Protein AF-0000000079727874 (afdb_homodimer)

Foldseek 3Di:
DPPPPPPPPPPPPPPPPPPPCPPDPDPLLVVLQVVLVVCVVVVVLVSSLVSLVVNCVVPVPPDCSLQSNLVSCVVVVVLVSSLVSLVVSCVVPVVPLVSQLSNLVSCVVVPHDLVVSLVSLVVSCVVPVPPLSSLQSNLVSCVVVVNNVSSVVSVVSSCVCLLVLLVVLQVVLVVCVVVPNNVSSVVSPVSSVVSPNDDD/DPPPPPPPPPPPPPPPPPPPCPPDPDPLLVVLQVVLVVCVVVVVLVSSLVSLVVNCVVPVPPDCSLQSNLVSCVVVVVLVSSLVSLVVSCVVPVVPLVSQLSNLVSCVVVPHDLVVSLVSLVVSCVVPVPPLSSLQSNLVSCVVVVNNVSSVVSVVSSCVCLLVLLVVLQVVLVVCVVVPNNVSSVVSPVSSVVSPNDDD

Radius of gyration: 28.24 Å; Cα contacts (8 Å, |Δi|>4): 483; chains: 2; bounding box: 49×103×119 Å

Sequence (400 aa):
MQILKQSRFASFLLFVLVAWGCGGVSKDTKDRYAAGVAFYDAKNLKEAIVQFQNVYSEDPNYLSTRFMLGKCYFYSKNFQKAKEFFGEDYDSNRNRLHSGIWWYRTRFLLGEDPKEILSGVVSLLEVDPELSEGWILRGMIEEKLGKPSEALQSYLKAAEESDRIALVNFRLSKVFRKIGLSERADAYEVKARALGYKEKMQILKQSRFASFLLFVLVAWGCGGVSKDTKDRYAAGVAFYDAKNLKEAIVQFQNVYSEDPNYLSTRFMLGKCYFYSKNFQKAKEFFGEDYDSNRNRLHSGIWWYRTRFLLGEDPKEILSGVVSLLEVDPELSEGWILRGMIEEKLGKPSEALQSYLKAAEESDRIALVNFRLSKVFRKIGLSERADAYEVKARALGYKEK

pLDDT: mean 90.65, std 17.52, range [28.86, 98.94]

Solvent-accessible surface area (backbone atoms only — not comparable to full-atom values): 21041 Å² total; per-residue (Å²): 137,85,80,78,79,80,79,79,78,77,77,78,75,74,76,74,76,72,74,72,64,81,69,64,82,49,69,65,45,54,51,31,42,52,49,15,51,53,27,46,75,71,65,37,42,70,61,14,45,54,26,29,49,54,29,36,73,74,39,56,75,51,63,40,35,35,42,51,44,12,49,40,28,42,77,70,67,37,47,69,62,12,31,52,27,13,43,50,41,18,69,76,37,78,61,41,52,69,33,43,46,52,21,44,52,39,40,52,75,70,64,47,63,55,67,62,44,47,55,54,48,52,54,50,39,53,57,40,77,78,46,47,70,44,27,43,51,48,14,53,46,27,47,75,69,72,33,58,72,61,14,49,54,25,32,52,59,34,50,64,51,42,58,57,52,10,50,43,26,38,51,48,14,53,52,29,42,73,73,68,39,52,68,62,11,49,54,27,36,51,33,6,45,52,50,63,49,70,87,126,137,81,77,76,79,78,76,78,77,78,77,78,77,78,76,75,76,72,74,73,64,82,68,64,84,50,70,65,45,53,51,30,42,52,48,14,53,53,26,45,76,70,66,36,41,70,61,12,44,54,26,30,49,54,30,37,73,76,40,53,74,52,63,41,35,35,45,50,44,11,50,40,28,42,77,70,67,37,48,70,62,12,31,51,27,13,43,51,41,17,69,76,36,76,62,41,52,67,33,42,44,52,23,44,51,37,39,50,75,71,65,48,64,56,68,63,43,46,54,54,48,53,55,50,39,53,56,40,78,78,45,46,69,43,27,44,52,47,15,52,46,27,46,76,70,72,32,58,71,61,14,48,54,25,33,54,60,32,50,64,52,41,57,57,51,10,50,41,24,38,51,47,14,52,54,28,42,73,72,69,39,52,68,61,11,49,55,26,38,49,32,6,45,53,50,62,48,70,88,127

InterPro domains:
  IPR011990 Tetratricopeptide-like helical domain superfamily [G3DSA:1.25.40.10] (24-105)
  IPR011990 Tetratricopeptide-like helical domain superfamily [G3DSA:1.25.40.10] (118-200)
  IPR011990 Tetratricopeptide-like helical domain superfamily [SSF48452] (31-196)
  IPR019734 Tetratricopeptide repeat [PF13181] (133-160)
  IPR019734 Tetratricopeptide repeat [SM00028] (29-62)
  IPR019734 Tetratricopeptide repeat [SM00028] (63-96)
  IPR019734 Tetratricopeptide repeat [SM00028] (132-165)

Structure (mmCIF, N/CA/C/O backbone):
data_AF-0000000079727874-model_v1
#
loop_
_entity.id
_entity.type
_entity.pdbx_description
1 polymer 'Uncharacterized protein'
#
loop_
_atom_site.group_PDB
_atom_site.id
_atom_site.type_symbol
_atom_site.label_atom_id
_atom_site.label_alt_id
_atom_site.label_comp_id
_atom_site.label_asym_id
_atom_site.label_entity_id
_atom_site.label_seq_id
_atom_site.pdbx_PDB_ins_code
_atom_site.Cartn_x
_atom_site.Cartn_y
_atom_site.Cartn_z
_atom_site.occupancy
_atom_site.B_iso_or_equiv
_atom_site.auth_seq_id
_atom_site.auth_comp_id
_atom_site.auth_asym_id
_atom_site.auth_atom_id
_atom_site.pdbx_PDB_model_num
ATOM 1 N N . MET A 1 1 ? -26.016 73.375 -49.875 1 29.36 1 MET A N 1
ATOM 2 C CA . MET A 1 1 ? -24.969 73 -48.938 1 29.36 1 MET A CA 1
ATOM 3 C C . MET A 1 1 ? -25.469 71.938 -47.969 1 29.36 1 MET A C 1
ATOM 5 O O . MET A 1 1 ? -26.297 72.188 -47.094 1 29.36 1 MET A O 1
ATOM 9 N N . GLN A 1 2 ? -25.688 70.625 -48.469 1 40.72 2 GLN A N 1
ATOM 10 C CA . GLN A 1 2 ? -26.125 69.375 -47.938 1 40.72 2 GLN A CA 1
ATOM 11 C C . GLN A 1 2 ? -25.172 68.812 -46.875 1 40.72 2 GLN A C 1
ATOM 13 O O . GLN A 1 2 ? -23.984 68.625 -47.125 1 40.72 2 GLN A O 1
ATOM 18 N N . ILE A 1 3 ? -25.312 69.25 -45.625 1 39.97 3 ILE A N 1
ATOM 19 C CA . ILE A 1 3 ? -24.578 68.875 -44.438 1 39.97 3 ILE A CA 1
ATOM 20 C C . ILE A 1 3 ? -24.703 67.375 -44.188 1 39.97 3 ILE A C 1
ATOM 22 O O . ILE A 1 3 ? -25.797 66.812 -44 1 39.97 3 ILE A O 1
ATOM 26 N N . LEU A 1 4 ? -23.844 66.5 -44.812 1 36.81 4 LEU A N 1
ATOM 27 C CA . LEU A 1 4 ? -23.703 65.062 -44.594 1 36.81 4 LEU A CA 1
ATOM 28 C C . LEU A 1 4 ? -23.328 64.75 -43.125 1 36.81 4 LEU A C 1
ATOM 30 O O . LEU A 1 4 ? -22.328 65.312 -42.625 1 36.81 4 LEU A O 1
ATOM 34 N N . LYS A 1 5 ? -24.281 64.5 -42.25 1 41.44 5 LYS A N 1
ATOM 35 C CA . LYS 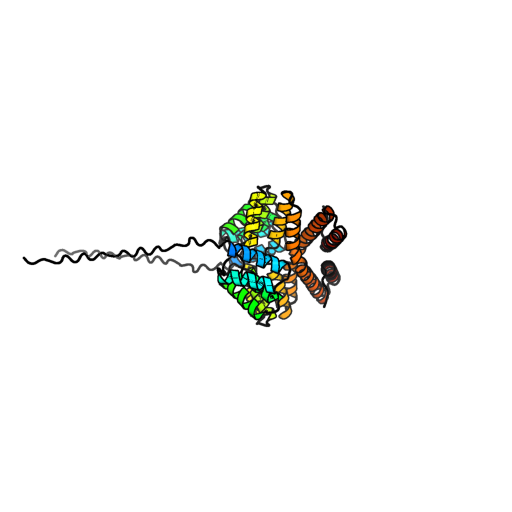A 1 5 ? -24.109 64.062 -40.875 1 41.44 5 LYS A CA 1
ATOM 36 C C . LYS A 1 5 ? -23.266 62.812 -40.812 1 41.44 5 LYS A C 1
ATOM 38 O O . LYS A 1 5 ? -23.609 61.781 -41.438 1 41.44 5 LYS A O 1
ATOM 43 N N . GLN A 1 6 ? -21.922 62.844 -40.781 1 40.88 6 GLN A N 1
ATOM 44 C CA . GLN A 1 6 ? -21.047 61.688 -40.562 1 40.88 6 GLN A CA 1
ATOM 45 C C . GLN A 1 6 ? -21.375 60.969 -39.25 1 40.88 6 GLN A C 1
ATOM 47 O O . GLN A 1 6 ? -21.375 61.594 -38.188 1 40.88 6 GLN A O 1
ATOM 52 N N . SER A 1 7 ? -22.297 60 -39.188 1 43.88 7 SER A N 1
ATOM 53 C CA . SER A 1 7 ? -22.562 59.156 -38.062 1 43.88 7 SER A CA 1
ATOM 54 C C . SER A 1 7 ? -21.312 58.375 -37.656 1 43.88 7 SER A C 1
ATOM 56 O O . SER A 1 7 ? -20.734 57.625 -38.469 1 43.88 7 SER A O 1
ATOM 58 N N . ARG A 1 8 ? -20.422 58.875 -36.781 1 43.62 8 ARG A N 1
ATOM 59 C CA . ARG A 1 8 ? -19.328 58.156 -36.188 1 43.62 8 ARG A CA 1
ATOM 60 C C . ARG A 1 8 ? -19.844 56.938 -35.406 1 43.62 8 ARG A C 1
ATOM 62 O O . ARG A 1 8 ? -20.672 57.062 -34.5 1 43.62 8 ARG A O 1
ATOM 69 N N . PHE A 1 9 ? -19.906 55.75 -36.031 1 42.66 9 PHE A N 1
ATOM 70 C CA . PHE A 1 9 ? -20.125 54.469 -35.344 1 42.66 9 PHE A CA 1
ATOM 71 C C . PHE A 1 9 ? -18.984 54.188 -34.375 1 42.66 9 PHE A C 1
ATOM 73 O O . PHE A 1 9 ? -17.828 54.062 -34.781 1 42.66 9 PHE A O 1
ATOM 80 N N . ALA A 1 10 ? -19.016 54.625 -33.125 1 42.5 10 ALA A N 1
ATOM 81 C CA . ALA A 1 10 ? -18.109 54.156 -32.062 1 42.5 10 ALA A CA 1
ATOM 82 C C . ALA A 1 10 ? -18.203 52.656 -31.875 1 42.5 10 ALA A C 1
ATOM 84 O O . ALA A 1 10 ? -19.281 52.125 -31.547 1 42.5 10 ALA A O 1
ATOM 85 N N . SER A 1 11 ? -17.375 51.844 -32.531 1 46.16 11 SER A N 1
ATOM 86 C CA . SER A 1 11 ? -17.188 50.438 -32.25 1 46.16 11 SER A CA 1
ATOM 87 C C . SER A 1 11 ? -16.797 50.219 -30.797 1 46.16 11 SER A C 1
ATOM 89 O O . SER A 1 11 ? -15.75 50.688 -30.344 1 46.16 11 SER A O 1
ATOM 91 N N . PHE A 1 12 ? -17.766 50.094 -29.906 1 47.44 12 PHE A N 1
ATOM 92 C CA . PHE A 1 12 ? -17.484 49.625 -28.562 1 47.44 12 PHE A CA 1
ATOM 93 C C . PHE A 1 12 ? -16.781 48.281 -28.625 1 47.44 12 PHE A C 1
ATOM 95 O O . PHE A 1 12 ? -17.375 47.281 -29.031 1 47.44 12 PHE A O 1
ATOM 102 N N . LEU A 1 13 ? -15.445 48.25 -28.781 1 45.56 13 LEU A N 1
ATOM 103 C CA . LEU A 1 13 ? -14.664 47.031 -28.516 1 45.56 13 LEU A CA 1
ATOM 104 C C . LEU A 1 13 ? -14.922 46.531 -27.109 1 45.56 13 LEU A C 1
ATOM 106 O O . LEU A 1 13 ? -14.508 47.125 -26.125 1 45.56 13 LEU A O 1
ATOM 110 N N . LEU A 1 14 ? -15.93 45.688 -26.922 1 48.72 14 LEU A N 1
ATOM 111 C CA . LEU A 1 14 ? -16.094 44.906 -25.703 1 48.72 14 LEU A CA 1
ATOM 112 C C . LEU A 1 14 ? -14.844 44.062 -25.438 1 48.72 14 LEU A C 1
ATOM 114 O O . LEU A 1 14 ? -14.57 43.094 -26.156 1 48.72 14 LEU A O 1
ATOM 118 N N . PHE A 1 15 ? -13.836 44.656 -24.828 1 49.34 15 PHE A N 1
ATOM 119 C CA . PHE A 1 15 ? -12.758 43.844 -24.266 1 49.34 15 PHE A CA 1
ATOM 120 C C . PHE A 1 15 ? -13.312 42.844 -23.281 1 49.34 15 PHE A C 1
ATOM 122 O O . PHE A 1 15 ? -13.727 43.188 -22.172 1 49.34 15 PHE A O 1
ATOM 129 N N . VAL A 1 16 ? -13.711 41.688 -23.797 1 49.56 16 VAL A N 1
ATOM 130 C CA . VAL A 1 16 ? -13.93 40.531 -22.938 1 49.56 16 VAL A CA 1
ATOM 131 C C . VAL A 1 16 ? -12.648 40.219 -22.156 1 49.56 16 VAL A C 1
ATOM 133 O O . VAL A 1 16 ? -11.695 39.688 -22.719 1 49.56 16 VAL A O 1
ATOM 136 N N . LEU A 1 17 ? -12.305 40.875 -21.109 1 44.53 17 LEU A N 1
ATOM 137 C CA . LEU A 1 17 ? -11.336 40.375 -20.156 1 44.53 17 LEU A CA 1
ATOM 138 C C . LEU A 1 17 ? -11.664 38.938 -19.75 1 44.53 17 LEU A C 1
ATOM 140 O O . LEU A 1 17 ? -12.609 38.688 -18.984 1 44.53 17 LEU A O 1
ATOM 144 N N . VAL A 1 18 ? -11.352 38 -20.594 1 45.19 18 VAL A N 1
ATOM 145 C CA . VAL A 1 18 ? -11.297 36.625 -20.078 1 45.19 18 VAL A CA 1
ATOM 146 C C . VAL A 1 18 ? -10.32 36.562 -18.906 1 45.19 18 VAL A C 1
ATOM 148 O O . VAL A 1 18 ? -9.102 36.688 -19.094 1 45.19 18 VAL A O 1
ATOM 151 N N . ALA A 1 19 ? -10.719 36.938 -17.703 1 43.16 19 ALA A N 1
ATOM 152 C CA . ALA A 1 19 ? -9.961 36.5 -16.516 1 43.16 19 ALA A CA 1
ATOM 153 C C . ALA A 1 19 ? -9.547 35.031 -16.641 1 43.16 19 ALA A C 1
ATOM 155 O O . ALA A 1 19 ? -10.383 34.156 -16.516 1 43.16 19 ALA A O 1
ATOM 156 N N . TRP A 1 20 ? -8.656 34.75 -17.516 1 45.66 20 TRP A N 1
ATOM 157 C CA . TRP A 1 20 ? -8.008 33.469 -17.234 1 45.66 20 TRP A CA 1
ATOM 158 C C . TRP A 1 20 ? -7.66 33.344 -15.75 1 45.66 20 TRP A C 1
ATOM 160 O O . TRP A 1 20 ? -6.762 34.031 -15.258 1 45.66 20 TRP A O 1
ATOM 170 N N . GLY A 1 21 ? -8.594 33.25 -14.898 1 41.75 21 GLY A N 1
ATOM 171 C CA . GLY A 1 21 ? -8.289 32.844 -13.531 1 41.75 21 GLY A CA 1
ATOM 172 C C . GLY A 1 21 ? -7.18 31.828 -13.445 1 41.75 21 GLY A C 1
ATOM 173 O O . GLY A 1 21 ? -7.336 30.703 -13.898 1 41.75 21 GLY A O 1
ATOM 174 N N . CYS A 1 22 ? -6.055 32.094 -13.734 1 49.94 22 CYS A N 1
ATOM 175 C CA . CYS A 1 22 ? -4.945 31.266 -13.297 1 49.94 22 CYS A CA 1
ATOM 176 C C . CYS A 1 22 ? -5.281 30.547 -11.992 1 49.94 22 CYS A C 1
ATOM 178 O O . CYS A 1 22 ? -5.125 31.125 -10.914 1 49.94 22 CYS A O 1
ATOM 180 N N . GLY A 1 23 ? -6.441 29.828 -11.758 1 51.81 23 GLY A N 1
ATOM 181 C CA . GLY A 1 23 ? -7.25 29.469 -10.609 1 51.81 23 GLY A CA 1
ATOM 182 C C . GLY A 1 23 ? -6.562 28.469 -9.688 1 51.81 23 GLY A C 1
ATOM 183 O O . GLY A 1 23 ? -6.66 27.266 -9.891 1 51.81 23 GLY A O 1
ATOM 184 N N . GLY A 1 24 ? -5.309 28.766 -9.398 1 66.44 24 GLY A N 1
ATOM 185 C CA . GLY A 1 24 ? -4.812 27.953 -8.289 1 66.44 24 GLY A CA 1
ATOM 186 C C . GLY A 1 24 ? -5.84 27.75 -7.188 1 66.44 24 GLY A C 1
ATOM 187 O O . GLY A 1 24 ? -6.879 28.422 -7.176 1 66.44 24 GLY A O 1
ATOM 188 N N . VAL A 1 25 ? -5.754 26.531 -6.559 1 76.25 25 VAL A N 1
ATOM 189 C CA . VAL A 1 25 ? -6.688 26.234 -5.477 1 76.25 25 VAL A CA 1
ATOM 190 C C . VAL A 1 25 ? -6.613 27.328 -4.418 1 76.25 25 VAL A C 1
ATOM 192 O O . VAL A 1 25 ? -5.531 27.844 -4.113 1 76.25 25 VAL A O 1
ATOM 195 N N . SER A 1 26 ? -7.773 27.922 -4.051 1 90.69 26 SER A N 1
ATOM 196 C CA . SER A 1 26 ? -7.852 28.984 -3.055 1 90.69 26 SER A CA 1
ATOM 197 C C . SER A 1 26 ? -7.242 28.547 -1.729 1 90.69 26 SER A C 1
ATOM 199 O O . SER A 1 26 ? -7.156 27.359 -1.446 1 90.69 26 SER A O 1
ATOM 201 N N . LYS A 1 27 ? -6.711 29.422 -1.019 1 93.19 27 LYS A N 1
ATOM 202 C CA . LYS A 1 27 ? -6.238 29.156 0.337 1 93.19 27 LYS A CA 1
ATOM 203 C C . LYS A 1 27 ? -7.332 28.5 1.177 1 93.19 27 LYS A C 1
ATOM 205 O O . LYS A 1 27 ? -7.047 27.609 1.984 1 93.19 27 LYS A O 1
ATOM 210 N N . ASP A 1 28 ? -8.539 28.969 0.93 1 94.06 28 ASP A N 1
ATOM 211 C CA . ASP A 1 28 ? -9.664 28.406 1.66 1 94.06 28 ASP A CA 1
ATOM 212 C C . ASP A 1 28 ? -9.82 26.922 1.364 1 94.06 28 ASP A C 1
ATOM 214 O O . ASP A 1 28 ? -10.039 26.125 2.275 1 94.06 28 ASP A O 1
ATOM 218 N N . THR A 1 29 ? -9.695 26.562 0.156 1 96.25 29 THR A N 1
ATOM 219 C CA . THR A 1 29 ? -9.797 25.156 -0.241 1 96.25 29 THR A CA 1
ATOM 220 C C . THR A 1 29 ? -8.703 24.328 0.421 1 96.25 29 THR A C 1
ATOM 222 O O . THR A 1 29 ? -8.961 23.234 0.926 1 96.25 29 THR A O 1
ATOM 225 N N . LYS A 1 30 ? -7.562 24.859 0.441 1 96.25 30 LYS A N 1
ATOM 226 C CA . LYS A 1 30 ? -6.434 24.188 1.075 1 96.25 30 LYS A CA 1
ATOM 227 C C . LYS A 1 30 ? -6.684 23.984 2.566 1 96.25 30 LYS A C 1
ATOM 229 O O . LYS A 1 30 ? -6.438 22.906 3.102 1 96.25 30 LYS A O 1
ATOM 234 N N . ASP A 1 31 ? -7.164 25.016 3.217 1 97.62 31 ASP A N 1
ATOM 235 C CA . ASP A 1 31 ? -7.434 24.969 4.648 1 97.62 31 ASP A CA 1
ATOM 236 C C . ASP A 1 31 ? -8.547 23.984 4.965 1 97.62 31 ASP A C 1
ATOM 238 O O . ASP A 1 31 ? -8.477 23.25 5.953 1 97.62 31 ASP A O 1
ATOM 242 N N . ARG A 1 32 ? -9.523 23.953 4.121 1 98.25 32 ARG A N 1
ATOM 243 C CA . ARG A 1 32 ? -10.641 23.031 4.34 1 98.25 32 ARG A CA 1
ATOM 244 C C . ARG A 1 32 ? -10.211 21.594 4.152 1 98.25 32 ARG A C 1
ATOM 246 O O . ARG A 1 32 ? -10.648 20.703 4.891 1 98.25 32 ARG A O 1
ATOM 253 N N . TYR A 1 33 ? -9.383 21.375 3.184 1 98.12 33 TYR A N 1
ATOM 254 C CA . TYR A 1 33 ? -8.867 20.016 3.002 1 98.12 33 TYR A CA 1
ATOM 255 C C . TYR A 1 33 ? -8.07 19.578 4.223 1 98.12 33 TYR A C 1
ATOM 257 O O . TYR A 1 33 ? -8.266 18.453 4.719 1 98.12 33 TYR A O 1
ATOM 265 N N . ALA A 1 34 ? -7.227 20.453 4.648 1 97.38 34 ALA A N 1
ATOM 266 C CA . ALA A 1 34 ? -6.422 20.125 5.824 1 97.38 34 ALA A CA 1
ATOM 267 C C . ALA A 1 34 ? -7.309 19.875 7.039 1 97.38 34 ALA A C 1
ATOM 269 O O . ALA A 1 34 ? -7.039 18.953 7.824 1 97.38 34 ALA A O 1
ATOM 270 N N . ALA A 1 35 ? -8.328 20.656 7.188 1 98.44 35 ALA A N 1
ATOM 271 C CA . ALA A 1 35 ? -9.273 20.453 8.281 1 98.44 35 ALA A CA 1
ATOM 272 C C . ALA A 1 35 ? -9.969 19.109 8.148 1 98.44 35 ALA A C 1
ATOM 274 O O . ALA A 1 35 ? -10.164 18.391 9.141 1 98.44 35 ALA A O 1
ATOM 275 N N . GLY A 1 36 ? -10.367 18.766 6.902 1 98.56 36 GLY A N 1
ATOM 276 C CA . GLY A 1 36 ? -10.977 17.469 6.664 1 98.56 36 GLY A CA 1
ATOM 277 C C . GLY A 1 36 ? -10.094 16.297 7.078 1 98.56 36 GLY A C 1
ATOM 278 O O . GLY A 1 36 ? -10.547 15.375 7.754 1 98.56 36 GLY A O 1
ATOM 279 N N . VAL A 1 37 ? -8.852 16.375 6.75 1 97.56 37 VAL A N 1
A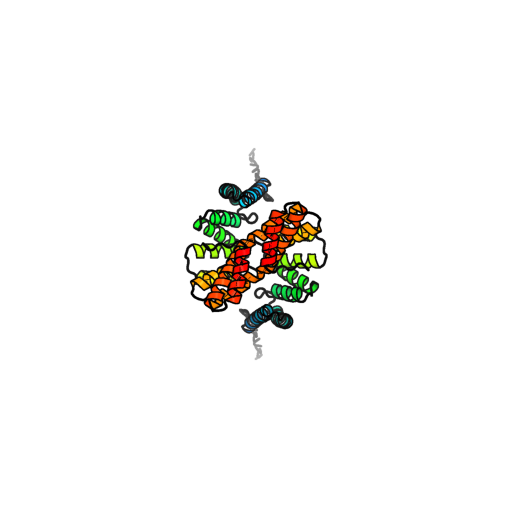TOM 280 C CA . VAL A 1 37 ? -7.883 15.344 7.105 1 97.56 37 VAL A CA 1
ATOM 281 C C . VAL A 1 37 ? -7.75 15.258 8.625 1 97.56 37 VAL A C 1
ATOM 283 O O . VAL A 1 37 ? -7.73 14.172 9.195 1 97.56 37 VAL A O 1
ATOM 286 N N . ALA A 1 38 ? -7.664 16.438 9.266 1 97.31 38 ALA A N 1
ATOM 287 C CA . ALA A 1 38 ? -7.527 16.484 10.719 1 97.31 38 ALA A CA 1
ATOM 288 C C . ALA A 1 38 ? -8.742 15.844 11.398 1 97.31 38 ALA A C 1
ATOM 290 O O . ALA A 1 38 ? -8.594 15.062 12.344 1 97.31 38 ALA A O 1
ATOM 291 N N . PHE A 1 39 ? -9.93 16.156 10.938 1 98.69 39 PHE A N 1
ATOM 292 C CA . PHE A 1 39 ? -11.141 15.586 11.516 1 98.69 39 PHE A CA 1
ATOM 293 C C . PHE A 1 39 ? -11.203 14.078 11.273 1 98.69 39 PHE A C 1
ATOM 295 O O . PHE A 1 39 ? -11.609 13.32 12.156 1 98.69 39 PHE A O 1
ATOM 302 N N . TYR A 1 40 ? -10.789 13.633 10.07 1 98 40 TYR A N 1
ATOM 303 C CA . TYR A 1 40 ? -10.758 12.211 9.758 1 98 40 TYR A CA 1
ATOM 304 C C . TYR A 1 40 ? -9.82 11.469 10.703 1 98 40 TYR A C 1
ATOM 306 O O . TYR A 1 40 ? -10.188 10.422 11.25 1 98 40 TYR A O 1
ATOM 314 N N . ASP A 1 41 ? -8.656 12.023 10.914 1 95.12 41 ASP A N 1
ATOM 315 C CA . ASP A 1 41 ? -7.664 11.406 11.789 1 95.12 41 ASP A CA 1
ATOM 316 C C . ASP A 1 41 ? -8.164 11.344 13.227 1 95.12 41 ASP A C 1
ATOM 318 O O . ASP A 1 41 ? -7.84 10.414 13.969 1 95.12 41 ASP A O 1
ATOM 322 N N . ALA A 1 42 ? -8.992 12.281 13.594 1 96.44 42 ALA A N 1
ATOM 323 C CA . ALA A 1 42 ? -9.578 12.336 14.93 1 96.44 42 ALA A CA 1
ATOM 324 C C . ALA A 1 42 ? -10.836 11.484 15.016 1 96.44 42 ALA A C 1
ATOM 326 O O . ALA A 1 42 ? -11.523 11.477 16.047 1 96.44 42 ALA A O 1
ATOM 327 N N . LYS A 1 43 ? -11.25 10.883 13.891 1 96.94 43 LYS A N 1
ATOM 328 C CA . LYS A 1 43 ? -12.398 9.992 13.789 1 96.94 43 LYS A CA 1
ATOM 329 C C . LYS A 1 43 ? -13.711 10.766 13.906 1 96.94 43 LYS A C 1
ATOM 331 O O . LYS A 1 43 ? -14.75 10.188 14.227 1 96.94 43 LYS A O 1
ATOM 336 N N . ASN A 1 44 ? -13.609 11.984 13.789 1 98.38 44 ASN A N 1
ATOM 337 C CA . ASN A 1 44 ? -14.812 12.797 13.641 1 98.38 44 ASN A CA 1
ATOM 338 C C . ASN A 1 44 ? -15.289 12.828 12.195 1 98.38 44 ASN A C 1
ATOM 340 O O . ASN A 1 44 ? -15.094 13.82 11.492 1 98.38 44 ASN A O 1
ATOM 344 N N . LEU A 1 45 ? -15.969 11.852 11.75 1 98.69 45 LEU A N 1
ATOM 345 C CA . LEU A 1 45 ? -16.312 11.625 10.352 1 98.69 45 LEU A CA 1
ATOM 346 C C . LEU A 1 45 ? -17.344 12.648 9.867 1 98.69 45 LEU A C 1
ATOM 348 O O . LEU A 1 45 ? -17.297 13.078 8.719 1 98.69 45 LEU A O 1
ATOM 352 N N . LYS A 1 46 ? -18.25 12.992 10.758 1 98.62 46 LYS A N 1
ATOM 353 C CA . LYS A 1 46 ? -19.281 13.961 10.383 1 98.62 46 LYS A CA 1
ATOM 354 C C . LYS A 1 46 ? -18.641 15.281 9.938 1 98.62 46 LYS A C 1
ATOM 356 O O . LYS A 1 46 ? -18.938 15.781 8.852 1 98.62 46 LYS A O 1
ATOM 361 N N . GLU A 1 47 ? -17.781 15.789 10.742 1 98.81 47 GLU A N 1
ATOM 362 C CA . GLU A 1 47 ? -17.141 17.047 10.414 1 98.81 47 GLU A CA 1
ATOM 363 C C . GLU A 1 47 ? -16.172 16.891 9.234 1 98.81 47 GLU A C 1
ATOM 365 O O . GLU A 1 47 ? -16.031 17.812 8.414 1 98.81 47 GLU A O 1
ATOM 370 N N . ALA A 1 48 ? -15.469 15.727 9.172 1 98.88 48 ALA A N 1
ATOM 371 C CA . ALA A 1 48 ? -14.602 15.461 8.023 1 98.88 48 ALA A CA 1
ATOM 372 C C . ALA A 1 48 ? -15.391 15.539 6.715 1 98.88 48 ALA A C 1
ATOM 374 O O . ALA A 1 48 ? -14.938 16.172 5.754 1 98.88 48 ALA A O 1
ATOM 375 N N . ILE A 1 49 ? -16.578 14.961 6.68 1 98.88 49 ILE A N 1
ATOM 376 C CA . ILE A 1 49 ? -17.422 14.945 5.488 1 98.88 49 ILE A CA 1
ATOM 377 C C . ILE A 1 49 ? -17.797 16.375 5.105 1 98.88 49 ILE A C 1
ATOM 379 O O . ILE A 1 49 ? -17.75 16.75 3.932 1 98.88 49 ILE A O 1
ATOM 383 N N . VAL A 1 50 ? -18.125 17.172 6.117 1 98.81 50 VAL A N 1
ATOM 384 C CA . VAL A 1 50 ? -18.484 18.562 5.855 1 98.81 50 VAL A CA 1
ATOM 385 C C . VAL A 1 50 ? -17.328 19.281 5.168 1 98.81 50 VAL A C 1
ATOM 387 O O . VAL A 1 50 ? -17.531 19.953 4.148 1 98.81 50 VAL A O 1
ATOM 390 N N . GLN A 1 51 ? -16.141 19.125 5.691 1 98.88 51 GLN A N 1
ATOM 391 C CA . GLN A 1 51 ? -14.977 19.812 5.129 1 98.88 51 GLN A CA 1
ATOM 392 C C . GLN A 1 51 ? -14.664 19.297 3.729 1 98.88 51 GLN A C 1
ATOM 394 O O . GLN A 1 51 ? -14.461 20.078 2.801 1 98.88 51 GLN A O 1
ATOM 399 N N . PHE A 1 52 ? -14.672 18 3.521 1 98.75 52 PHE A N 1
ATOM 400 C CA . PHE A 1 52 ? -14.344 17.422 2.223 1 98.75 52 PHE A CA 1
ATOM 401 C C . PHE A 1 52 ? -15.422 17.75 1.196 1 98.75 52 PHE A C 1
ATOM 403 O O . PHE A 1 52 ? -15.125 17.938 0.014 1 98.75 52 PHE A O 1
ATOM 410 N N . GLN A 1 53 ? -16.672 17.812 1.639 1 98.81 53 GLN A N 1
ATOM 411 C CA . GLN A 1 53 ? -17.75 18.188 0.724 1 98.81 53 GLN A CA 1
ATOM 412 C C . GLN A 1 53 ? -17.562 19.609 0.208 1 98.81 53 GLN A C 1
ATOM 414 O O . GLN A 1 53 ? -17.859 19.891 -0.955 1 98.81 53 GLN A O 1
ATOM 419 N N . ASN A 1 54 ? -17.172 20.469 1.076 1 98.38 54 ASN A N 1
ATOM 420 C CA . ASN A 1 54 ? -16.891 21.828 0.642 1 98.38 54 ASN A CA 1
ATOM 421 C C . ASN A 1 54 ? -15.773 21.859 -0.4 1 98.38 54 ASN A C 1
ATOM 423 O O . ASN A 1 54 ? -15.891 22.531 -1.429 1 98.38 54 ASN A O 1
ATOM 427 N N . VAL A 1 55 ? -14.695 21.141 -0.139 1 98.56 55 VAL A N 1
ATOM 428 C CA . VAL A 1 55 ? -13.594 21.062 -1.094 1 98.56 55 VAL A CA 1
ATOM 429 C C . VAL A 1 55 ? -14.094 20.469 -2.408 1 98.56 55 VAL A C 1
ATOM 431 O O . VAL A 1 55 ? -13.789 20.984 -3.486 1 98.56 55 VAL A O 1
ATOM 434 N N . TYR A 1 56 ? -14.891 19.422 -2.301 1 98.25 56 TYR A N 1
ATOM 435 C CA . TYR A 1 56 ? -15.43 18.719 -3.455 1 98.25 56 TYR A CA 1
ATOM 436 C C . TYR A 1 56 ? -16.266 19.656 -4.328 1 98.25 56 TYR A C 1
ATOM 438 O O . TYR A 1 56 ? -16.188 19.594 -5.559 1 98.25 56 TYR A O 1
ATOM 446 N N . SER A 1 57 ? -17.016 20.484 -3.721 1 97.56 57 SER A N 1
ATOM 447 C CA . SER A 1 57 ? -17.859 21.406 -4.449 1 97.56 57 SER A CA 1
ATOM 448 C C . SER A 1 57 ? -17.031 22.438 -5.219 1 97.56 57 SER A C 1
ATOM 450 O O . SER A 1 57 ? -17.422 22.875 -6.301 1 97.56 57 SER A O 1
ATOM 452 N N . GLU A 1 58 ? -15.938 22.75 -4.691 1 96.88 58 GLU A N 1
ATOM 453 C CA . GLU A 1 58 ? -15.07 23.734 -5.312 1 96.88 58 GLU A CA 1
ATOM 454 C C . GLU A 1 58 ? -14.156 23.094 -6.359 1 96.88 58 GLU A C 1
ATOM 456 O O . GLU A 1 58 ? -14.008 23.625 -7.465 1 96.88 58 GLU A O 1
ATOM 461 N N . ASP A 1 59 ? -13.578 22 -5.977 1 96.69 59 ASP A N 1
ATOM 462 C CA . ASP A 1 59 ? -12.656 21.281 -6.855 1 96.69 59 ASP A CA 1
ATOM 463 C C . ASP A 1 59 ? -12.641 19.797 -6.523 1 96.69 59 ASP A C 1
ATOM 465 O O . ASP A 1 59 ? -11.812 19.344 -5.73 1 96.69 59 ASP A O 1
ATOM 469 N N . PRO A 1 60 ? -13.445 19 -7.219 1 96.5 60 PRO A N 1
ATOM 470 C CA . PRO A 1 60 ? -13.523 17.578 -6.898 1 96.5 60 PRO A CA 1
ATOM 471 C C . PRO A 1 60 ? -12.203 16.844 -7.137 1 96.5 60 PRO A C 1
ATOM 473 O O . PRO A 1 60 ? -12.023 15.719 -6.664 1 96.5 60 PRO A O 1
ATOM 476 N N . ASN A 1 61 ? -11.273 17.5 -7.836 1 94.81 61 ASN A N 1
ATOM 477 C CA . ASN A 1 61 ? -10.023 16.828 -8.195 1 94.81 61 ASN A CA 1
ATOM 478 C C . ASN A 1 61 ? -8.875 17.266 -7.293 1 94.81 61 ASN A C 1
ATOM 480 O O . ASN A 1 61 ? -7.734 16.828 -7.48 1 94.81 61 ASN A O 1
ATOM 484 N N . TYR A 1 62 ? -9.211 18.141 -6.324 1 95.62 62 TYR A N 1
ATOM 485 C CA . TYR A 1 62 ? -8.164 18.594 -5.422 1 95.62 62 TYR A CA 1
ATOM 486 C C . TYR A 1 62 ? -7.684 17.453 -4.523 1 95.62 62 TYR A C 1
ATOM 488 O O . TYR A 1 62 ? -8.438 16.953 -3.686 1 95.62 62 TYR A O 1
ATOM 496 N N . LEU A 1 63 ? -6.418 17.094 -4.66 1 95.31 63 LEU A N 1
ATOM 497 C CA . LEU A 1 63 ? -5.766 16.031 -3.896 1 95.31 63 LEU A CA 1
ATOM 498 C C . LEU A 1 63 ? -6.645 14.789 -3.828 1 95.31 63 LEU A C 1
ATOM 500 O O . LEU A 1 63 ? -7.039 14.242 -4.863 1 95.31 63 LEU A O 1
ATOM 504 N N . SER A 1 64 ? -6.824 14.195 -2.746 1 97.19 64 SER A N 1
ATOM 505 C CA . SER A 1 64 ? -7.547 12.93 -2.596 1 97.19 64 SER A CA 1
ATOM 506 C C . SER A 1 64 ? -8.969 13.164 -2.102 1 97.19 64 SER A C 1
ATOM 508 O O . SER A 1 64 ? -9.531 12.328 -1.397 1 97.19 64 SER A O 1
ATOM 510 N N . THR A 1 65 ? -9.562 14.211 -2.486 1 98.25 65 THR A N 1
ATOM 511 C CA . THR A 1 65 ? -10.836 14.656 -1.926 1 98.25 65 THR A CA 1
ATOM 512 C C . THR A 1 65 ? -11.914 13.594 -2.123 1 98.25 65 THR A C 1
ATOM 514 O O . THR A 1 65 ? -12.562 13.18 -1.164 1 98.25 65 THR A O 1
ATOM 517 N N . ARG A 1 66 ? -12.109 13.086 -3.332 1 98.44 66 ARG A N 1
ATOM 518 C CA . ARG A 1 66 ? -13.133 12.07 -3.586 1 98.44 66 ARG A CA 1
ATOM 519 C C . ARG A 1 66 ? -12.859 10.805 -2.775 1 98.44 66 ARG A C 1
ATOM 521 O O . ARG A 1 66 ? -13.773 10.258 -2.156 1 98.44 66 ARG A O 1
ATOM 528 N N . PHE A 1 67 ? -11.695 10.445 -2.717 1 98.56 67 PHE A N 1
ATOM 529 C CA . PHE A 1 67 ? -11.281 9.234 -2.018 1 98.56 67 PHE A CA 1
ATOM 530 C C . PHE A 1 67 ? -11.562 9.359 -0.522 1 98.56 67 PHE A C 1
ATOM 532 O O . PHE A 1 67 ? -12.094 8.43 0.091 1 98.56 67 PHE A O 1
ATOM 539 N N . MET A 1 68 ? -11.148 10.516 -0.03 1 98.56 68 MET A N 1
ATOM 540 C CA . MET A 1 68 ? -11.328 10.719 1.404 1 98.56 68 MET A CA 1
ATOM 541 C C . MET A 1 68 ? -12.812 10.781 1.766 1 98.56 68 MET A C 1
ATOM 543 O O . MET A 1 68 ? -13.211 10.305 2.828 1 98.56 68 MET A O 1
ATOM 547 N N . LEU A 1 69 ? -13.625 11.352 0.861 1 98.88 69 LEU A N 1
ATOM 548 C CA . LEU A 1 69 ? -15.062 11.281 1.073 1 98.88 69 LEU A CA 1
ATOM 549 C C . LEU A 1 69 ? -15.539 9.828 1.081 1 98.88 69 LEU A C 1
ATOM 551 O O . LEU A 1 69 ? -16.328 9.43 1.944 1 98.88 69 LEU A O 1
ATOM 555 N N . GLY A 1 70 ? -15.039 9.055 0.124 1 98.88 70 GLY A N 1
ATOM 556 C CA . GLY A 1 70 ? -15.352 7.633 0.111 1 98.88 70 GLY A CA 1
ATOM 557 C C . GLY A 1 70 ? -15.008 6.934 1.413 1 98.88 70 GLY A C 1
ATOM 558 O O . GLY A 1 70 ? -15.82 6.184 1.956 1 98.88 70 GLY A O 1
ATOM 559 N N . LYS A 1 71 ? -13.844 7.215 1.938 1 98.5 71 LYS A N 1
ATOM 560 C CA . LYS A 1 71 ? -13.406 6.598 3.188 1 98.5 71 LYS A CA 1
ATOM 561 C C . LYS A 1 71 ? -14.297 7.027 4.352 1 98.5 71 LYS A C 1
ATOM 563 O O . LYS A 1 71 ? -14.656 6.211 5.203 1 98.5 71 LYS A O 1
ATOM 568 N N . CYS A 1 72 ? -14.617 8.312 4.422 1 98.88 72 CYS A N 1
ATOM 569 C CA . CYS A 1 72 ? -15.5 8.797 5.48 1 98.88 72 CYS A CA 1
ATOM 570 C C . CYS A 1 72 ? -16.844 8.07 5.441 1 98.88 72 CYS A C 1
ATOM 572 O O . CYS A 1 72 ? -17.312 7.59 6.473 1 98.88 72 CYS A O 1
ATOM 574 N N . TYR A 1 73 ? -17.391 7.949 4.281 1 98.88 73 TYR A N 1
ATOM 575 C CA . TYR A 1 73 ? -18.672 7.273 4.156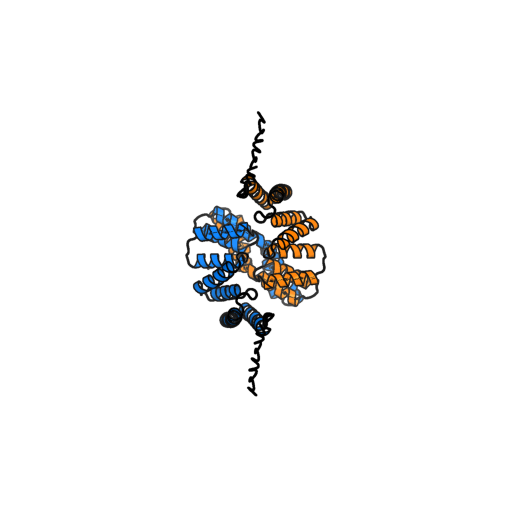 1 98.88 73 TYR A CA 1
ATOM 576 C C . TYR A 1 73 ? -18.547 5.781 4.453 1 98.88 73 TYR A C 1
ATOM 578 O O . TYR A 1 73 ? -19.438 5.18 5.055 1 98.88 73 TYR A O 1
ATOM 586 N N . PHE A 1 74 ? -17.484 5.168 4.051 1 98.75 74 PHE A N 1
ATOM 587 C CA . PHE A 1 74 ? -17.234 3.758 4.332 1 98.75 74 PHE A CA 1
ATOM 588 C C . PHE A 1 74 ? -17.219 3.502 5.836 1 98.75 74 PHE A C 1
ATOM 590 O O . PHE A 1 74 ? -17.922 2.619 6.328 1 98.75 74 PHE A O 1
ATOM 597 N N . TYR A 1 75 ? -16.531 4.348 6.555 1 98.06 75 TYR A N 1
ATOM 598 C CA . TYR A 1 75 ? -16.359 4.133 7.988 1 98.06 75 TYR A CA 1
ATOM 599 C C . TYR A 1 75 ? -17.594 4.598 8.758 1 98.06 75 TYR A C 1
ATOM 601 O O . TYR A 1 75 ? -17.781 4.234 9.922 1 98.06 75 TYR A O 1
ATOM 609 N N . SER A 1 76 ? -18.422 5.355 8.133 1 98.12 76 SER A N 1
ATOM 610 C CA . SER A 1 76 ? -19.719 5.684 8.711 1 98.12 76 SER A CA 1
ATOM 611 C C . SER A 1 76 ? -20.781 4.648 8.32 1 98.12 76 SER A C 1
ATOM 613 O O . SER A 1 76 ? -21.969 4.871 8.523 1 98.12 76 SER A O 1
ATOM 615 N N . LYS A 1 77 ? -20.359 3.602 7.57 1 97.88 77 LYS A N 1
ATOM 616 C CA . LYS A 1 77 ? -21.172 2.443 7.203 1 97.88 77 LYS A CA 1
ATOM 617 C C . LYS A 1 77 ? -22.203 2.807 6.129 1 97.88 77 LYS A C 1
ATOM 619 O O . LYS A 1 77 ? -23.188 2.1 5.941 1 97.88 77 LYS A O 1
ATOM 624 N N . ASN A 1 78 ? -22.031 3.902 5.578 1 98.5 78 ASN A N 1
ATOM 625 C CA . ASN A 1 78 ? -22.781 4.207 4.363 1 98.5 78 ASN A CA 1
ATOM 626 C C . ASN A 1 78 ? -22.078 3.678 3.119 1 98.5 78 ASN A C 1
ATOM 628 O O . ASN A 1 78 ? -21.484 4.449 2.359 1 98.5 78 ASN A O 1
ATOM 632 N N . PHE A 1 79 ? -22.172 2.422 2.826 1 98.75 79 PHE A N 1
ATOM 633 C CA . PHE A 1 79 ? -21.391 1.719 1.818 1 98.75 79 PHE A CA 1
ATOM 634 C C . PHE A 1 79 ? -21.812 2.127 0.414 1 98.75 79 PHE A C 1
ATOM 636 O O . PHE A 1 79 ? -21 2.168 -0.504 1 98.75 79 PHE A O 1
ATOM 643 N N . GLN A 1 80 ? -23.109 2.467 0.267 1 98.81 80 GLN A N 1
ATOM 644 C CA . GLN A 1 80 ? -23.578 2.881 -1.054 1 98.81 80 GLN A CA 1
ATOM 645 C C . GLN A 1 80 ? -22.922 4.184 -1.486 1 98.81 80 GLN A C 1
ATOM 647 O O . GLN A 1 80 ? -22.391 4.285 -2.6 1 98.81 80 GLN A O 1
ATOM 652 N N . LYS A 1 81 ? -22.922 5.109 -0.588 1 98.81 81 LYS A N 1
ATOM 653 C CA . LYS A 1 81 ? -22.281 6.383 -0.91 1 98.81 81 LYS A CA 1
ATOM 654 C C . LYS A 1 81 ? -20.781 6.219 -1.056 1 98.81 81 LYS A C 1
ATOM 656 O O . LYS A 1 81 ? -20.156 6.855 -1.911 1 98.81 81 LYS A O 1
ATOM 661 N N . ALA A 1 82 ? -20.172 5.395 -0.204 1 98.94 82 ALA A N 1
ATOM 662 C CA . ALA A 1 82 ? -18.75 5.102 -0.324 1 98.94 82 ALA A CA 1
ATOM 663 C C . ALA A 1 82 ? -18.406 4.547 -1.707 1 98.94 82 ALA A C 1
ATOM 665 O O . ALA A 1 82 ? -17.469 5.012 -2.359 1 98.94 82 ALA A O 1
ATOM 666 N N . LYS A 1 83 ? -19.234 3.604 -2.154 1 98.88 83 LYS A N 1
ATOM 667 C CA . LYS A 1 83 ? -19.031 3.002 -3.471 1 98.88 83 LYS A CA 1
ATOM 668 C C . LYS A 1 83 ? -19.078 4.059 -4.57 1 98.88 83 LYS A C 1
ATOM 670 O O . LYS A 1 83 ? -18.281 4.023 -5.504 1 98.88 83 LYS A O 1
ATOM 675 N N . GLU A 1 84 ? -20.016 4.961 -4.441 1 98.88 84 GLU A N 1
ATOM 676 C CA . GLU A 1 84 ? -20.156 6.016 -5.438 1 98.88 84 GLU A CA 1
ATOM 677 C C . GLU A 1 84 ? -18.906 6.883 -5.512 1 98.88 84 GLU A C 1
ATOM 679 O O . GLU A 1 84 ? -18.391 7.148 -6.598 1 98.88 84 GLU A O 1
ATOM 684 N N . PHE A 1 85 ? -18.391 7.254 -4.359 1 98.88 85 PHE A N 1
ATOM 685 C CA . PHE A 1 85 ? -17.234 8.156 -4.34 1 98.88 85 PHE A CA 1
ATOM 686 C C . PHE A 1 85 ? -15.969 7.422 -4.77 1 98.88 85 PHE A C 1
ATOM 688 O O . PHE A 1 85 ? -15.164 7.961 -5.531 1 98.88 85 PHE A O 1
ATOM 695 N N . PHE A 1 86 ? -15.75 6.199 -4.297 1 98.81 86 PHE A N 1
ATOM 696 C CA . PHE A 1 86 ? -14.594 5.438 -4.754 1 98.81 86 PHE A CA 1
ATOM 697 C C . PHE A 1 86 ? -14.664 5.207 -6.262 1 98.81 86 PHE A C 1
ATOM 699 O O . PHE A 1 86 ? -13.656 5.352 -6.961 1 98.81 86 PHE A O 1
ATOM 706 N N . GLY A 1 87 ? -15.844 4.812 -6.711 1 98.81 87 GLY A N 1
ATOM 707 C CA . GLY A 1 87 ? -16.031 4.605 -8.133 1 98.81 87 GLY A CA 1
ATOM 708 C C . GLY A 1 87 ? -15.758 5.852 -8.961 1 98.81 87 GLY A C 1
ATOM 709 O O . GLY A 1 87 ? -15.086 5.781 -9.992 1 98.81 87 GLY A O 1
ATOM 710 N N . GLU A 1 88 ? -16.312 6.992 -8.516 1 98.75 88 GLU A N 1
ATOM 711 C CA . GLU A 1 88 ? -16.078 8.258 -9.203 1 98.75 88 GLU A CA 1
ATOM 712 C C . GLU A 1 88 ? -14.586 8.594 -9.227 1 98.75 88 GLU A C 1
ATOM 714 O O . GLU A 1 88 ? -14.062 9.047 -10.25 1 98.75 88 GLU A O 1
ATOM 719 N N . ASP A 1 89 ? -13.922 8.438 -8.109 1 98.44 89 ASP A N 1
ATOM 720 C CA . ASP A 1 89 ? -12.492 8.719 -8.016 1 98.44 89 ASP A CA 1
ATOM 721 C C . ASP A 1 89 ? -11.695 7.852 -8.984 1 98.44 89 ASP A C 1
ATOM 723 O O . ASP A 1 89 ? -10.836 8.352 -9.711 1 98.44 89 ASP A O 1
ATOM 727 N N . TYR A 1 90 ? -12.023 6.586 -9.039 1 98.25 90 TYR A N 1
ATOM 728 C CA . TYR A 1 90 ? -11.336 5.637 -9.906 1 98.25 90 TYR A CA 1
ATOM 729 C C . TYR A 1 90 ? -11.656 5.906 -11.367 1 98.25 90 TYR A C 1
ATOM 731 O O . TYR A 1 90 ? -10.781 5.809 -12.234 1 98.25 90 TYR A O 1
ATOM 739 N N . ASP A 1 91 ? -12.812 6.309 -11.688 1 97.94 91 ASP A N 1
ATOM 740 C CA . ASP A 1 91 ? -13.227 6.605 -13.055 1 97.94 91 ASP A CA 1
ATOM 741 C C . ASP A 1 91 ? -12.562 7.883 -13.562 1 97.94 91 ASP A C 1
ATOM 743 O O . ASP A 1 91 ? -12.258 7.996 -14.75 1 97.94 91 ASP A O 1
ATOM 747 N N . SER A 1 92 ? -12.359 8.82 -12.648 1 96.81 92 SER A N 1
ATOM 748 C CA . SER A 1 92 ? -11.75 10.086 -13.039 1 96.81 92 SER A CA 1
ATOM 749 C C . SER A 1 92 ? -10.297 9.891 -13.453 1 96.81 92 SER A C 1
ATOM 751 O O . SER A 1 92 ? -9.766 10.656 -14.266 1 96.81 92 SER A O 1
ATOM 753 N N . ASN A 1 93 ? -9.641 8.961 -12.875 1 95.69 93 ASN A N 1
ATOM 754 C CA . ASN A 1 93 ? -8.266 8.578 -13.172 1 95.69 93 ASN A CA 1
ATOM 755 C C . ASN A 1 93 ? -8.008 7.109 -12.836 1 95.69 93 ASN A C 1
ATOM 757 O O . ASN A 1 93 ? -7.805 6.758 -11.672 1 95.69 93 ASN A O 1
ATOM 761 N N . ARG A 1 94 ? -7.871 6.297 -13.852 1 96.25 94 ARG A N 1
ATOM 762 C CA . ARG A 1 94 ? -7.797 4.848 -13.695 1 96.25 94 ARG A CA 1
ATOM 763 C C . ARG A 1 94 ? -6.457 4.43 -13.094 1 96.25 94 ARG A C 1
ATOM 765 O O . ARG A 1 94 ? -6.277 3.271 -12.711 1 96.25 94 ARG A O 1
ATOM 772 N N . ASN A 1 95 ? -5.578 5.383 -12.875 1 94.69 95 ASN A N 1
ATOM 773 C CA . ASN A 1 95 ? -4.297 5.074 -12.242 1 94.69 95 ASN A CA 1
ATOM 774 C C . ASN A 1 95 ? -4.367 5.238 -10.727 1 94.69 95 ASN A C 1
ATOM 776 O O . ASN A 1 95 ? -3.402 4.945 -10.023 1 94.69 95 ASN A O 1
ATOM 780 N N . ARG A 1 96 ? -5.5 5.703 -10.273 1 96.31 96 ARG A N 1
ATOM 781 C CA . ARG A 1 96 ? -5.707 5.758 -8.836 1 96.31 96 ARG A CA 1
ATOM 782 C C . ARG A 1 96 ? -6.109 4.391 -8.289 1 96.31 96 ARG A C 1
ATOM 784 O O . ARG A 1 96 ? -7.27 4.176 -7.93 1 96.31 96 ARG A O 1
ATOM 791 N N . LEU A 1 97 ? -5.16 3.506 -8.148 1 97.75 97 LEU A N 1
ATOM 792 C CA . LEU A 1 97 ? -5.387 2.078 -7.953 1 97.75 97 LEU A CA 1
ATOM 793 C C . LEU A 1 97 ? -5.957 1.802 -6.562 1 97.75 97 LEU A C 1
ATOM 795 O O . LEU A 1 97 ? -6.773 0.895 -6.391 1 97.75 97 LEU A O 1
ATOM 799 N N . HIS A 1 98 ? -5.555 2.576 -5.543 1 98.12 98 HIS A N 1
ATOM 800 C CA . HIS A 1 98 ? -6.148 2.383 -4.227 1 98.12 98 HIS A CA 1
ATOM 801 C C . HIS A 1 98 ? -7.641 2.693 -4.246 1 98.12 98 HIS A C 1
ATOM 803 O O . HIS A 1 98 ? -8.43 2.006 -3.596 1 98.12 98 HIS A O 1
ATOM 809 N N . SER A 1 99 ? -8.016 3.727 -4.996 1 98.31 99 SER A N 1
ATOM 810 C CA . SER A 1 99 ? -9.438 3.982 -5.148 1 98.31 99 SER A CA 1
ATOM 811 C C . SER A 1 99 ? -10.148 2.787 -5.773 1 98.31 99 SER A C 1
ATOM 813 O O . SER A 1 99 ? -11.258 2.434 -5.363 1 98.31 99 SER A O 1
ATOM 815 N N . GLY A 1 100 ? -9.508 2.184 -6.77 1 98.75 100 GLY A N 1
ATOM 816 C CA . GLY A 1 100 ? -10.062 0.979 -7.371 1 98.75 100 GLY A CA 1
ATOM 817 C C . GLY A 1 100 ? -10.234 -0.156 -6.379 1 98.75 100 GLY A C 1
ATOM 818 O O . GLY A 1 100 ? -11.289 -0.792 -6.328 1 98.75 100 GLY A O 1
ATOM 819 N N . ILE A 1 101 ? -9.227 -0.382 -5.562 1 98.81 101 ILE A N 1
ATOM 820 C CA . ILE A 1 101 ? -9.281 -1.456 -4.574 1 98.81 101 ILE A CA 1
ATOM 821 C C . ILE A 1 101 ? -10.414 -1.189 -3.584 1 98.81 101 ILE A C 1
ATOM 823 O O . ILE A 1 101 ? -11.18 -2.094 -3.254 1 98.81 101 ILE A O 1
ATOM 827 N N . TRP A 1 102 ? -10.547 0.049 -3.127 1 98.81 102 TRP A N 1
ATOM 828 C CA . TRP A 1 102 ? -11.602 0.382 -2.176 1 98.81 102 TRP A CA 1
ATO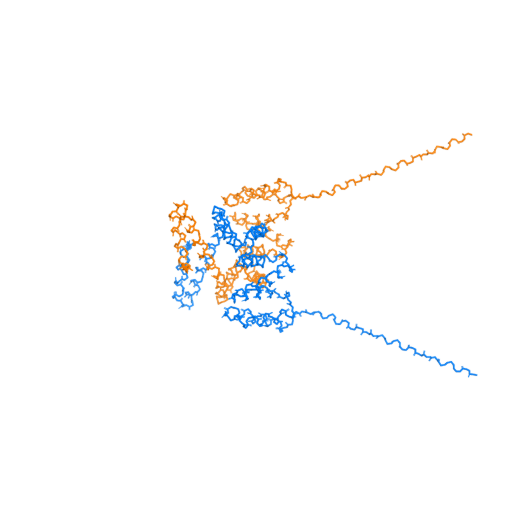M 829 C C . TRP A 1 102 ? -12.977 0.28 -2.83 1 98.81 102 TRP A C 1
ATOM 831 O O . TRP A 1 102 ? -13.953 -0.091 -2.178 1 98.81 102 TRP A O 1
ATOM 841 N N . TRP A 1 103 ? -13.016 0.602 -4.113 1 98.94 103 TRP A N 1
ATOM 842 C CA . TRP A 1 103 ? -14.258 0.44 -4.852 1 98.94 103 TRP A CA 1
ATOM 843 C C . TRP A 1 103 ? -14.672 -1.026 -4.91 1 98.94 103 TRP A C 1
ATOM 845 O O . TRP A 1 103 ? -15.812 -1.37 -4.602 1 98.94 103 TRP A O 1
ATOM 855 N N . TYR A 1 104 ? -13.75 -1.92 -5.195 1 98.94 104 TYR A N 1
ATOM 856 C CA . TYR A 1 104 ? -14.047 -3.346 -5.273 1 98.94 104 TYR A CA 1
ATOM 857 C C . TYR A 1 104 ? -14.352 -3.916 -3.895 1 98.94 104 TYR A C 1
ATOM 859 O O . TYR A 1 104 ? -15.219 -4.789 -3.754 1 98.94 104 TYR A O 1
ATOM 867 N N . ARG A 1 105 ? -13.633 -3.436 -2.904 1 98.69 105 ARG A N 1
ATOM 868 C CA . ARG A 1 105 ? -13.906 -3.869 -1.538 1 98.69 105 ARG A CA 1
ATOM 869 C C . ARG A 1 105 ? -15.336 -3.535 -1.132 1 98.69 105 ARG A C 1
ATOM 871 O O . ARG A 1 105 ? -16.031 -4.371 -0.559 1 98.69 105 ARG A O 1
ATOM 878 N N . THR A 1 106 ? -15.742 -2.334 -1.451 1 98.88 106 THR A N 1
ATOM 879 C CA . THR A 1 106 ? -17.078 -1.892 -1.089 1 98.88 106 THR A CA 1
ATOM 880 C C . THR A 1 106 ? -18.141 -2.68 -1.86 1 98.88 106 THR A C 1
ATOM 882 O O . THR A 1 106 ? -19.172 -3.064 -1.299 1 98.88 106 THR A O 1
ATOM 885 N N . ARG A 1 107 ? -17.859 -2.965 -3.127 1 98.88 107 ARG A N 1
ATOM 886 C CA . ARG A 1 107 ? -18.75 -3.791 -3.936 1 98.88 107 ARG A CA 1
ATOM 887 C C . ARG A 1 107 ? -18.891 -5.191 -3.344 1 98.88 107 ARG A C 1
ATOM 889 O O . ARG A 1 107 ? -19.984 -5.742 -3.291 1 98.88 107 ARG A O 1
ATOM 896 N N . PHE A 1 108 ? -17.844 -5.715 -2.889 1 98.81 108 PHE A N 1
ATOM 897 C CA . PHE A 1 108 ? -17.844 -7.027 -2.26 1 98.81 108 PHE A CA 1
ATOM 898 C C . PHE A 1 108 ? -18.703 -7.02 -0.994 1 98.81 108 PHE A C 1
ATOM 900 O O . PHE A 1 108 ? -19.5 -7.926 -0.776 1 98.81 108 PHE A O 1
ATOM 907 N N . LEU A 1 109 ? -18.562 -5.984 -0.175 1 98.19 109 LEU A N 1
ATOM 908 C CA . LEU A 1 109 ? -19.312 -5.852 1.064 1 98.19 109 LEU A CA 1
ATOM 909 C C . LEU A 1 109 ? -20.812 -5.707 0.776 1 98.19 109 LEU A C 1
ATOM 911 O O . LEU A 1 109 ? -21.641 -6.148 1.568 1 98.19 109 LEU A O 1
ATOM 915 N N . LEU A 1 110 ? -21.062 -5.145 -0.374 1 98.62 110 LEU A N 1
ATOM 916 C CA . LEU A 1 110 ? -22.453 -4.914 -0.754 1 98.62 110 LEU A CA 1
ATOM 917 C C . LEU A 1 110 ? -23.062 -6.16 -1.389 1 98.62 110 LEU A C 1
ATOM 919 O O . LEU A 1 110 ? -24.234 -6.164 -1.76 1 98.62 110 LEU A O 1
ATOM 923 N N . GLY A 1 111 ? -22.25 -7.18 -1.555 1 98.19 111 GLY A N 1
ATOM 924 C CA . GLY A 1 111 ? -22.781 -8.469 -1.989 1 98.19 111 GLY A CA 1
ATOM 925 C C . GLY A 1 111 ? -22.812 -8.617 -3.498 1 98.19 111 GLY A C 1
ATOM 926 O O . GLY A 1 111 ? -23.547 -9.461 -4.023 1 98.19 111 GLY A O 1
ATOM 927 N N . GLU A 1 112 ? -22.016 -7.82 -4.168 1 98.62 112 GLU A N 1
ATOM 928 C CA . GLU A 1 112 ? -21.969 -7.938 -5.621 1 98.62 112 GLU A CA 1
ATOM 929 C C . GLU A 1 112 ? -21.203 -9.188 -6.051 1 98.62 112 GLU A C 1
ATOM 931 O O . GLU A 1 112 ? -20.656 -9.898 -5.215 1 98.62 112 GLU A O 1
ATOM 936 N N . ASP A 1 113 ? -21.219 -9.508 -7.34 1 98.62 113 ASP A N 1
ATOM 937 C CA . ASP A 1 113 ? -20.719 -10.766 -7.879 1 98.62 113 ASP A CA 1
ATOM 938 C C . ASP A 1 113 ? -19.219 -10.922 -7.605 1 98.62 113 ASP A C 1
ATOM 940 O O . ASP A 1 113 ? -18.406 -10.195 -8.18 1 98.62 113 ASP A O 1
ATOM 944 N N . PRO A 1 114 ? -18.875 -11.875 -6.812 1 98.69 114 PRO A N 1
ATOM 945 C CA . PRO A 1 114 ? -17.469 -12.023 -6.438 1 98.69 114 PRO A CA 1
ATOM 946 C C . PRO A 1 114 ? -16.578 -12.336 -7.633 1 98.69 114 PRO A C 1
ATOM 948 O O . PRO A 1 114 ? -15.406 -11.938 -7.652 1 98.69 114 PRO A O 1
ATOM 951 N N . LYS A 1 115 ? -17.062 -12.992 -8.609 1 98.69 115 LYS A N 1
ATOM 952 C CA . LYS A 1 115 ? -16.25 -13.344 -9.766 1 98.69 115 LYS A CA 1
ATOM 953 C C . LYS A 1 115 ? -15.844 -12.094 -10.547 1 98.69 115 LYS A C 1
ATOM 955 O O . LYS A 1 115 ? -14.688 -11.961 -10.961 1 98.69 115 LYS A O 1
ATOM 960 N N . GLU A 1 116 ? -16.859 -11.273 -10.695 1 98.62 116 GLU A N 1
ATOM 961 C CA . GLU A 1 116 ? -16.578 -10.016 -11.383 1 98.62 116 GLU A CA 1
ATOM 962 C C . GLU A 1 116 ? -15.578 -9.172 -10.594 1 98.62 116 GLU A C 1
ATOM 964 O O . GLU A 1 116 ? -14.641 -8.609 -11.164 1 98.62 116 GLU A O 1
ATOM 969 N N . ILE A 1 117 ? -15.812 -9.109 -9.305 1 98.88 117 ILE A N 1
ATOM 970 C CA . ILE A 1 117 ? -14.945 -8.312 -8.445 1 98.88 117 ILE A CA 1
ATOM 971 C C . ILE A 1 117 ? -13.523 -8.883 -8.469 1 98.88 117 ILE A C 1
ATOM 973 O O . ILE A 1 117 ? -12.555 -8.133 -8.602 1 98.88 117 ILE A O 1
ATOM 977 N N . LEU A 1 118 ? -13.383 -10.203 -8.414 1 98.88 118 LEU A N 1
ATOM 978 C CA . LEU A 1 118 ? -12.078 -10.859 -8.43 1 98.88 118 LEU A CA 1
ATOM 979 C C . LEU A 1 118 ? -11.32 -10.516 -9.711 1 98.88 118 LEU A C 1
ATOM 981 O O . LEU A 1 118 ? -10.125 -10.211 -9.664 1 98.88 118 LEU A O 1
ATOM 985 N N . SER A 1 119 ? -12.031 -10.547 -10.82 1 98.69 119 SER A N 1
ATOM 986 C CA . SER A 1 119 ? -11.391 -10.234 -12.094 1 98.69 119 SER A CA 1
ATOM 987 C C . SER A 1 119 ? -10.82 -8.82 -12.094 1 98.69 119 SER A C 1
ATOM 989 O O . SER A 1 119 ? -9.719 -8.586 -12.594 1 98.69 119 SER A O 1
ATOM 991 N N . GLY A 1 120 ? -11.641 -7.879 -11.531 1 98.62 120 GLY A N 1
ATOM 992 C CA . GLY A 1 120 ? -11.172 -6.504 -11.422 1 98.62 120 GLY A CA 1
ATOM 993 C C . GLY A 1 120 ? -9.977 -6.355 -10.5 1 98.62 120 GLY A C 1
ATOM 994 O O . GLY A 1 120 ? -9.008 -5.676 -10.844 1 98.62 120 GLY A O 1
ATOM 995 N N . VAL A 1 121 ? -9.961 -7.008 -9.359 1 98.88 121 VAL A N 1
ATOM 996 C CA . VAL A 1 121 ? -8.875 -6.938 -8.383 1 98.88 121 VAL A CA 1
ATOM 997 C C . VAL A 1 121 ? -7.605 -7.527 -8.984 1 98.88 121 VAL A C 1
ATOM 999 O O . VAL A 1 121 ? -6.52 -6.957 -8.836 1 98.88 121 VAL A O 1
ATOM 1002 N N . VAL A 1 122 ? -7.723 -8.664 -9.656 1 98.31 122 VAL A N 1
ATOM 1003 C CA . VAL A 1 122 ? -6.582 -9.32 -10.289 1 98.31 122 VAL A CA 1
ATOM 1004 C C . VAL A 1 122 ? -5.949 -8.391 -11.312 1 98.31 122 VAL A C 1
ATOM 1006 O O . VAL A 1 122 ? -4.723 -8.266 -11.383 1 98.31 122 VAL A O 1
ATOM 1009 N N . SER A 1 123 ? -6.781 -7.711 -12.055 1 97 123 SER A N 1
ATOM 1010 C CA . SER A 1 123 ? -6.277 -6.785 -13.062 1 97 123 SER A CA 1
ATOM 1011 C C . SER A 1 123 ? -5.477 -5.656 -12.422 1 97 123 SER A C 1
ATOM 1013 O O . SER A 1 123 ? -4.441 -5.242 -12.953 1 97 123 SER A O 1
ATOM 1015 N N . LEU A 1 124 ? -5.953 -5.125 -11.297 1 98.06 124 LEU A N 1
ATOM 1016 C CA . LEU A 1 124 ? -5.238 -4.059 -10.602 1 98.06 124 LEU A CA 1
ATOM 1017 C C . LEU A 1 124 ? -3.895 -4.559 -10.078 1 98.06 124 LEU A C 1
ATOM 1019 O O . LEU A 1 124 ? -2.889 -3.852 -10.164 1 98.06 124 LEU A O 1
ATOM 1023 N N . LEU A 1 125 ? -3.863 -5.812 -9.602 1 97.62 125 LEU A N 1
ATOM 1024 C CA . LEU A 1 125 ? -2.654 -6.383 -9.016 1 97.62 125 LEU A CA 1
ATOM 1025 C C . LEU A 1 125 ? -1.614 -6.676 -10.094 1 97.62 125 LEU A C 1
ATOM 1027 O O . LEU A 1 125 ? -0.415 -6.719 -9.805 1 97.62 125 LEU A O 1
ATOM 1031 N N . GLU A 1 126 ? -2.045 -6.883 -11.312 1 93.5 126 GLU A N 1
ATOM 1032 C CA . GLU A 1 126 ? -1.124 -7.039 -12.438 1 93.5 126 GLU A CA 1
ATOM 1033 C C . GLU A 1 126 ? -0.402 -5.734 -12.742 1 93.5 126 GLU A C 1
ATOM 1035 O O . GLU A 1 126 ? 0.764 -5.742 -13.148 1 93.5 126 GLU A O 1
ATOM 1040 N N . VAL A 1 127 ? -1.144 -4.645 -12.508 1 93.44 127 VAL A N 1
ATOM 1041 C CA . VAL A 1 127 ? -0.577 -3.322 -12.766 1 93.44 127 VAL A CA 1
ATOM 1042 C C . VAL A 1 127 ? 0.371 -2.938 -11.633 1 93.44 127 VAL A C 1
ATOM 1044 O O . VAL A 1 127 ? 1.447 -2.387 -11.875 1 93.44 127 VAL A O 1
ATOM 1047 N N . ASP A 1 128 ? -0.002 -3.189 -10.43 1 96.75 128 ASP A N 1
ATOM 1048 C CA . ASP A 1 128 ? 0.807 -2.865 -9.258 1 96.75 128 ASP A CA 1
ATOM 1049 C C . ASP A 1 128 ? 0.75 -3.988 -8.219 1 96.75 128 ASP A C 1
ATOM 1051 O O . ASP A 1 128 ? -0.15 -4.016 -7.379 1 96.75 128 ASP A O 1
ATOM 1055 N N . PRO A 1 129 ? 1.746 -4.836 -8.234 1 96 129 PRO A N 1
ATOM 1056 C CA . PRO A 1 129 ? 1.75 -5.961 -7.301 1 96 129 PRO A CA 1
ATOM 1057 C C . PRO A 1 129 ? 2.035 -5.531 -5.863 1 96 129 PRO A C 1
ATOM 1059 O O . PRO A 1 129 ? 1.997 -6.355 -4.945 1 96 129 PRO A O 1
ATOM 1062 N N . GLU A 1 130 ? 2.238 -4.203 -5.602 1 96.38 130 GLU A N 1
ATOM 1063 C CA . GLU A 1 130 ? 2.568 -3.707 -4.27 1 96.38 130 GLU A CA 1
ATOM 1064 C C . GLU A 1 130 ? 1.312 -3.295 -3.506 1 96.38 130 GLU A C 1
ATOM 1066 O O . GLU A 1 130 ? 1.394 -2.859 -2.355 1 96.38 130 GLU A O 1
ATOM 1071 N N . LEU A 1 131 ? 0.13 -3.465 -4.121 1 97.19 131 LEU A N 1
ATOM 1072 C CA . LEU A 1 131 ? -1.134 -3.113 -3.479 1 97.19 131 LEU A CA 1
ATOM 1073 C C . LEU A 1 131 ? -1.516 -4.152 -2.428 1 97.19 131 LEU A C 1
ATOM 1075 O O . LEU A 1 131 ? -2.34 -5.031 -2.688 1 97.19 131 LEU A O 1
ATOM 1079 N N . SER A 1 132 ? -1.005 -4.023 -1.245 1 96.56 132 SER A N 1
ATOM 1080 C CA . SER A 1 132 ? -1.207 -5.016 -0.195 1 96.56 132 SER A CA 1
ATOM 1081 C C . SER A 1 132 ? -2.691 -5.234 0.081 1 96.56 132 SER A C 1
ATOM 1083 O O . SER A 1 132 ? -3.133 -6.371 0.267 1 96.56 132 SER A O 1
ATOM 1085 N N . GLU A 1 133 ? -3.473 -4.16 0.096 1 97.25 133 GLU A N 1
ATOM 1086 C CA . GLU A 1 133 ? -4.91 -4.27 0.328 1 97.25 133 GLU A CA 1
ATOM 1087 C C . GLU A 1 133 ? -5.586 -5.078 -0.774 1 97.25 133 GLU A C 1
ATOM 1089 O O . GLU A 1 133 ? -6.582 -5.766 -0.526 1 97.25 133 GLU A O 1
ATOM 1094 N N . GLY A 1 134 ? -5 -4.992 -1.971 1 98.56 134 GLY A N 1
ATOM 1095 C CA . GLY A 1 134 ? -5.52 -5.789 -3.068 1 98.56 134 GLY A CA 1
ATOM 1096 C C . GLY A 1 134 ? -5.363 -7.281 -2.848 1 98.56 134 GLY A C 1
ATOM 1097 O O . GLY A 1 134 ? -6.281 -8.055 -3.115 1 98.56 134 GLY A O 1
ATOM 1098 N N . TRP A 1 135 ? -4.262 -7.672 -2.342 1 98.62 135 TRP A N 1
ATOM 1099 C CA . TRP A 1 135 ? -4.008 -9.086 -2.061 1 98.62 135 TRP A CA 1
ATOM 1100 C C . TRP A 1 135 ? -4.922 -9.594 -0.952 1 98.62 135 TRP A C 1
ATOM 1102 O O . TRP A 1 135 ? -5.406 -10.727 -1.01 1 98.62 135 TRP A O 1
ATOM 1112 N N . ILE A 1 136 ? -5.113 -8.758 0.039 1 98.44 136 ILE A N 1
ATOM 1113 C CA . ILE A 1 136 ? -6.023 -9.133 1.117 1 98.44 136 ILE A CA 1
ATOM 1114 C C . ILE A 1 136 ? -7.426 -9.352 0.554 1 98.44 136 ILE A C 1
ATOM 1116 O O . ILE A 1 136 ? -8.055 -10.383 0.822 1 98.44 136 ILE A O 1
ATOM 1120 N N . LEU A 1 137 ? -7.887 -8.383 -0.236 1 98.75 137 LEU A N 1
ATOM 1121 C CA . LEU A 1 137 ? -9.219 -8.484 -0.829 1 98.75 137 LEU A CA 1
ATOM 1122 C C . LEU A 1 137 ? -9.32 -9.711 -1.725 1 98.75 137 LEU A C 1
ATOM 1124 O O . LEU A 1 137 ? -10.32 -10.43 -1.69 1 98.75 137 LEU A O 1
ATOM 1128 N N . ARG A 1 138 ? -8.273 -9.984 -2.531 1 98.88 138 ARG A N 1
ATOM 1129 C CA . ARG A 1 138 ? -8.25 -11.172 -3.387 1 98.88 138 ARG A CA 1
ATOM 1130 C C . ARG A 1 138 ? -8.406 -12.445 -2.564 1 98.88 138 ARG A C 1
ATOM 1132 O O . ARG A 1 138 ? -9.203 -13.32 -2.914 1 98.88 138 ARG A O 1
ATOM 1139 N N . GLY A 1 139 ? -7.668 -12.5 -1.463 1 98.56 139 GLY A N 1
ATOM 1140 C CA . GLY A 1 139 ? -7.789 -13.656 -0.591 1 98.56 139 GLY A CA 1
ATOM 1141 C C . GLY A 1 139 ? -9.195 -13.859 -0.055 1 98.56 139 GLY A C 1
ATOM 1142 O O . GLY A 1 139 ? -9.719 -14.977 -0.073 1 98.56 139 GLY A O 1
ATOM 1143 N N . MET A 1 140 ? -9.805 -12.805 0.351 1 98.06 140 MET A N 1
ATOM 1144 C CA . MET A 1 140 ? -11.156 -12.875 0.911 1 98.06 140 MET A CA 1
ATOM 1145 C C . MET A 1 140 ? -12.156 -13.336 -0.143 1 98.06 140 MET A C 1
ATOM 1147 O O . MET A 1 140 ? -13.039 -14.148 0.143 1 98.06 140 MET A O 1
ATOM 1151 N N . ILE A 1 141 ? -12.039 -12.82 -1.304 1 98.75 141 ILE A N 1
ATOM 1152 C CA . ILE A 1 141 ? -12.953 -13.195 -2.377 1 98.75 141 ILE A CA 1
ATOM 1153 C C . ILE A 1 141 ? -12.734 -14.656 -2.758 1 98.75 141 ILE A C 1
ATOM 1155 O O . ILE A 1 141 ? -13.695 -15.398 -2.979 1 98.75 141 ILE A O 1
ATOM 1159 N N . GLU A 1 142 ? -11.445 -15.062 -2.826 1 98.44 142 GLU A N 1
ATOM 1160 C CA . GLU A 1 142 ? -11.125 -16.453 -3.143 1 98.44 142 GLU A CA 1
ATOM 1161 C C . GLU A 1 142 ? -11.695 -17.406 -2.094 1 98.44 142 GLU A C 1
ATOM 1163 O O . GLU A 1 142 ? -12.188 -18.484 -2.426 1 98.44 142 GLU A O 1
ATOM 1168 N N . GLU A 1 143 ? -11.68 -17 -0.831 1 96.56 143 GLU A N 1
ATOM 1169 C CA . GLU A 1 143 ? -12.336 -17.781 0.211 1 96.56 143 GLU A CA 1
ATOM 1170 C C . GLU A 1 143 ? -13.836 -17.906 -0.045 1 96.56 143 GLU A C 1
ATOM 1172 O O . GLU A 1 143 ? -14.398 -19 0.043 1 96.56 143 GLU A O 1
ATOM 1177 N N . LYS A 1 144 ? -14.438 -16.781 -0.386 1 97.06 144 LYS A N 1
ATOM 1178 C CA . LYS A 1 144 ? -15.875 -16.75 -0.647 1 97.06 144 LYS A CA 1
ATOM 1179 C C . LYS A 1 144 ? -16.234 -17.672 -1.812 1 97.06 144 LYS A C 1
ATOM 1181 O O . LYS A 1 144 ? -17.297 -18.297 -1.804 1 97.06 144 LYS A O 1
ATOM 1186 N N . LEU A 1 145 ? -15.336 -17.781 -2.711 1 97.88 145 LEU A N 1
ATOM 1187 C CA . LEU A 1 145 ? -15.586 -18.562 -3.92 1 97.88 145 LEU A CA 1
ATOM 1188 C C . LEU A 1 145 ? -15.18 -20.016 -3.719 1 97.88 145 LEU A C 1
ATOM 1190 O O . LEU A 1 145 ? -15.25 -20.812 -4.652 1 97.88 145 LEU A O 1
ATOM 1194 N N . GLY A 1 146 ? -14.68 -20.375 -2.539 1 95.62 146 GLY A N 1
ATOM 1195 C CA . GLY A 1 146 ? -14.344 -21.766 -2.234 1 95.62 146 GLY A CA 1
ATOM 1196 C C . GLY A 1 146 ? -13.031 -22.203 -2.844 1 95.62 146 GLY A C 1
ATOM 1197 O O . GLY A 1 146 ? -12.898 -23.344 -3.283 1 95.62 146 GLY A O 1
ATOM 1198 N N . LYS A 1 147 ? -12.109 -21.266 -2.908 1 96 147 LYS A N 1
ATOM 1199 C CA . LYS A 1 147 ? -10.773 -21.531 -3.438 1 96 147 LYS A CA 1
ATOM 1200 C C . LYS A 1 147 ? -9.703 -21.328 -2.369 1 96 147 LYS A C 1
ATOM 1202 O O . LYS A 1 147 ? -8.898 -20.391 -2.469 1 96 147 LYS A O 1
ATOM 1207 N N . PRO A 1 148 ? -9.602 -22.219 -1.407 1 94 148 PRO A N 1
ATOM 1208 C CA . PRO A 1 148 ? -8.727 -21.984 -0.255 1 94 148 PRO A CA 1
ATOM 1209 C C . PRO A 1 148 ? -7.246 -21.969 -0.633 1 94 148 PRO A C 1
ATOM 1211 O O . PRO A 1 148 ? -6.453 -21.25 -0.021 1 94 148 PRO A O 1
ATOM 1214 N N . SER A 1 149 ? -6.793 -22.766 -1.581 1 95.62 149 SER A N 1
ATOM 1215 C CA . SER A 1 149 ? -5.391 -22.781 -1.981 1 95.62 149 SER A CA 1
ATOM 1216 C C . SER A 1 149 ? -4.977 -21.438 -2.594 1 95.62 149 SER A C 1
ATOM 1218 O O . SER A 1 149 ? -3.898 -20.922 -2.299 1 95.62 149 SER A O 1
ATOM 1220 N N . GLU A 1 150 ? -5.887 -20.922 -3.455 1 97.19 150 GLU A N 1
ATOM 1221 C CA . GLU A 1 150 ? -5.621 -19.609 -4.031 1 97.19 150 GLU A CA 1
ATOM 1222 C C . GLU A 1 150 ? -5.641 -18.531 -2.961 1 97.19 150 GLU A C 1
ATOM 1224 O O . GLU A 1 150 ? -4.793 -17.625 -2.965 1 97.19 150 GLU A O 1
ATOM 1229 N N . ALA A 1 151 ? -6.586 -18.625 -2.059 1 97.62 151 ALA A N 1
ATOM 1230 C CA . ALA A 1 151 ? -6.68 -17.672 -0.96 1 97.62 151 ALA A CA 1
ATOM 1231 C C . ALA A 1 151 ? -5.406 -17.672 -0.12 1 97.62 151 ALA A C 1
ATOM 1233 O O . ALA A 1 151 ? -4.906 -16.609 0.259 1 97.62 151 ALA A O 1
ATOM 1234 N N . LEU A 1 152 ? -4.91 -18.844 0.119 1 97.5 152 LEU A N 1
ATOM 1235 C CA . LEU A 1 152 ? -3.672 -18.984 0.878 1 97.5 152 LEU A CA 1
ATOM 1236 C C . LEU A 1 152 ? -2.535 -18.219 0.209 1 97.5 152 LEU A C 1
ATOM 1238 O O . LEU A 1 152 ? -1.801 -17.484 0.873 1 97.5 152 LEU A O 1
ATOM 1242 N N . GLN A 1 153 ? -2.387 -18.391 -1.06 1 96.88 153 GLN A N 1
ATOM 1243 C CA . GLN A 1 153 ? -1.327 -17.703 -1.794 1 96.88 153 GLN A CA 1
ATOM 1244 C C . GLN A 1 153 ? -1.502 -16.188 -1.731 1 96.88 153 GLN A C 1
ATOM 1246 O O . GLN A 1 153 ? -0.527 -15.453 -1.569 1 96.88 153 GLN A O 1
ATOM 1251 N N . SER A 1 154 ? -2.764 -15.719 -1.848 1 98.44 154 SER A N 1
ATOM 1252 C CA . SER A 1 154 ? -3.045 -14.289 -1.772 1 98.44 154 SER A CA 1
ATOM 1253 C C . SER A 1 154 ? -2.701 -13.734 -0.396 1 98.44 154 SER A C 1
ATOM 1255 O O . SER A 1 154 ? -2.068 -12.68 -0.287 1 98.44 154 SER A O 1
ATOM 1257 N N . TYR A 1 155 ? -3.072 -14.461 0.643 1 98.31 155 TYR A N 1
ATOM 1258 C CA . TYR A 1 155 ? -2.773 -14.008 1.997 1 98.31 155 TYR A CA 1
ATOM 1259 C C . TYR A 1 155 ? -1.272 -14.031 2.262 1 98.31 155 TYR A C 1
ATOM 1261 O O . TYR A 1 155 ? -0.749 -13.172 2.977 1 98.31 155 TYR A O 1
ATOM 1269 N N . LEU A 1 156 ? -0.638 -15.023 1.736 1 97.56 156 LEU A N 1
ATOM 1270 C CA . LEU A 1 156 ? 0.81 -15.078 1.904 1 97.56 156 LEU A CA 1
ATOM 1271 C C . LEU A 1 156 ? 1.479 -13.875 1.254 1 97.56 156 LEU A C 1
ATOM 1273 O O . LEU A 1 156 ? 2.424 -13.312 1.81 1 97.56 156 LEU A O 1
ATOM 1277 N N . LYS A 1 157 ? 0.99 -13.492 0.101 1 97.31 157 LYS A N 1
ATOM 1278 C CA . LYS A 1 157 ? 1.507 -12.289 -0.537 1 97.31 157 LYS A CA 1
ATOM 1279 C C . LYS A 1 157 ? 1.265 -11.062 0.334 1 97.31 157 LYS A C 1
ATOM 1281 O O . LYS A 1 157 ? 2.152 -10.219 0.491 1 97.31 157 LYS A O 1
ATOM 1286 N N . ALA A 1 158 ? 0.085 -10.914 0.909 1 97.81 158 ALA A N 1
ATOM 1287 C CA . ALA A 1 158 ? -0.24 -9.789 1.782 1 97.81 158 ALA A CA 1
ATOM 1288 C C . ALA A 1 158 ? 0.637 -9.797 3.031 1 97.81 158 ALA A C 1
ATOM 1290 O O . ALA A 1 158 ? 1.024 -8.734 3.529 1 97.81 158 ALA A O 1
ATOM 1291 N N . ALA A 1 159 ? 1 -10.969 3.51 1 97 159 ALA A N 1
ATOM 1292 C CA . ALA A 1 159 ? 1.746 -11.125 4.754 1 97 159 ALA A CA 1
ATOM 1293 C C . ALA A 1 159 ? 3.195 -10.68 4.586 1 97 159 ALA A C 1
ATOM 1295 O O . ALA A 1 159 ? 3.916 -10.5 5.566 1 97 159 ALA A O 1
ATOM 1296 N N . GLU A 1 160 ? 3.637 -10.508 3.367 1 94.31 160 GLU A N 1
ATOM 1297 C CA . GLU A 1 160 ? 4.988 -10.016 3.123 1 94.31 160 GLU A CA 1
ATOM 1298 C C . GLU A 1 160 ? 5.195 -8.633 3.74 1 94.31 160 GLU A C 1
ATOM 1300 O O . GLU A 1 160 ? 6.328 -8.227 4.008 1 94.31 160 GLU A O 1
ATOM 1305 N N . GLU A 1 161 ? 4.078 -7.898 3.986 1 94.94 161 GLU A N 1
ATOM 1306 C CA . GLU A 1 161 ? 4.137 -6.578 4.605 1 94.94 161 GLU A CA 1
ATOM 1307 C C . GLU A 1 161 ? 4.449 -6.676 6.094 1 94.94 161 GLU A C 1
ATOM 1309 O O . GLU A 1 161 ? 4.773 -5.676 6.734 1 94.94 161 GLU A O 1
ATOM 1314 N N . SER A 1 162 ? 4.441 -7.859 6.695 1 95.06 162 SER A N 1
ATOM 1315 C CA . SER A 1 162 ? 4.617 -8.055 8.133 1 95.06 162 SER A CA 1
ATOM 1316 C C . SER A 1 162 ? 5.973 -7.531 8.602 1 95.06 162 SER A C 1
ATOM 1318 O O . SER A 1 162 ? 6.086 -6.969 9.688 1 95.06 162 SER A O 1
ATOM 1320 N N . ASP A 1 163 ? 6.984 -7.688 7.785 1 94.56 163 ASP A N 1
ATOM 1321 C CA . ASP A 1 163 ? 8.312 -7.219 8.164 1 94.56 163 ASP A CA 1
ATOM 1322 C C . ASP A 1 163 ? 8.336 -5.695 8.289 1 94.56 163 ASP A C 1
ATOM 1324 O O . ASP A 1 163 ? 9 -5.152 9.172 1 94.56 163 ASP A O 1
ATOM 1328 N N . ARG A 1 164 ? 7.648 -5.07 7.391 1 95.56 164 ARG A N 1
ATOM 1329 C CA . ARG A 1 164 ? 7.59 -3.615 7.438 1 95.56 164 ARG A CA 1
ATOM 1330 C C . ARG A 1 164 ? 6.84 -3.139 8.68 1 95.56 164 ARG A C 1
ATOM 1332 O O . ARG A 1 164 ? 7.246 -2.17 9.32 1 95.56 164 ARG A O 1
ATOM 1339 N N . ILE A 1 165 ? 5.805 -3.834 8.984 1 97.31 165 ILE A N 1
ATOM 1340 C CA . ILE A 1 165 ? 5.02 -3.467 10.164 1 97.31 165 ILE A CA 1
ATOM 1341 C C . ILE A 1 165 ? 5.82 -3.756 11.43 1 97.31 165 ILE A C 1
ATOM 1343 O O . ILE A 1 165 ? 5.734 -3.012 12.406 1 97.31 165 ILE A O 1
ATOM 1347 N N . ALA A 1 166 ? 6.605 -4.809 11.406 1 97.56 166 ALA A N 1
ATOM 1348 C CA . ALA A 1 166 ? 7.508 -5.086 12.516 1 97.56 166 ALA A CA 1
ATOM 1349 C C . ALA A 1 166 ? 8.492 -3.938 12.727 1 97.56 166 ALA A C 1
ATOM 1351 O O . ALA A 1 166 ? 8.695 -3.486 13.852 1 97.56 166 ALA A O 1
ATOM 1352 N N . LEU A 1 167 ? 9.047 -3.479 11.656 1 97.12 167 LEU A N 1
ATOM 1353 C CA . LEU A 1 167 ? 9.984 -2.357 11.711 1 97.12 167 LEU A CA 1
ATOM 1354 C C . LEU A 1 167 ? 9.305 -1.117 12.281 1 97.12 167 LEU A C 1
ATOM 1356 O O . LEU A 1 167 ? 9.867 -0.432 13.141 1 97.12 167 LEU A O 1
ATOM 1360 N N . VAL A 1 168 ? 8.125 -0.835 11.797 1 98.06 168 VAL A N 1
ATOM 1361 C CA . VAL A 1 168 ? 7.383 0.343 12.234 1 98.06 168 VAL A CA 1
ATOM 1362 C C . VAL A 1 168 ? 7.129 0.263 13.734 1 98.06 168 VAL A C 1
ATOM 1364 O O . VAL A 1 168 ? 7.324 1.243 14.461 1 98.06 168 VAL A O 1
ATOM 1367 N N . ASN A 1 169 ? 6.715 -0.865 14.172 1 97.94 169 ASN A N 1
ATOM 1368 C CA . ASN A 1 169 ? 6.469 -1.041 15.602 1 97.94 169 ASN A CA 1
ATOM 1369 C C . ASN A 1 169 ? 7.746 -0.881 16.422 1 97.94 169 ASN A C 1
ATOM 1371 O O . ASN A 1 169 ? 7.727 -0.3 17.5 1 97.94 169 ASN A O 1
ATOM 1375 N N . PHE A 1 170 ? 8.812 -1.347 15.977 1 98.25 170 PHE A N 1
ATOM 1376 C CA . PHE A 1 170 ? 10.094 -1.169 16.641 1 98.25 170 PHE A CA 1
ATOM 1377 C C . PHE A 1 170 ? 10.469 0.307 16.719 1 98.25 170 PHE A C 1
ATOM 1379 O O . PHE A 1 170 ? 10.867 0.801 17.766 1 98.25 170 PHE A O 1
ATOM 1386 N N . ARG A 1 171 ? 10.32 0.976 15.562 1 97.69 171 ARG A N 1
ATOM 1387 C CA . ARG A 1 171 ? 10.664 2.395 15.531 1 97.69 171 ARG A CA 1
ATOM 1388 C C . ARG A 1 171 ? 9.781 3.195 16.484 1 97.69 171 ARG A C 1
ATOM 1390 O O . ARG A 1 171 ? 10.258 4.098 17.172 1 97.69 171 ARG A O 1
ATOM 1397 N N . LEU A 1 172 ? 8.531 2.82 16.484 1 98.12 172 LEU A N 1
ATOM 1398 C CA . LEU A 1 172 ? 7.617 3.477 17.406 1 98.12 172 LEU A CA 1
ATOM 1399 C C . LEU A 1 172 ? 8.047 3.232 18.859 1 98.12 172 LEU A C 1
ATOM 1401 O O . LEU A 1 172 ? 8.031 4.152 19.672 1 98.12 172 LEU A O 1
ATOM 1405 N N . SER A 1 173 ? 8.43 2.004 19.109 1 97.88 173 SER A N 1
ATOM 1406 C CA . SER A 1 173 ? 8.898 1.691 20.453 1 97.88 173 SER A CA 1
ATOM 1407 C C . SER A 1 173 ? 10.078 2.568 20.844 1 97.88 173 SER A C 1
ATOM 1409 O O . SER A 1 173 ? 10.125 3.1 21.969 1 97.88 173 SER A O 1
ATOM 1411 N N . LYS A 1 174 ? 10.977 2.754 19.938 1 96.69 174 LYS A N 1
ATOM 1412 C CA . LYS A 1 174 ? 12.164 3.559 20.203 1 96.69 174 LYS A CA 1
ATOM 1413 C C . LYS A 1 174 ? 11.797 5.023 20.438 1 96.69 174 LYS A C 1
ATOM 1415 O O . LYS A 1 174 ? 12.305 5.66 21.359 1 96.69 174 LYS A O 1
ATOM 1420 N N . VAL A 1 175 ? 10.93 5.52 19.594 1 95.31 175 VAL A N 1
ATOM 1421 C CA . VAL A 1 175 ? 10.539 6.922 19.703 1 95.31 175 VAL A CA 1
ATOM 1422 C C . VAL A 1 175 ? 9.789 7.145 21.016 1 95.31 175 VAL A C 1
ATOM 1424 O O . VAL A 1 175 ? 10.062 8.109 21.75 1 95.31 175 VAL A O 1
ATOM 1427 N N . PHE A 1 176 ? 8.906 6.25 21.375 1 96.38 176 PHE A N 1
ATOM 1428 C CA . PHE A 1 176 ? 8.133 6.387 22.609 1 96.38 176 PHE A CA 1
ATOM 1429 C C . PHE A 1 176 ? 9.039 6.273 23.828 1 96.38 176 PHE A C 1
ATOM 1431 O O . PHE A 1 176 ? 8.836 6.973 24.828 1 96.38 176 PHE A O 1
ATOM 1438 N N . ARG A 1 177 ? 9.953 5.418 23.719 1 95.81 177 ARG A N 1
ATOM 1439 C CA . ARG A 1 177 ? 10.898 5.301 24.828 1 95.81 177 ARG A CA 1
ATOM 1440 C C . ARG A 1 177 ? 11.688 6.594 25 1 95.81 177 ARG A C 1
ATOM 1442 O O . ARG A 1 177 ? 11.883 7.055 26.141 1 95.81 177 ARG A O 1
ATOM 1449 N N . LYS A 1 178 ? 12.078 7.199 23.938 1 94 178 LYS A N 1
ATOM 1450 C CA . LYS A 1 178 ? 12.859 8.43 23.969 1 94 178 LYS A CA 1
ATOM 1451 C C . LYS A 1 178 ? 12.07 9.57 24.594 1 94 178 LYS A C 1
ATOM 1453 O O . LYS A 1 178 ? 12.633 10.43 25.281 1 94 178 LYS A O 1
ATOM 1458 N N . ILE A 1 179 ? 10.859 9.539 24.438 1 92.88 179 ILE A N 1
ATOM 1459 C CA . ILE A 1 179 ? 10.07 10.656 24.938 1 92.88 179 ILE A CA 1
ATOM 1460 C C . ILE A 1 179 ? 9.453 10.297 26.281 1 92.88 179 ILE A C 1
ATOM 1462 O O . ILE A 1 179 ? 8.555 10.984 26.766 1 92.88 179 ILE A O 1
ATOM 1466 N N . GLY A 1 180 ? 9.742 9.148 26.906 1 94.75 180 GLY A N 1
ATOM 1467 C CA . GLY A 1 180 ? 9.43 8.812 28.297 1 94.75 180 GLY A CA 1
ATOM 1468 C C . GLY A 1 180 ? 8.102 8.086 28.438 1 94.75 180 GLY A C 1
ATOM 1469 O O . GLY A 1 180 ? 7.57 7.98 29.547 1 94.75 180 GLY A O 1
ATOM 1470 N N . LEU A 1 181 ? 7.539 7.668 27.312 1 96 181 LEU A N 1
ATOM 1471 C CA . LEU A 1 181 ? 6.309 6.887 27.375 1 96 181 LEU A CA 1
ATOM 1472 C C . LEU A 1 181 ? 6.609 5.395 27.312 1 96 181 LEU A C 1
ATOM 1474 O O . LEU A 1 181 ? 6.297 4.734 26.312 1 96 181 LEU A O 1
ATOM 1478 N N . SER A 1 182 ? 7.02 4.836 28.391 1 97.12 182 SER A N 1
ATOM 1479 C CA . SER A 1 182 ? 7.609 3.504 28.453 1 97.12 182 SER A CA 1
ATOM 1480 C C . SER A 1 182 ? 6.559 2.422 28.25 1 97.12 182 SER A C 1
ATOM 1482 O O . SER A 1 182 ? 6.82 1.407 27.594 1 97.12 182 SER A O 1
ATOM 1484 N N . GLU A 1 183 ? 5.434 2.656 28.781 1 97.75 183 GLU A N 1
ATOM 1485 C CA . GLU A 1 183 ? 4.387 1.653 28.625 1 97.75 183 GLU A CA 1
ATOM 1486 C C . GLU A 1 183 ? 3.996 1.492 27.156 1 97.75 183 GLU A C 1
ATOM 1488 O O . GLU A 1 183 ? 3.863 0.369 26.656 1 97.75 183 GLU A O 1
ATOM 1493 N N . ARG A 1 184 ? 3.818 2.604 26.547 1 96.56 184 ARG A N 1
ATOM 1494 C CA . ARG A 1 184 ? 3.52 2.551 25.109 1 96.56 184 ARG A CA 1
ATOM 1495 C C . ARG A 1 184 ? 4.676 1.936 24.328 1 96.56 184 ARG A C 1
ATOM 1497 O O . ARG A 1 184 ? 4.461 1.136 23.422 1 96.56 184 ARG A O 1
ATOM 1504 N N . ALA A 1 185 ? 5.895 2.324 24.703 1 97.62 185 ALA A N 1
ATOM 1505 C CA . ALA A 1 185 ? 7.082 1.778 24.047 1 97.62 185 ALA A CA 1
ATOM 1506 C C . ALA A 1 185 ? 7.109 0.256 24.156 1 97.62 185 ALA A C 1
ATOM 1508 O O . ALA A 1 185 ? 7.383 -0.433 23.156 1 97.62 185 ALA A O 1
ATOM 1509 N N . ASP A 1 186 ? 6.766 -0.226 25.328 1 97.75 186 ASP A N 1
ATOM 1510 C CA . ASP A 1 186 ? 6.785 -1.666 25.562 1 97.75 186 ASP A CA 1
ATOM 1511 C C . ASP A 1 186 ? 5.73 -2.377 24.703 1 97.75 186 ASP A C 1
ATOM 1513 O O . ASP A 1 186 ? 5.98 -3.461 24.172 1 97.75 186 ASP A O 1
ATOM 1517 N N . ALA A 1 187 ? 4.594 -1.76 24.625 1 97 187 ALA A N 1
ATOM 1518 C CA . ALA A 1 187 ? 3.52 -2.355 23.828 1 97 187 ALA A CA 1
ATOM 1519 C C . ALA A 1 187 ? 3.934 -2.502 22.375 1 97 187 ALA A C 1
ATOM 1521 O O . ALA A 1 187 ? 3.693 -3.541 21.75 1 97 187 ALA A O 1
ATOM 1522 N N . TYR A 1 188 ? 4.547 -1.458 21.844 1 97.75 188 TYR A N 1
ATOM 1523 C CA . TYR A 1 188 ? 4.992 -1.516 20.469 1 97.75 188 TYR A CA 1
ATOM 1524 C C . TYR A 1 188 ? 6.148 -2.492 20.297 1 97.75 188 TYR A C 1
ATOM 1526 O O . TYR A 1 188 ? 6.277 -3.148 19.266 1 97.75 188 TYR A O 1
ATOM 1534 N N . GLU A 1 189 ? 6.98 -2.607 21.266 1 97.56 189 GLU A N 1
ATOM 1535 C CA . GLU A 1 189 ? 8.078 -3.562 21.219 1 97.56 189 GLU A CA 1
ATOM 1536 C C . GLU A 1 189 ? 7.562 -5 21.188 1 97.56 189 GLU A C 1
ATOM 1538 O O . GLU A 1 189 ? 8.117 -5.844 20.469 1 97.56 189 GLU A O 1
ATOM 1543 N N . VAL A 1 190 ? 6.57 -5.258 21.938 1 96.25 190 VAL A N 1
ATOM 1544 C CA . VAL A 1 190 ? 5.961 -6.586 21.953 1 96.25 190 VAL A CA 1
ATOM 1545 C C . VAL A 1 190 ? 5.441 -6.938 20.562 1 96.25 190 VAL A C 1
ATOM 1547 O O . VAL A 1 190 ? 5.664 -8.047 20.062 1 96.25 190 VAL A O 1
ATOM 1550 N N . LYS A 1 191 ? 4.773 -5.98 19.922 1 96.94 191 LYS A N 1
ATOM 1551 C CA . LYS A 1 191 ? 4.273 -6.195 18.578 1 96.94 191 LYS A CA 1
ATOM 1552 C C . LYS A 1 191 ? 5.418 -6.48 17.594 1 96.94 191 LYS A C 1
ATOM 1554 O O . LYS A 1 191 ? 5.332 -7.398 16.781 1 96.94 191 LYS A O 1
ATOM 1559 N N . ALA A 1 192 ? 6.453 -5.668 17.703 1 98 192 ALA A N 1
ATOM 1560 C CA . ALA A 1 192 ? 7.609 -5.836 16.828 1 98 192 ALA A CA 1
ATOM 1561 C C . ALA A 1 192 ? 8.219 -7.223 16.969 1 98 192 ALA A C 1
ATOM 1563 O O . ALA A 1 192 ? 8.492 -7.902 15.984 1 98 192 ALA A O 1
ATOM 1564 N N . ARG A 1 193 ? 8.344 -7.688 18.172 1 96.69 193 ARG A N 1
ATOM 1565 C CA . ARG A 1 193 ? 8.945 -8.984 18.453 1 96.69 193 ARG A CA 1
ATOM 1566 C C . ARG A 1 193 ? 8.07 -10.125 17.938 1 96.69 193 ARG A C 1
ATOM 1568 O O . ARG A 1 193 ? 8.562 -11.094 17.375 1 96.69 193 ARG A O 1
ATOM 1575 N N . ALA A 1 194 ? 6.828 -9.945 18.172 1 95.31 194 ALA A N 1
ATOM 1576 C CA . ALA A 1 194 ? 5.895 -10.984 17.734 1 95.31 194 ALA A CA 1
ATOM 1577 C C . ALA A 1 194 ? 5.926 -11.156 16.219 1 95.31 194 ALA A C 1
ATOM 1579 O O . ALA A 1 194 ? 5.742 -12.266 15.711 1 95.31 194 ALA A O 1
ATOM 1580 N N . LEU A 1 195 ? 6.203 -10.062 15.562 1 96.94 195 LEU A N 1
ATOM 1581 C CA . LEU A 1 195 ? 6.25 -10.102 14.102 1 96.94 195 LEU A CA 1
ATOM 1582 C C . LEU A 1 195 ? 7.641 -10.492 13.617 1 96.94 195 LEU A C 1
ATOM 1584 O O . LEU A 1 195 ? 7.895 -10.516 12.414 1 96.94 195 LEU A O 1
ATOM 1588 N N . GLY A 1 196 ? 8.508 -10.711 14.516 1 94.69 196 GLY A N 1
ATOM 1589 C CA . GLY A 1 196 ? 9.797 -11.297 14.164 1 94.69 196 GLY A CA 1
ATOM 1590 C C . GLY A 1 196 ? 10.906 -10.273 14.055 1 94.69 196 GLY A C 1
ATOM 1591 O O . GLY A 1 196 ? 11.969 -10.555 13.508 1 94.69 196 GLY A O 1
ATOM 1592 N N . TYR A 1 197 ? 10.594 -9.047 14.539 1 94.75 197 TYR A N 1
ATOM 1593 C CA . TYR A 1 197 ? 11.656 -8.047 14.453 1 94.75 197 TYR A CA 1
ATOM 1594 C C . TYR A 1 197 ? 12.812 -8.398 15.375 1 94.75 197 TYR A C 1
ATOM 1596 O O . TYR A 1 197 ? 12.602 -8.688 16.562 1 94.75 197 TYR A O 1
ATOM 1604 N N . LYS A 1 198 ? 14.086 -8.453 14.773 1 86.69 198 LYS A N 1
ATOM 1605 C CA . LYS A 1 198 ? 15.32 -8.68 15.523 1 86.69 198 LYS A CA 1
ATOM 1606 C C . LYS A 1 198 ? 16.234 -7.465 15.438 1 86.69 198 LYS A C 1
ATOM 1608 O O . LYS A 1 198 ? 16.531 -6.973 14.344 1 86.69 198 LYS A O 1
ATOM 1613 N N . GLU A 1 199 ? 16.359 -6.918 16.641 1 75.5 199 GLU A N 1
ATOM 1614 C CA . GLU A 1 199 ? 17.266 -5.781 16.609 1 75.5 199 GLU A CA 1
ATOM 1615 C C . GLU A 1 199 ? 18.672 -6.215 16.203 1 75.5 199 GLU A C 1
ATOM 1617 O O . GLU A 1 199 ? 19.172 -7.242 16.672 1 75.5 199 GLU A O 1
ATOM 1622 N N . LYS A 1 200 ? 19.141 -5.75 15.07 1 57.88 200 LYS A N 1
ATOM 1623 C CA . LYS A 1 200 ? 20.547 -6.047 14.758 1 57.88 200 LYS A CA 1
ATOM 1624 C C . LYS A 1 200 ? 21.484 -5.285 15.688 1 57.88 200 LYS A C 1
ATOM 1626 O O . LYS A 1 200 ? 21.156 -4.188 16.141 1 57.88 200 LYS A O 1
ATOM 1631 N N . MET B 1 1 ? 5.172 6.75 -91.312 1 28.86 1 MET B N 1
ATOM 1632 C CA . MET B 1 1 ? 4.914 5.586 -90.438 1 28.86 1 MET B CA 1
ATOM 1633 C C . MET B 1 1 ? 5.562 5.762 -89.062 1 28.86 1 MET B C 1
ATOM 1635 O O . MET B 1 1 ? 6.711 5.363 -88.875 1 28.86 1 MET B O 1
ATOM 1639 N N . GLN B 1 2 ? 5.457 6.934 -88.5 1 37.97 2 GLN B N 1
ATOM 1640 C CA . GLN B 1 2 ? 5.988 7.418 -87.25 1 37.97 2 GLN B CA 1
ATOM 1641 C C . GLN B 1 2 ? 5.375 6.668 -86.062 1 37.97 2 GLN B C 1
ATOM 1643 O O . GLN B 1 2 ? 4.164 6.742 -85.812 1 37.97 2 GLN B O 1
ATOM 1648 N N . ILE B 1 3 ? 5.867 5.527 -85.75 1 40.09 3 ILE B N 1
ATOM 1649 C CA . ILE B 1 3 ? 5.508 4.613 -84.688 1 40.09 3 ILE B CA 1
ATOM 1650 C C . ILE B 1 3 ? 5.758 5.285 -83.312 1 40.09 3 ILE B C 1
ATOM 1652 O O . ILE B 1 3 ? 6.891 5.641 -83 1 40.09 3 ILE B O 1
ATOM 1656 N N . LEU B 1 4 ? 4.84 6.074 -82.875 1 35.09 4 LEU B N 1
ATOM 1657 C CA . LEU B 1 4 ? 4.809 6.672 -81.5 1 35.09 4 LEU B CA 1
ATOM 1658 C C . LEU B 1 4 ? 4.867 5.598 -80.438 1 35.09 4 LEU B C 1
ATOM 1660 O O . LEU B 1 4 ? 4.031 4.691 -80.438 1 35.09 4 LEU B O 1
ATOM 1664 N N . LYS B 1 5 ? 6.094 5.27 -80 1 40.38 5 LYS B N 1
ATOM 1665 C CA . LYS B 1 5 ? 6.336 4.371 -78.875 1 40.38 5 LYS B CA 1
ATOM 1666 C C . LYS B 1 5 ? 5.582 4.832 -77.625 1 40.38 5 LYS B C 1
ATOM 1668 O O . LYS B 1 5 ? 5.785 5.953 -77.125 1 40.38 5 LYS B O 1
ATOM 1673 N N . GLN B 1 6 ? 4.23 4.516 -77.438 1 41.34 6 GLN B N 1
ATOM 1674 C CA . GLN B 1 6 ? 3.49 4.727 -76.188 1 41.34 6 GLN B CA 1
ATOM 1675 C C . GLN B 1 6 ? 4.176 4.035 -75 1 41.34 6 GLN B C 1
ATOM 1677 O O . GLN B 1 6 ? 4.363 2.818 -75 1 41.34 6 GLN B O 1
ATOM 1682 N N . SER B 1 7 ? 5.207 4.633 -74.438 1 43.88 7 SER B N 1
ATOM 1683 C CA . SER B 1 7 ? 5.816 4.102 -73.25 1 43.88 7 SER B CA 1
ATOM 1684 C C . SER B 1 7 ? 4.793 3.99 -72.125 1 43.88 7 SER B C 1
ATOM 1686 O O . SER B 1 7 ? 4.133 4.973 -71.75 1 43.88 7 SER B O 1
ATOM 1688 N N . ARG B 1 8 ? 4.121 2.869 -71.938 1 43.22 8 ARG B N 1
ATOM 1689 C CA . ARG B 1 8 ? 3.293 2.514 -70.75 1 43.22 8 ARG B CA 1
ATOM 1690 C C . ARG B 1 8 ? 4.09 2.607 -69.438 1 43.22 8 ARG B C 1
ATOM 1692 O O . ARG B 1 8 ? 5.105 1.93 -69.312 1 43.22 8 ARG B O 1
ATOM 1699 N N . PHE B 1 9 ? 4.16 3.777 -68.812 1 43.19 9 PHE B N 1
ATOM 1700 C CA . PHE B 1 9 ? 4.656 3.883 -67.5 1 43.19 9 PHE B CA 1
ATOM 1701 C C . PHE B 1 9 ? 3.781 3.084 -66.5 1 43.19 9 PHE B C 1
ATOM 1703 O O . PHE B 1 9 ? 2.602 3.395 -66.312 1 43.19 9 PHE B O 1
ATOM 1710 N N . ALA B 1 10 ? 3.953 1.769 -66.312 1 42.03 10 ALA B N 1
ATOM 1711 C CA . ALA B 1 10 ? 3.34 1.012 -65.25 1 42.03 10 ALA B CA 1
ATOM 1712 C C . ALA B 1 10 ? 3.719 1.596 -63.906 1 42.03 10 ALA B C 1
ATOM 1714 O O . ALA B 1 10 ? 4.902 1.67 -63.562 1 42.03 10 ALA B O 1
ATOM 1715 N N . SER B 1 11 ? 2.9 2.482 -63.344 1 46.41 11 SER B N 1
ATOM 1716 C CA . SER B 1 11 ? 2.986 2.924 -61.938 1 46.41 11 SER B CA 1
ATOM 1717 C C . SER B 1 11 ? 2.939 1.738 -60.969 1 46.41 11 SER B C 1
ATOM 1719 O O . SER B 1 11 ? 1.941 1.017 -60.938 1 46.41 11 SER B O 1
ATOM 1721 N N . PHE B 1 12 ? 4.059 1.126 -60.719 1 47.75 12 PHE B N 1
ATOM 1722 C CA . PHE B 1 12 ? 4.121 0.178 -59.625 1 47.75 12 PHE B CA 1
ATOM 1723 C C . PHE B 1 12 ? 3.648 0.827 -58.312 1 47.75 12 PHE B C 1
ATOM 1725 O O . PHE B 1 12 ? 4.301 1.735 -57.812 1 47.75 12 PHE B O 1
ATOM 1732 N N . LEU B 1 13 ? 2.32 0.817 -58.062 1 45.72 13 LEU B N 1
ATOM 1733 C CA . LEU B 1 13 ? 1.808 1.108 -56.719 1 45.72 13 LEU B CA 1
ATOM 1734 C C . LEU B 1 13 ? 2.426 0.174 -55.688 1 45.72 13 LEU B C 1
ATOM 1736 O O . LEU B 1 13 ? 2.131 -1.022 -55.688 1 45.72 13 LEU B O 1
ATOM 1740 N N . LEU B 1 14 ? 3.564 0.517 -55.156 1 48.81 14 LEU B N 1
ATOM 1741 C CA . LEU B 1 14 ? 4.09 -0.126 -53.969 1 48.81 14 LEU B CA 1
ATOM 1742 C C . LEU B 1 14 ? 3.064 -0.087 -52.844 1 48.81 14 LEU B C 1
ATOM 1744 O O . LEU B 1 14 ? 2.789 0.978 -52.281 1 48.81 14 LEU B O 1
ATOM 1748 N N . PHE B 1 15 ? 2.141 -1.033 -52.844 1 49.41 15 PHE B N 1
ATOM 1749 C CA . PHE B 1 15 ? 1.341 -1.234 -51.656 1 49.41 15 PHE B CA 1
ATOM 1750 C C . PHE B 1 15 ? 2.234 -1.485 -50.438 1 49.41 15 PHE B C 1
ATOM 1752 O O . PHE B 1 15 ? 2.83 -2.557 -50.312 1 49.41 15 PHE B O 1
ATOM 1759 N N . VAL B 1 16 ? 2.658 -0.425 -49.781 1 49.62 16 VAL B N 1
ATOM 1760 C CA . VAL B 1 16 ? 3.213 -0.562 -48.438 1 49.62 16 VAL B CA 1
ATOM 1761 C C . VAL B 1 16 ? 2.184 -1.216 -47.531 1 49.62 16 VAL B C 1
ATOM 1763 O O . VAL B 1 16 ? 1.2 -0.584 -47.125 1 49.62 16 VAL B O 1
ATOM 1766 N N . LEU B 1 17 ? 2.004 -2.51 -47.531 1 44.28 17 LEU B N 1
ATOM 1767 C CA . LEU B 1 17 ? 1.334 -3.176 -46.406 1 44.28 17 LEU B CA 1
ATOM 1768 C C . LEU B 1 17 ? 1.919 -2.725 -45.062 1 44.28 17 LEU B C 1
ATOM 1770 O O . LEU B 1 17 ? 3.025 -3.129 -44.719 1 44.28 17 LEU B O 1
ATOM 1774 N N . VAL B 1 18 ? 1.548 -1.574 -44.625 1 45.12 18 VAL B N 1
ATOM 1775 C CA . VAL B 1 18 ? 1.775 -1.308 -43.219 1 45.12 18 VAL B CA 1
ATOM 1776 C C . VAL B 1 18 ? 1.099 -2.385 -42.375 1 45.12 18 VAL B C 1
ATOM 1778 O O . VAL B 1 18 ? -0.131 -2.43 -42.281 1 45.12 18 VAL B O 1
ATOM 1781 N N . ALA B 1 19 ? 1.684 -3.557 -42.188 1 42.69 19 ALA B N 1
ATOM 1782 C CA . ALA B 1 19 ? 1.267 -4.418 -41.094 1 42.69 19 ALA B CA 1
ATOM 1783 C C . ALA B 1 19 ? 1.048 -3.613 -39.812 1 42.69 19 ALA B C 1
ATOM 1785 O O . ALA B 1 19 ? 2.008 -3.164 -39.188 1 42.69 19 ALA B O 1
ATOM 1786 N N . TRP B 1 20 ? 0.052 -2.814 -39.781 1 45.72 20 TRP B N 1
ATOM 1787 C CA . TRP B 1 20 ? -0.341 -2.465 -38.438 1 45.72 20 TRP B CA 1
ATOM 1788 C C . TRP B 1 20 ? -0.339 -3.697 -37.531 1 45.72 20 TRP B C 1
ATOM 1790 O O . TRP B 1 20 ? -1.203 -4.566 -37.656 1 45.72 20 TRP B O 1
ATOM 1800 N N . GLY B 1 21 ? 0.752 -4.289 -37.25 1 41.97 21 GLY B N 1
ATOM 1801 C CA . GLY B 1 21 ? 0.815 -5.273 -36.188 1 41.97 21 GLY B CA 1
ATOM 1802 C C . GLY B 1 21 ? -0.097 -4.945 -35 1 41.97 21 GLY B C 1
ATOM 1803 O O . GLY B 1 21 ? 0.102 -3.943 -34.312 1 41.97 21 GLY B O 1
ATOM 1804 N N . CYS B 1 22 ? -1.29 -4.984 -35.125 1 50.03 22 CYS B N 1
ATOM 1805 C CA . CYS B 1 22 ? -2.146 -5.043 -33.938 1 50.03 22 CYS B CA 1
ATOM 1806 C C . CYS B 1 22 ? -1.431 -5.723 -32.781 1 50.03 22 CYS B C 1
ATOM 1808 O O . CYS B 1 22 ? -1.442 -6.949 -32.656 1 50.03 22 CYS B O 1
ATOM 1810 N N . GLY B 1 23 ? -0.158 -5.449 -32.375 1 51.75 23 GLY B N 1
ATOM 1811 C CA . GLY B 1 23 ? 0.904 -6.172 -31.688 1 51.75 23 GLY B CA 1
ATOM 1812 C C . GLY B 1 23 ? 0.588 -6.461 -30.234 1 51.75 23 GLY B C 1
ATOM 1813 O O . GLY B 1 23 ? 0.828 -5.625 -29.359 1 51.75 23 GLY B O 1
ATOM 1814 N N . GLY B 1 24 ? -0.594 -7.004 -30.031 1 66.38 24 GLY B N 1
ATOM 1815 C CA . GLY B 1 24 ? -0.705 -7.543 -28.688 1 66.38 24 GLY B CA 1
ATOM 1816 C C . GLY B 1 24 ? 0.563 -8.227 -28.203 1 66.38 24 GLY B C 1
ATOM 1817 O O . GLY B 1 24 ? 1.489 -8.445 -28.984 1 66.38 24 GLY B O 1
ATOM 1818 N N . VAL B 1 25 ? 0.778 -8.102 -26.859 1 76.56 25 VAL B N 1
ATOM 1819 C CA . VAL B 1 25 ? 1.97 -8.727 -26.281 1 76.56 25 VAL B CA 1
ATOM 1820 C C . VAL B 1 25 ? 2.002 -10.211 -26.641 1 76.56 25 VAL B C 1
ATOM 1822 O O . VAL B 1 25 ? 0.963 -10.875 -26.672 1 76.56 25 VAL B O 1
ATOM 1825 N N . SER B 1 26 ? 3.15 -10.68 -27.234 1 90.69 26 SER B N 1
ATOM 1826 C CA . SER B 1 26 ? 3.318 -12.07 -27.625 1 90.69 26 SER B CA 1
ATOM 1827 C C . SER B 1 26 ? 3.096 -13.016 -26.453 1 90.69 26 SER B C 1
ATOM 1829 O O . SER B 1 26 ? 3.238 -12.625 -25.297 1 90.69 26 SER B O 1
ATOM 1831 N N . LYS B 1 27 ? 2.623 -14.156 -26.719 1 93.25 27 LYS B N 1
ATOM 1832 C CA . LYS B 1 27 ? 2.521 -15.203 -25.703 1 93.25 27 LYS B CA 1
ATOM 1833 C C . LYS B 1 27 ? 3.855 -15.406 -24.984 1 93.25 27 LYS B C 1
ATOM 1835 O O . LYS B 1 27 ? 3.889 -15.641 -23.781 1 93.25 27 LYS B O 1
ATOM 1840 N N . ASP B 1 28 ? 4.906 -15.312 -25.797 1 94.19 28 ASP B N 1
ATOM 1841 C CA . ASP B 1 28 ? 6.242 -15.469 -25.219 1 94.19 28 ASP B CA 1
ATOM 1842 C C . ASP B 1 28 ? 6.516 -14.406 -24.156 1 94.19 28 ASP B C 1
ATOM 1844 O O . ASP B 1 28 ? 7.043 -14.711 -23.094 1 94.19 28 ASP B O 1
ATOM 1848 N N . THR B 1 29 ? 6.16 -13.219 -24.438 1 96.19 29 THR B N 1
ATOM 1849 C CA . THR B 1 29 ? 6.348 -12.125 -23.5 1 96.19 29 THR B CA 1
ATOM 1850 C C . THR B 1 29 ? 5.551 -12.367 -22.219 1 96.19 29 THR B C 1
ATOM 1852 O O . THR B 1 29 ? 6.062 -12.172 -21.109 1 96.19 29 THR B O 1
ATOM 1855 N N . LYS B 1 30 ? 4.398 -12.82 -22.391 1 96.25 30 LYS B N 1
ATOM 1856 C CA . LYS B 1 30 ? 3.547 -13.125 -21.25 1 96.25 30 LYS B CA 1
ATOM 1857 C C . LYS B 1 30 ? 4.156 -14.234 -20.391 1 96.25 30 LYS B C 1
ATOM 1859 O O . LYS B 1 30 ? 4.188 -14.125 -19.156 1 96.25 30 LYS B O 1
ATOM 1864 N N . ASP B 1 31 ? 4.633 -15.266 -21.047 1 97.62 31 ASP B N 1
ATOM 1865 C CA . ASP B 1 31 ? 5.23 -16.406 -20.344 1 97.62 31 ASP B CA 1
ATOM 1866 C C . ASP B 1 31 ? 6.508 -15.984 -19.625 1 97.62 31 ASP B C 1
ATOM 1868 O O . ASP B 1 31 ? 6.758 -16.422 -18.5 1 97.62 31 ASP B O 1
ATOM 1872 N N . ARG B 1 32 ? 7.266 -15.148 -20.25 1 98.25 32 ARG B N 1
ATOM 1873 C CA . ARG B 1 32 ? 8.516 -14.695 -19.641 1 98.25 32 ARG B CA 1
ATOM 1874 C C . ARG B 1 32 ? 8.242 -13.82 -18.422 1 98.25 32 ARG B C 1
ATOM 1876 O O . ARG B 1 32 ? 8.961 -13.906 -17.422 1 98.25 32 ARG B O 1
ATOM 1883 N N . TYR B 1 33 ? 7.238 -13.008 -18.531 1 98.12 33 TYR B N 1
ATOM 1884 C CA . TYR B 1 33 ? 6.879 -12.195 -17.375 1 98.12 33 TYR B CA 1
ATOM 1885 C C . TYR B 1 33 ? 6.445 -13.078 -16.219 1 98.12 33 TYR B C 1
ATOM 1887 O O . TYR B 1 33 ? 6.891 -12.875 -15.078 1 98.12 33 TYR B O 1
ATOM 1895 N N . ALA B 1 34 ? 5.621 -14.008 -16.531 1 97.38 34 ALA B N 1
ATOM 1896 C CA . ALA B 1 34 ? 5.156 -14.93 -15.492 1 97.38 34 ALA B CA 1
ATOM 1897 C C . ALA B 1 34 ? 6.324 -15.688 -14.867 1 97.38 34 ALA B C 1
ATOM 1899 O O . ALA B 1 34 ? 6.363 -15.891 -13.656 1 97.38 34 ALA B O 1
ATOM 1900 N N . ALA B 1 35 ? 7.234 -16.109 -15.688 1 98.5 35 ALA B N 1
ATOM 1901 C CA . ALA B 1 35 ? 8.43 -16.781 -15.188 1 98.5 35 ALA B CA 1
ATOM 1902 C C . ALA B 1 35 ? 9.25 -15.859 -14.297 1 98.5 35 ALA B C 1
ATOM 1904 O O . ALA B 1 35 ? 9.758 -16.281 -13.25 1 98.5 35 ALA B O 1
ATOM 1905 N N . GLY B 1 36 ? 9.391 -14.578 -14.727 1 98.62 36 GLY B N 1
ATOM 1906 C CA . GLY B 1 36 ? 10.086 -13.609 -13.898 1 98.62 36 GLY B CA 1
ATOM 1907 C C . GLY B 1 36 ? 9.484 -13.453 -12.523 1 98.62 36 GLY B C 1
ATOM 1908 O O . GLY B 1 36 ? 10.195 -13.461 -11.516 1 98.62 36 GLY B O 1
ATOM 1909 N N . VAL B 1 37 ? 8.211 -13.375 -12.453 1 97.62 37 VAL B N 1
ATOM 1910 C CA . VAL B 1 37 ? 7.492 -13.242 -11.188 1 97.62 37 VAL B CA 1
ATOM 1911 C C . VAL B 1 37 ? 7.727 -14.492 -10.336 1 97.62 37 VAL B C 1
ATOM 1913 O O . VAL B 1 37 ? 7.984 -14.383 -9.133 1 97.62 37 VAL B O 1
ATOM 1916 N N . ALA B 1 38 ? 7.625 -15.664 -10.977 1 97.38 38 ALA B N 1
ATOM 1917 C CA . ALA B 1 38 ? 7.828 -16.922 -10.25 1 97.38 38 ALA B CA 1
ATOM 1918 C C . ALA B 1 38 ? 9.234 -17 -9.664 1 97.38 38 ALA B C 1
ATOM 1920 O O . ALA B 1 38 ? 9.414 -17.375 -8.508 1 97.38 38 ALA B O 1
ATOM 1921 N N . PHE B 1 39 ? 10.242 -16.609 -10.422 1 98.69 39 PHE B N 1
ATOM 1922 C CA . PHE B 1 39 ? 11.617 -16.641 -9.938 1 98.69 39 PHE B CA 1
ATOM 1923 C C . PHE B 1 39 ? 11.82 -15.617 -8.82 1 98.69 39 PHE B C 1
ATOM 1925 O O . PHE B 1 39 ? 12.516 -15.898 -7.844 1 98.69 39 PHE B O 1
ATOM 1932 N N . TYR B 1 40 ? 11.195 -14.422 -8.961 1 98.06 40 TYR B N 1
ATOM 1933 C CA . TYR B 1 40 ? 11.273 -13.406 -7.918 1 98.06 40 TYR B CA 1
ATOM 1934 C C . TYR B 1 40 ? 10.688 -13.922 -6.609 1 98.06 40 TYR B C 1
ATOM 1936 O O . TYR B 1 40 ? 11.297 -13.766 -5.547 1 98.06 40 TYR B O 1
ATOM 1944 N N . ASP B 1 41 ? 9.547 -14.555 -6.703 1 95.12 41 ASP B N 1
ATOM 1945 C CA . ASP B 1 41 ? 8.875 -15.086 -5.52 1 95.12 41 ASP B CA 1
ATOM 1946 C C . ASP B 1 41 ? 9.695 -16.188 -4.867 1 95.12 41 ASP B C 1
ATOM 1948 O O . ASP B 1 41 ? 9.672 -16.359 -3.645 1 95.12 41 ASP B O 1
ATOM 1952 N N . ALA B 1 42 ? 10.461 -16.891 -5.656 1 96.5 42 ALA B N 1
ATOM 1953 C CA . ALA B 1 42 ? 11.32 -17.969 -5.172 1 96.5 42 ALA B CA 1
ATOM 1954 C C . ALA B 1 42 ? 12.672 -17.422 -4.711 1 96.5 42 ALA B C 1
ATOM 1956 O O . ALA B 1 42 ? 13.57 -18.188 -4.352 1 96.5 42 ALA B O 1
ATOM 1957 N N . LYS B 1 43 ? 12.875 -16.094 -4.859 1 96.94 43 LYS B N 1
ATOM 1958 C CA . LYS B 1 43 ? 14.078 -15.391 -4.426 1 96.94 43 LYS B CA 1
ATOM 1959 C C . LYS B 1 43 ? 15.273 -15.727 -5.32 1 96.94 43 LYS B C 1
ATOM 1961 O O . LYS B 1 43 ? 16.422 -15.555 -4.918 1 96.94 43 LYS B O 1
ATOM 1966 N N . ASN B 1 44 ? 14.984 -16.297 -6.371 1 98.44 44 ASN B N 1
ATOM 1967 C CA . ASN B 1 44 ? 16 -16.453 -7.402 1 98.44 44 ASN B CA 1
ATOM 1968 C C . ASN B 1 44 ? 16.125 -15.195 -8.258 1 98.44 44 ASN B C 1
ATOM 1970 O O . ASN B 1 44 ? 15.656 -15.172 -9.398 1 98.44 44 ASN B O 1
ATOM 1974 N N . LEU B 1 45 ? 16.797 -14.219 -7.84 1 98.69 45 LEU B N 1
ATOM 1975 C CA . LEU B 1 45 ? 16.844 -12.883 -8.422 1 98.69 45 LEU B CA 1
ATOM 1976 C C . LEU B 1 45 ? 17.594 -12.898 -9.758 1 98.69 45 LEU B C 1
ATOM 1978 O O . LEU B 1 45 ? 17.219 -12.172 -10.68 1 98.69 45 LEU B O 1
ATOM 1982 N N . LYS B 1 46 ? 18.641 -13.703 -9.812 1 98.62 46 LYS B N 1
ATOM 1983 C CA . LYS B 1 46 ? 19.406 -13.773 -11.055 1 98.62 46 LYS B CA 1
ATOM 1984 C C . LYS B 1 46 ? 18.531 -14.188 -12.227 1 98.62 46 LYS B C 1
ATOM 1986 O O . LYS B 1 46 ? 18.5 -13.508 -13.258 1 98.62 46 LYS B O 1
ATOM 1991 N N . GLU B 1 47 ? 17.812 -15.25 -12.031 1 98.81 47 GLU B N 1
ATOM 1992 C CA . GLU B 1 47 ? 16.953 -15.734 -13.109 1 98.81 47 GLU B CA 1
ATOM 1993 C C . GLU B 1 47 ? 15.773 -14.789 -13.344 1 98.81 47 GLU B C 1
ATOM 1995 O O . GLU B 1 47 ? 15.328 -14.617 -14.477 1 98.81 47 GLU B O 1
ATOM 2000 N N . ALA B 1 48 ? 15.227 -14.203 -12.242 1 98.88 48 ALA B N 1
ATOM 2001 C CA . ALA B 1 48 ? 14.164 -13.211 -12.391 1 98.88 48 ALA B CA 1
ATOM 2002 C C . ALA B 1 48 ? 14.602 -12.07 -13.297 1 98.88 48 ALA B C 1
ATOM 2004 O O . ALA B 1 48 ? 13.867 -11.664 -14.203 1 98.88 48 ALA B O 1
ATOM 2005 N N . ILE B 1 49 ? 15.812 -11.57 -13.094 1 98.88 49 ILE B N 1
ATOM 2006 C CA . ILE B 1 49 ? 16.359 -10.461 -13.875 1 98.88 49 ILE B CA 1
ATOM 2007 C C . ILE B 1 49 ? 16.438 -10.859 -15.344 1 98.88 49 ILE B C 1
ATOM 2009 O O . ILE B 1 49 ? 16.078 -10.086 -16.234 1 98.88 49 ILE B O 1
ATOM 2013 N N . VAL B 1 50 ? 16.891 -12.094 -15.594 1 98.81 50 VAL B N 1
ATOM 2014 C CA . VAL B 1 50 ? 17 -12.57 -16.969 1 98.81 50 VAL B CA 1
ATOM 2015 C C . VAL B 1 50 ? 15.641 -12.531 -17.641 1 98.81 50 VAL B C 1
ATOM 2017 O O . VAL B 1 50 ? 15.5 -12.008 -18.75 1 98.81 50 VAL B O 1
ATOM 2020 N N . GLN B 1 51 ? 14.625 -13.039 -16.969 1 98.88 51 GLN B N 1
ATOM 2021 C CA . GLN B 1 51 ? 13.281 -13.078 -17.547 1 98.88 51 GLN B CA 1
ATOM 2022 C C . GLN B 1 51 ? 12.727 -11.672 -17.75 1 98.88 51 GLN B C 1
ATOM 2024 O O . GLN B 1 51 ? 12.219 -11.344 -18.828 1 98.88 51 GLN B O 1
ATOM 2029 N N . PHE B 1 52 ? 12.859 -10.812 -16.781 1 98.75 52 PHE B N 1
ATOM 2030 C CA . PHE B 1 52 ? 12.305 -9.461 -16.875 1 98.75 52 PHE B CA 1
ATOM 2031 C C . PHE B 1 52 ? 13.07 -8.641 -17.906 1 98.75 52 PHE B C 1
ATOM 2033 O O . PHE B 1 52 ? 12.492 -7.789 -18.578 1 98.75 52 PHE B O 1
ATOM 2040 N N . GLN B 1 53 ? 14.375 -8.883 -18.016 1 98.81 53 GLN B N 1
ATOM 2041 C CA . GLN B 1 53 ? 15.148 -8.18 -19.031 1 98.81 53 GLN B CA 1
ATOM 2042 C C . GLN B 1 53 ? 14.672 -8.539 -20.438 1 98.81 53 GLN B C 1
ATOM 2044 O O . GLN B 1 53 ? 14.648 -7.684 -21.328 1 98.81 53 GLN B O 1
ATOM 2049 N N . ASN B 1 54 ? 14.383 -9.766 -20.641 1 98.38 54 ASN B N 1
ATOM 2050 C CA . ASN B 1 54 ? 13.828 -10.172 -21.922 1 98.38 54 ASN B CA 1
ATOM 2051 C C . ASN B 1 54 ? 12.508 -9.461 -22.219 1 98.38 54 ASN B C 1
ATOM 2053 O O . ASN B 1 54 ? 12.305 -8.945 -23.312 1 98.38 54 ASN B O 1
ATOM 2057 N N . VAL B 1 55 ? 11.633 -9.43 -21.219 1 98.56 55 VAL B N 1
ATOM 2058 C CA . VAL B 1 55 ? 10.359 -8.727 -21.375 1 98.56 55 VAL B CA 1
ATOM 2059 C C . VAL B 1 55 ? 10.617 -7.246 -21.656 1 98.56 55 VAL B C 1
ATOM 2061 O O . VAL B 1 55 ? 10.008 -6.664 -22.562 1 98.56 55 VAL B O 1
ATOM 2064 N N . TYR B 1 56 ? 11.531 -6.68 -20.922 1 98.25 56 TYR B N 1
ATOM 2065 C CA . TYR B 1 56 ? 11.883 -5.27 -21.031 1 98.25 56 TYR B CA 1
ATOM 2066 C C . TYR B 1 56 ? 12.359 -4.934 -22.438 1 98.25 56 TYR B C 1
ATOM 2068 O O . TYR B 1 56 ? 12.023 -3.879 -22.984 1 98.25 56 TYR B O 1
ATOM 2076 N N . SER B 1 57 ? 13.125 -5.789 -23 1 97.5 57 SER B N 1
ATOM 2077 C CA . SER B 1 57 ? 13.656 -5.574 -24.328 1 97.5 57 SER B CA 1
ATOM 2078 C C . SER B 1 57 ? 12.547 -5.578 -25.375 1 97.5 57 SER B C 1
ATOM 2080 O O . SER B 1 57 ? 12.625 -4.859 -26.375 1 97.5 57 SER B O 1
ATOM 2082 N N . GLU B 1 58 ? 11.57 -6.316 -25.125 1 96.88 58 GLU B N 1
ATOM 2083 C CA . GLU B 1 58 ? 10.461 -6.438 -26.078 1 96.88 58 GLU B CA 1
ATOM 2084 C C . GLU B 1 58 ? 9.43 -5.34 -25.844 1 96.88 58 GLU B C 1
ATOM 2086 O O . GLU B 1 58 ? 8.961 -4.707 -26.797 1 96.88 58 GLU B O 1
ATOM 2091 N N . ASP B 1 59 ? 9.094 -5.148 -24.609 1 96.62 59 ASP B N 1
ATOM 2092 C CA . ASP B 1 59 ? 8.102 -4.148 -24.234 1 96.62 59 ASP B CA 1
ATOM 2093 C C . ASP B 1 59 ? 8.359 -3.635 -22.828 1 96.62 59 ASP B C 1
ATOM 2095 O O . ASP B 1 59 ? 7.797 -4.156 -21.859 1 96.62 59 ASP B O 1
ATOM 2099 N N . PRO B 1 60 ? 9.07 -2.531 -22.688 1 96.38 60 PRO B N 1
ATOM 2100 C CA . PRO B 1 60 ? 9.406 -2.025 -21.359 1 96.38 60 PRO B CA 1
ATOM 2101 C C . PRO B 1 60 ? 8.172 -1.604 -20.562 1 96.38 60 PRO B C 1
ATOM 2103 O O . PRO B 1 60 ? 8.258 -1.417 -19.344 1 96.38 60 PRO B O 1
ATOM 2106 N N . ASN B 1 61 ? 7.035 -1.497 -21.234 1 94.69 61 ASN B N 1
ATOM 2107 C CA . ASN B 1 61 ? 5.84 -0.996 -20.562 1 94.69 61 ASN B CA 1
ATOM 2108 C C . ASN B 1 61 ? 4.883 -2.129 -20.203 1 94.69 61 ASN B C 1
ATOM 2110 O O . ASN B 1 61 ? 3.799 -1.884 -19.672 1 94.69 61 ASN B O 1
ATOM 2114 N N . TYR B 1 62 ? 5.316 -3.357 -20.531 1 95.69 62 TYR B N 1
ATOM 2115 C CA . TYR B 1 62 ? 4.449 -4.488 -20.219 1 95.69 62 TYR B CA 1
ATOM 2116 C C . TYR B 1 62 ? 4.344 -4.695 -18.719 1 95.69 62 TYR B C 1
ATOM 2118 O O . TYR B 1 62 ? 5.328 -5.035 -18.062 1 95.69 62 TYR B O 1
ATOM 2126 N N . LEU B 1 63 ? 3.141 -4.539 -18.172 1 95.25 63 LEU B N 1
ATOM 2127 C CA . LEU B 1 63 ? 2.822 -4.691 -16.766 1 95.25 63 LEU B CA 1
ATOM 2128 C C . LEU B 1 63 ? 3.846 -3.969 -15.891 1 95.25 63 LEU B C 1
ATOM 2130 O O . LEU B 1 63 ? 4.051 -2.764 -16.047 1 95.25 63 LEU B O 1
ATOM 2134 N N . SER B 1 64 ? 4.34 -4.539 -14.906 1 97.19 64 SER B N 1
ATOM 2135 C CA . SER B 1 64 ? 5.234 -3.895 -13.945 1 97.19 64 SER B CA 1
ATOM 2136 C C . SER B 1 64 ? 6.691 -4.254 -14.219 1 97.19 64 SER B C 1
ATOM 2138 O O . SER B 1 64 ? 7.504 -4.32 -13.289 1 97.19 64 SER B O 1
ATOM 2140 N N . THR B 1 65 ? 7.039 -4.418 -15.414 1 98.25 65 THR B N 1
ATOM 2141 C CA . THR B 1 65 ? 8.336 -4.965 -15.797 1 98.25 65 THR B CA 1
ATOM 2142 C C . THR B 1 65 ? 9.469 -4.094 -15.266 1 98.25 65 THR B C 1
ATOM 2144 O O . THR B 1 65 ? 10.375 -4.59 -14.594 1 98.25 65 THR B O 1
ATOM 2147 N N . ARG B 1 66 ? 9.453 -2.779 -15.484 1 98.44 66 ARG B N 1
ATOM 2148 C CA . ARG B 1 66 ? 10.508 -1.896 -15.008 1 98.44 66 ARG B CA 1
ATOM 2149 C C . ARG B 1 66 ? 10.602 -1.928 -13.484 1 98.44 66 ARG B C 1
ATOM 2151 O O . ARG B 1 66 ? 11.695 -2.031 -12.922 1 98.44 66 ARG B O 1
ATOM 2158 N N . PHE B 1 67 ? 9.523 -1.938 -12.891 1 98.56 67 PHE B N 1
ATOM 2159 C CA . PHE B 1 67 ? 9.445 -1.925 -11.43 1 98.56 67 PHE B CA 1
ATOM 2160 C C . PHE B 1 67 ? 10.039 -3.201 -10.844 1 98.56 67 PHE B C 1
ATOM 2162 O O . PHE B 1 67 ? 10.812 -3.15 -9.891 1 98.56 67 PHE B O 1
ATOM 2169 N N . MET B 1 68 ? 9.617 -4.289 -11.477 1 98.62 68 MET B N 1
ATOM 2170 C CA . MET B 1 68 ? 10.094 -5.578 -10.977 1 98.62 68 MET B CA 1
ATOM 2171 C C . MET B 1 68 ? 11.594 -5.723 -11.188 1 98.62 68 MET B C 1
ATOM 2173 O O . MET B 1 68 ? 12.289 -6.301 -10.352 1 98.62 68 MET B O 1
ATOM 2177 N N . LEU B 1 69 ? 12.102 -5.168 -12.305 1 98.88 69 LEU B N 1
ATOM 2178 C CA . LEU B 1 69 ? 13.547 -5.121 -12.469 1 98.88 69 LEU B CA 1
ATOM 2179 C C . LEU B 1 69 ? 14.195 -4.289 -11.367 1 98.88 69 LEU B C 1
ATOM 2181 O O . LEU B 1 69 ? 15.203 -4.695 -10.789 1 98.88 69 LEU B O 1
ATOM 2185 N N . GLY B 1 70 ? 13.594 -3.131 -11.078 1 98.88 70 GLY B N 1
ATOM 2186 C CA . GLY B 1 70 ? 14.07 -2.32 -9.969 1 98.88 70 GLY B CA 1
ATOM 2187 C C . GLY B 1 70 ? 14.125 -3.078 -8.656 1 98.88 70 GLY B C 1
ATOM 2188 O O . GLY B 1 70 ? 15.133 -3.027 -7.949 1 98.88 70 GLY B O 1
ATOM 2189 N N . LYS B 1 71 ? 13.102 -3.822 -8.359 1 98.5 71 LYS B N 1
ATOM 2190 C CA . LYS B 1 71 ? 13.047 -4.594 -7.121 1 98.5 71 LYS B CA 1
ATOM 2191 C C . LYS B 1 71 ? 14.117 -5.68 -7.105 1 98.5 71 LYS B C 1
ATOM 2193 O O . LYS B 1 71 ? 14.766 -5.906 -6.082 1 98.5 71 LYS B O 1
ATOM 2198 N N . CYS B 1 72 ? 14.273 -6.387 -8.211 1 98.88 72 CYS B N 1
ATOM 2199 C CA . CYS B 1 72 ? 15.312 -7.41 -8.297 1 98.88 72 CYS B CA 1
ATOM 2200 C C . CYS B 1 72 ? 16.688 -6.816 -8.016 1 98.88 72 CYS B C 1
ATOM 2202 O O . CYS B 1 72 ? 17.453 -7.359 -7.211 1 98.88 72 CYS B O 1
ATOM 2204 N N . TYR B 1 73 ? 16.969 -5.703 -8.625 1 98.88 73 TYR B N 1
ATOM 2205 C CA . TYR B 1 73 ? 18.266 -5.074 -8.414 1 98.88 73 TYR B CA 1
ATOM 2206 C C . TYR B 1 73 ? 18.391 -4.543 -6.996 1 98.88 73 TYR B C 1
ATOM 2208 O O . TYR B 1 73 ? 19.469 -4.609 -6.395 1 98.88 73 TYR B O 1
ATOM 2216 N N . PHE B 1 74 ? 17.359 -4.023 -6.434 1 98.75 74 PHE B N 1
ATOM 2217 C CA . PHE B 1 74 ? 17.359 -3.539 -5.059 1 98.75 74 PHE B CA 1
ATOM 2218 C C . PHE B 1 74 ? 17.734 -4.66 -4.09 1 98.75 74 PHE B C 1
ATOM 2220 O O . PHE B 1 74 ? 18.625 -4.508 -3.266 1 98.75 74 PHE B O 1
ATOM 2227 N N . TYR B 1 75 ? 17.109 -5.797 -4.281 1 98.06 75 TYR B N 1
ATOM 2228 C CA . TYR B 1 75 ? 17.312 -6.898 -3.348 1 98.06 75 TYR B CA 1
ATOM 2229 C C . TYR B 1 75 ? 18.625 -7.625 -3.637 1 98.06 75 TYR B C 1
ATOM 2231 O O . TYR B 1 75 ? 19.109 -8.383 -2.797 1 98.06 75 TYR B O 1
ATOM 2239 N N . SER B 1 76 ? 19.188 -7.406 -4.773 1 98.19 76 SER B N 1
ATOM 2240 C CA . SER B 1 76 ? 20.531 -7.898 -5.062 1 98.19 76 SER B CA 1
ATOM 2241 C C . SER B 1 76 ? 21.594 -6.887 -4.637 1 98.19 76 SER B C 1
ATOM 2243 O O . SER B 1 76 ? 22.766 -7.016 -5 1 98.19 76 SER B O 1
ATOM 2245 N N . LYS B 1 77 ? 21.156 -5.754 -4.035 1 97.88 77 LYS B N 1
ATOM 2246 C CA . LYS B 1 77 ? 22 -4.723 -3.445 1 97.88 77 LYS B CA 1
ATOM 2247 C C . LYS B 1 77 ? 22.688 -3.891 -4.523 1 97.88 77 LYS B C 1
ATOM 2249 O O . LYS B 1 77 ? 23.688 -3.227 -4.258 1 97.88 77 LYS B O 1
ATOM 2254 N N . ASN B 1 78 ? 22.266 -4.023 -5.668 1 98.5 78 ASN B N 1
ATOM 2255 C CA . ASN B 1 78 ? 22.672 -3.078 -6.707 1 98.5 78 ASN B CA 1
ATOM 2256 C C . ASN B 1 78 ? 21.766 -1.847 -6.723 1 98.5 78 ASN B C 1
ATOM 2258 O O . ASN B 1 78 ? 20.922 -1.697 -7.609 1 98.5 78 ASN B O 1
ATOM 2262 N N . PHE B 1 79 ? 21.953 -0.918 -5.84 1 98.75 79 PHE B N 1
ATOM 2263 C CA . PHE B 1 79 ? 21.047 0.197 -5.574 1 98.75 79 PHE B CA 1
ATOM 2264 C C . PHE B 1 79 ? 21.094 1.207 -6.715 1 98.75 79 PHE B C 1
ATOM 2266 O O . PHE B 1 79 ? 20.078 1.845 -7.016 1 98.75 79 PHE B O 1
ATOM 2273 N N . GLN B 1 80 ? 22.266 1.315 -7.383 1 98.81 80 GLN B N 1
ATOM 2274 C CA . GLN B 1 80 ? 22.359 2.256 -8.492 1 98.81 80 GLN B CA 1
ATOM 2275 C C . GLN B 1 80 ? 21.453 1.831 -9.648 1 98.81 80 GLN B C 1
ATOM 2277 O O . GLN B 1 80 ? 20.672 2.639 -10.164 1 98.81 80 GLN B O 1
ATOM 2282 N N . LYS B 1 81 ? 21.531 0.592 -9.969 1 98.81 81 LYS B N 1
ATOM 2283 C CA . LYS B 1 81 ? 20.688 0.095 -11.039 1 98.81 81 LYS B CA 1
ATOM 2284 C C . LYS B 1 81 ? 19.219 0.109 -10.625 1 98.81 81 LYS B C 1
ATOM 2286 O O . LYS B 1 81 ? 18.344 0.403 -11.438 1 98.81 81 LYS B O 1
ATOM 2291 N N . ALA B 1 82 ? 18.938 -0.252 -9.383 1 98.94 82 ALA B N 1
ATOM 2292 C CA . ALA B 1 82 ? 17.578 -0.179 -8.867 1 98.94 82 ALA B CA 1
ATOM 2293 C C . ALA B 1 82 ? 17 1.229 -9.016 1 98.94 82 ALA B C 1
ATOM 2295 O O . ALA B 1 82 ? 15.891 1.404 -9.516 1 98.94 82 ALA B O 1
ATOM 2296 N N . LYS B 1 83 ? 17.812 2.225 -8.633 1 98.88 83 LYS B N 1
ATOM 2297 C CA . LYS B 1 83 ? 17.391 3.621 -8.742 1 98.88 83 LYS B CA 1
ATOM 2298 C C . LYS B 1 83 ? 17.047 3.98 -10.18 1 98.88 83 LYS B C 1
ATOM 2300 O O . LYS B 1 83 ? 16.062 4.676 -10.43 1 98.88 83 LYS B O 1
ATOM 2305 N N . GLU B 1 84 ? 17.859 3.504 -11.102 1 98.88 84 GLU B N 1
ATOM 2306 C CA . GLU B 1 84 ? 17.625 3.789 -12.516 1 98.88 84 GLU B CA 1
ATOM 2307 C C . GLU B 1 84 ? 16.297 3.223 -12.984 1 98.88 84 GLU B C 1
ATOM 2309 O O . GLU B 1 84 ? 15.508 3.922 -13.625 1 98.88 84 GLU B O 1
ATOM 2314 N N . PHE B 1 85 ? 16.016 1.995 -12.594 1 98.88 85 PHE B N 1
ATOM 2315 C CA . PHE B 1 85 ? 14.797 1.35 -13.07 1 98.88 85 PHE B CA 1
ATOM 2316 C C . PHE B 1 85 ? 13.57 1.937 -12.383 1 98.88 85 PHE B C 1
ATOM 2318 O O . PHE B 1 85 ? 12.555 2.182 -13.023 1 98.88 85 PHE B O 1
ATOM 2325 N N . PHE B 1 86 ? 13.617 2.168 -11.07 1 98.81 86 PHE B N 1
ATOM 2326 C CA . PHE B 1 86 ? 12.5 2.809 -10.391 1 98.81 86 PHE B CA 1
ATOM 2327 C C . PHE B 1 86 ? 12.242 4.195 -10.969 1 98.81 86 PHE B C 1
ATOM 2329 O O . PHE B 1 86 ? 11.094 4.574 -11.203 1 98.81 86 PHE B O 1
ATOM 2336 N N . GLY B 1 87 ? 13.336 4.941 -11.133 1 98.81 87 GLY B N 1
ATOM 2337 C CA . GLY B 1 87 ? 13.211 6.266 -11.719 1 98.81 87 GLY B CA 1
ATOM 2338 C C . GLY B 1 87 ? 12.594 6.254 -13.102 1 98.81 87 GLY B C 1
ATOM 2339 O O . GLY B 1 87 ? 11.719 7.066 -13.406 1 98.81 87 GLY B O 1
ATOM 2340 N N . GLU B 1 88 ? 13.086 5.336 -13.969 1 98.75 88 GLU B N 1
ATOM 2341 C CA . GLU B 1 88 ? 12.531 5.203 -15.312 1 98.75 88 GLU B CA 1
ATOM 2342 C C . GLU B 1 88 ? 11.047 4.852 -15.266 1 98.75 88 GLU B C 1
ATOM 2344 O O . GLU B 1 88 ? 10.25 5.398 -16.031 1 98.75 88 GLU B O 1
ATOM 2349 N N . ASP B 1 89 ? 10.688 3.932 -14.414 1 98.44 89 ASP B N 1
ATOM 2350 C CA . ASP B 1 89 ? 9.297 3.514 -14.273 1 98.44 89 ASP B CA 1
ATOM 2351 C C . ASP B 1 89 ? 8.414 4.688 -13.852 1 98.44 89 ASP B C 1
ATOM 2353 O O . ASP B 1 89 ? 7.355 4.914 -14.438 1 98.44 89 ASP B O 1
ATOM 2357 N N . TYR B 1 90 ? 8.867 5.441 -12.883 1 98.25 90 TYR B N 1
ATOM 2358 C CA . TYR B 1 90 ? 8.125 6.586 -12.367 1 98.25 90 TYR B CA 1
ATOM 2359 C C . TYR B 1 90 ? 8.062 7.707 -13.398 1 98.25 90 TYR B C 1
ATOM 2361 O O . TYR B 1 90 ? 7.031 8.367 -13.539 1 98.25 90 TYR B O 1
ATOM 2369 N N . ASP B 1 91 ? 9.055 7.906 -14.164 1 97.94 91 ASP B N 1
ATOM 2370 C CA . ASP B 1 91 ? 9.094 8.938 -15.195 1 97.94 91 ASP B CA 1
ATOM 2371 C C . ASP B 1 91 ? 8.164 8.594 -16.359 1 97.94 91 ASP B C 1
ATOM 2373 O O . ASP B 1 91 ? 7.582 9.484 -16.984 1 97.94 91 ASP B O 1
ATOM 2377 N N . SER B 1 92 ? 8.078 7.293 -16.641 1 96.75 92 SER B N 1
ATOM 2378 C CA . SER B 1 92 ? 7.238 6.863 -17.75 1 96.75 92 SER B CA 1
ATOM 2379 C C . SER B 1 92 ? 5.762 7.125 -17.453 1 96.75 92 SER B C 1
ATOM 2381 O O . SER B 1 92 ? 4.969 7.32 -18.375 1 96.75 92 SER B O 1
ATOM 2383 N N . ASN B 1 93 ? 5.391 7.059 -16.234 1 95.69 93 ASN B N 1
ATOM 2384 C CA . ASN B 1 93 ? 4.043 7.332 -15.75 1 95.69 93 ASN B CA 1
ATOM 2385 C C . ASN B 1 93 ? 4.059 7.809 -14.297 1 95.69 93 ASN B C 1
ATOM 2387 O O . ASN B 1 93 ? 4.18 7 -13.375 1 95.69 93 ASN B O 1
ATOM 2391 N N . ARG B 1 94 ? 3.805 9.078 -14.094 1 96.31 94 ARG B N 1
ATOM 2392 C CA . ARG B 1 94 ? 3.953 9.711 -12.789 1 96.31 94 ARG B CA 1
ATOM 2393 C C . ARG B 1 94 ? 2.85 9.266 -11.836 1 96.31 94 ARG 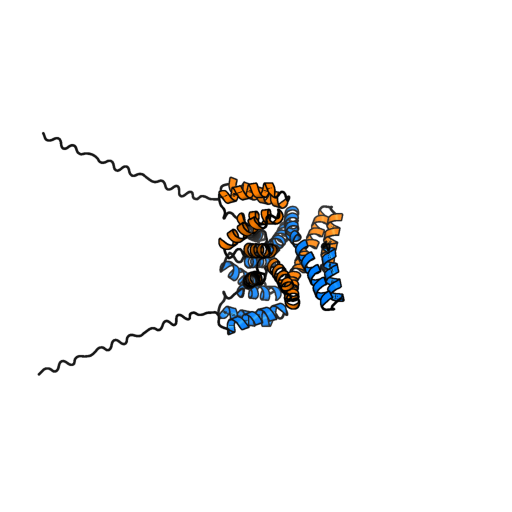B C 1
ATOM 2395 O O . ARG B 1 94 ? 2.908 9.547 -10.633 1 96.31 94 ARG B O 1
ATOM 2402 N N . ASN B 1 95 ? 1.927 8.453 -12.32 1 94.69 95 ASN B N 1
ATOM 2403 C CA . ASN B 1 95 ? 0.876 7.93 -11.453 1 94.69 95 ASN B CA 1
ATOM 2404 C C . ASN B 1 95 ? 1.269 6.59 -10.852 1 94.69 95 ASN B C 1
ATOM 2406 O O . ASN B 1 95 ? 0.537 6.035 -10.023 1 94.69 95 ASN B O 1
ATOM 2410 N N . ARG B 1 96 ? 2.412 6.102 -11.266 1 96.31 96 ARG B N 1
ATOM 2411 C CA . ARG B 1 96 ? 2.934 4.895 -10.633 1 96.31 96 ARG B CA 1
ATOM 2412 C C . ARG B 1 96 ? 3.625 5.23 -9.312 1 96.31 96 ARG B C 1
ATOM 2414 O O . ARG B 1 96 ? 4.855 5.195 -9.227 1 96.31 96 ARG B O 1
ATOM 2421 N N . LEU B 1 97 ? 2.855 5.477 -8.289 1 97.75 97 LEU B N 1
ATOM 2422 C CA . LEU B 1 97 ? 3.305 6.109 -7.059 1 97.75 97 LEU B CA 1
ATOM 2423 C C . LEU B 1 97 ? 4.211 5.172 -6.266 1 97.75 97 LEU B C 1
ATOM 2425 O O . LEU B 1 97 ? 5.156 5.621 -5.609 1 97.75 97 LEU B O 1
ATOM 2429 N N . HIS B 1 98 ? 3.965 3.854 -6.312 1 98.19 98 HIS B N 1
ATOM 2430 C CA . HIS B 1 98 ? 4.867 2.932 -5.633 1 98.19 98 HIS B CA 1
ATOM 2431 C C . HIS B 1 98 ? 6.262 2.973 -6.25 1 98.19 98 HIS B C 1
ATOM 2433 O O . HIS B 1 98 ? 7.266 2.896 -5.535 1 98.19 98 HIS B O 1
ATOM 2439 N N . SER B 1 99 ? 6.316 3.1 -7.566 1 98.31 99 SER B N 1
ATOM 2440 C CA . SER B 1 99 ? 7.621 3.277 -8.188 1 98.31 99 SER B CA 1
ATOM 2441 C C . SER B 1 99 ? 8.32 4.527 -7.668 1 98.31 99 SER B C 1
ATOM 2443 O O . SER B 1 99 ? 9.531 4.52 -7.43 1 98.31 99 SER B O 1
ATOM 2445 N N . GLY B 1 100 ? 7.543 5.602 -7.512 1 98.75 100 GLY B N 1
ATOM 2446 C CA . GLY B 1 100 ? 8.094 6.816 -6.934 1 98.75 100 GLY B CA 1
ATOM 2447 C C . GLY B 1 100 ? 8.633 6.617 -5.527 1 98.75 100 GLY B C 1
ATOM 2448 O O . GLY B 1 100 ? 9.742 7.059 -5.215 1 98.75 100 GLY B O 1
ATOM 2449 N N . ILE B 1 101 ? 7.883 5.922 -4.703 1 98.81 101 ILE B N 1
ATOM 2450 C CA . ILE B 1 101 ? 8.305 5.68 -3.326 1 98.81 101 ILE B CA 1
ATOM 2451 C C . ILE B 1 101 ? 9.586 4.855 -3.314 1 98.81 101 ILE B C 1
ATOM 2453 O O . ILE B 1 101 ? 10.523 5.164 -2.574 1 98.81 101 ILE B O 1
ATOM 2457 N N . TRP B 1 102 ? 9.656 3.824 -4.148 1 98.81 102 TRP B N 1
ATOM 2458 C CA . TRP B 1 102 ? 10.852 2.988 -4.195 1 98.81 102 TRP B CA 1
ATOM 2459 C C . TRP B 1 102 ? 12.039 3.764 -4.754 1 98.81 102 TRP B C 1
ATOM 2461 O O . TRP B 1 102 ? 13.188 3.541 -4.344 1 98.81 102 TRP B O 1
ATOM 2471 N N . TRP B 1 103 ? 11.75 4.676 -5.668 1 98.94 103 TRP B N 1
ATOM 2472 C CA . TRP B 1 103 ? 12.805 5.543 -6.191 1 98.94 103 TRP B CA 1
ATOM 2473 C C . TRP B 1 103 ? 13.375 6.43 -5.09 1 98.94 103 TRP B C 1
ATOM 2475 O O . TRP B 1 103 ? 14.594 6.5 -4.91 1 98.94 103 TRP B O 1
ATOM 2485 N N . TYR B 1 104 ? 12.531 7.023 -4.273 1 98.94 104 TYR B N 1
ATOM 2486 C CA . TYR B 1 104 ? 12.984 7.891 -3.189 1 98.94 104 TYR B CA 1
ATOM 2487 C C . TYR B 1 104 ? 13.672 7.086 -2.096 1 98.94 104 TYR B C 1
ATOM 2489 O O . TYR B 1 104 ? 14.641 7.547 -1.495 1 98.94 104 TYR B O 1
ATOM 2497 N N . ARG B 1 105 ? 13.141 5.902 -1.834 1 98.69 105 ARG B N 1
ATOM 2498 C CA . ARG B 1 105 ? 13.773 5.031 -0.851 1 98.69 105 ARG B CA 1
ATOM 2499 C C . ARG B 1 105 ? 15.211 4.695 -1.257 1 98.69 105 ARG B C 1
ATOM 2501 O O . ARG B 1 105 ? 16.125 4.75 -0.432 1 98.69 105 ARG B O 1
ATOM 2508 N N . THR B 1 106 ? 15.375 4.375 -2.518 1 98.94 106 THR B N 1
ATOM 2509 C CA . THR B 1 106 ? 16.688 4.008 -3.014 1 98.94 106 THR B CA 1
ATOM 2510 C C . THR B 1 106 ? 17.641 5.211 -2.984 1 98.94 106 THR B C 1
ATOM 2512 O O . THR B 1 106 ? 18.797 5.078 -2.619 1 98.94 106 THR B O 1
ATOM 2515 N N . ARG B 1 107 ? 17.109 6.391 -3.312 1 98.88 107 ARG B N 1
ATOM 2516 C CA . ARG B 1 107 ? 17.891 7.621 -3.234 1 98.88 107 ARG B CA 1
ATOM 2517 C C . ARG B 1 107 ? 18.328 7.895 -1.802 1 98.88 107 ARG B C 1
ATOM 2519 O O . ARG B 1 107 ? 19.484 8.289 -1.568 1 98.88 107 ARG B O 1
ATOM 2526 N N . PHE B 1 108 ? 17.5 7.656 -0.894 1 98.81 108 PHE B N 1
ATOM 2527 C CA . PHE B 1 108 ? 17.828 7.832 0.518 1 98.81 108 PHE B CA 1
ATOM 2528 C C . PHE B 1 108 ? 18.938 6.879 0.948 1 98.81 108 PHE B C 1
ATOM 2530 O O . PHE B 1 108 ? 19.875 7.289 1.627 1 98.81 108 PHE B O 1
ATOM 2537 N N . LEU B 1 109 ? 18.844 5.629 0.532 1 98.12 109 LEU B N 1
ATOM 2538 C CA . LEU B 1 109 ? 19.844 4.621 0.864 1 98.12 109 LEU B CA 1
ATOM 2539 C C . LEU B 1 109 ? 21.188 4.977 0.257 1 98.12 109 LEU B C 1
ATOM 2541 O O . LEU B 1 109 ? 22.234 4.664 0.831 1 98.12 109 LEU B O 1
ATOM 2545 N N . LEU B 1 110 ? 21.109 5.668 -0.848 1 98.62 110 LEU B N 1
ATOM 2546 C CA . LEU B 1 110 ? 22.328 6.043 -1.551 1 98.62 110 LEU B CA 1
ATOM 2547 C C . LEU B 1 110 ? 22.922 7.32 -0.965 1 98.62 110 LEU B C 1
ATOM 2549 O O . LEU B 1 110 ? 23.969 7.785 -1.419 1 98.62 110 LEU B O 1
ATOM 2553 N N . GLY B 1 111 ? 22.234 7.895 -0.018 1 98.19 111 GLY B N 1
ATOM 2554 C CA . GLY B 1 111 ? 22.812 9.016 0.718 1 98.19 111 GLY B CA 1
ATOM 2555 C C . GLY B 1 111 ? 22.516 10.359 0.079 1 98.19 111 GLY B C 1
ATOM 2556 O O . GLY B 1 111 ? 23.219 11.344 0.354 1 98.19 111 GLY B O 1
ATOM 2557 N N . GLU B 1 112 ? 21.5 10.383 -0.741 1 98.62 112 GLU B N 1
ATOM 2558 C CA . GLU B 1 112 ? 21.141 11.656 -1.36 1 98.62 112 GLU B CA 1
ATOM 2559 C C . GLU B 1 112 ? 20.469 12.586 -0.357 1 98.62 112 GLU B C 1
ATOM 2561 O O . GLU B 1 112 ? 20.234 12.203 0.788 1 98.62 112 GLU B O 1
ATOM 2566 N N . ASP B 1 113 ? 20.219 13.836 -0.739 1 98.62 113 ASP B N 1
ATOM 2567 C CA . ASP B 1 113 ? 19.766 14.891 0.159 1 98.62 113 ASP B CA 1
ATOM 2568 C C . ASP B 1 113 ? 18.406 14.555 0.769 1 98.62 113 ASP B C 1
ATOM 2570 O O . ASP B 1 113 ? 17.391 14.539 0.069 1 98.62 113 ASP B O 1
ATOM 2574 N N . PRO B 1 114 ? 18.375 14.359 2.047 1 98.69 114 PRO B N 1
ATOM 2575 C CA . PRO B 1 114 ? 17.125 13.945 2.684 1 98.69 114 PRO B CA 1
ATOM 2576 C C . PRO B 1 114 ? 16.031 15 2.555 1 98.69 114 PRO B C 1
ATOM 2578 O O . PRO B 1 114 ? 14.844 14.648 2.48 1 98.69 114 PRO B O 1
ATOM 2581 N N . LYS B 1 115 ? 16.359 16.219 2.49 1 98.69 115 LYS B N 1
ATOM 2582 C CA . LYS B 1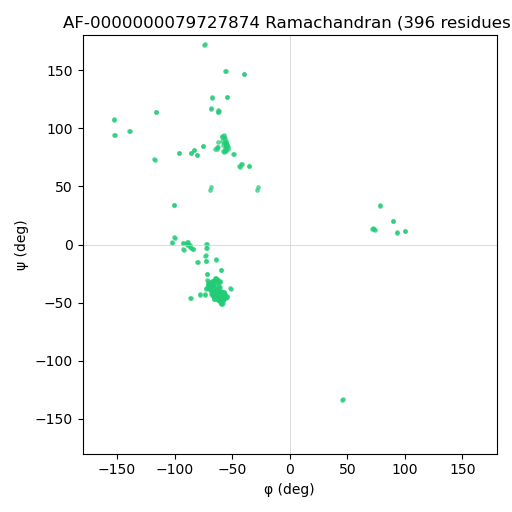 115 ? 15.352 17.281 2.395 1 98.69 115 LYS B CA 1
ATOM 2583 C C . LYS B 1 115 ? 14.625 17.219 1.057 1 98.69 115 LYS B C 1
ATOM 2585 O O . LYS B 1 115 ? 13.398 17.344 1.007 1 98.69 115 LYS B O 1
ATOM 2590 N N . GLU B 1 116 ? 15.453 17.016 0.06 1 98.62 116 GLU B N 1
ATOM 2591 C CA . GLU B 1 116 ? 14.859 16.875 -1.268 1 98.62 116 GLU B CA 1
ATOM 2592 C C . GLU B 1 116 ? 13.969 15.641 -1.348 1 98.62 116 GLU B C 1
ATOM 2594 O O . GLU B 1 116 ? 12.859 15.703 -1.882 1 98.62 116 GLU B O 1
ATOM 2599 N N . ILE B 1 117 ? 14.492 14.57 -0.8 1 98.88 117 ILE B N 1
ATOM 2600 C CA . ILE B 1 117 ? 13.75 13.312 -0.833 1 98.88 117 ILE B CA 1
ATOM 2601 C C . ILE B 1 117 ? 12.453 13.453 -0.044 1 98.88 117 ILE B C 1
ATOM 2603 O O . ILE B 1 117 ? 11.391 13.031 -0.505 1 98.88 117 ILE B O 1
ATOM 2607 N N . LEU B 1 118 ? 12.5 14.102 1.116 1 98.88 118 LEU B N 1
ATOM 2608 C CA . LEU B 1 118 ? 11.32 14.289 1.954 1 98.88 118 LEU B CA 1
ATOM 2609 C C . LEU B 1 118 ? 10.242 15.078 1.207 1 98.88 118 LEU B C 1
ATOM 2611 O O . LEU B 1 118 ? 9.062 14.719 1.256 1 98.88 118 LEU B O 1
ATOM 2615 N N . SER B 1 119 ? 10.672 16.125 0.511 1 98.69 119 SER B N 1
ATOM 2616 C CA . SER B 1 119 ? 9.719 16.922 -0.241 1 98.69 119 SER B CA 1
ATOM 2617 C C . SER B 1 119 ? 8.992 16.094 -1.286 1 98.69 119 SER B C 1
ATOM 2619 O O . SER B 1 119 ? 7.781 16.234 -1.472 1 98.69 119 SER B O 1
ATOM 2621 N N . GLY B 1 120 ? 9.781 15.219 -1.982 1 98.56 120 GLY B N 1
ATOM 2622 C CA . GLY B 1 120 ? 9.18 14.328 -2.961 1 98.56 120 GLY B CA 1
ATOM 2623 C C . GLY B 1 120 ? 8.219 13.328 -2.348 1 98.56 120 GLY B C 1
ATOM 2624 O O . GLY B 1 120 ? 7.113 13.125 -2.857 1 98.56 120 GLY B O 1
ATOM 2625 N N . VAL B 1 121 ? 8.547 12.734 -1.23 1 98.88 121 VAL B N 1
ATOM 2626 C CA . VAL B 1 121 ? 7.723 11.742 -0.548 1 98.88 121 VAL B CA 1
ATOM 2627 C C . VAL B 1 121 ? 6.434 12.398 -0.057 1 98.88 121 VAL B C 1
ATOM 2629 O O . VAL B 1 121 ? 5.348 11.828 -0.207 1 98.88 121 VAL B O 1
ATOM 2632 N N . VAL B 1 122 ? 6.539 13.586 0.52 1 98.31 122 VAL B N 1
ATOM 2633 C CA . VAL B 1 122 ? 5.379 14.32 1.021 1 98.31 122 VAL B CA 1
ATOM 2634 C C . VAL B 1 122 ? 4.41 14.594 -0.126 1 98.31 122 VAL B C 1
ATOM 2636 O O . VAL B 1 122 ? 3.197 14.422 0.026 1 98.31 122 VAL B O 1
ATOM 2639 N N . SER B 1 123 ? 4.957 14.953 -1.251 1 96.94 123 SER B N 1
ATOM 2640 C CA . SER B 1 123 ? 4.113 15.234 -2.41 1 96.94 123 SER B CA 1
ATOM 2641 C C . SER B 1 123 ? 3.346 13.992 -2.846 1 96.94 123 SER B C 1
ATOM 2643 O O . SER B 1 123 ? 2.17 14.078 -3.211 1 96.94 123 SER B O 1
ATOM 2645 N N . LEU B 1 124 ? 4 12.828 -2.832 1 98.06 124 LEU B N 1
ATOM 2646 C CA . LEU B 1 124 ? 3.33 11.586 -3.211 1 98.06 124 LEU B CA 1
ATOM 2647 C C . LEU B 1 124 ? 2.223 11.242 -2.221 1 98.06 124 LEU B C 1
ATOM 2649 O O . LEU B 1 124 ? 1.143 10.797 -2.621 1 98.06 124 LEU B O 1
ATOM 2653 N N . LEU B 1 125 ? 2.461 11.5 -0.936 1 97.62 125 LEU B N 1
ATOM 2654 C CA . LEU B 1 125 ? 1.506 11.156 0.113 1 97.62 125 LEU B CA 1
ATOM 2655 C C . LEU B 1 125 ? 0.289 12.078 0.061 1 97.62 125 LEU B C 1
ATOM 2657 O O . LEU B 1 125 ? -0.794 11.703 0.517 1 97.62 125 LEU B O 1
ATOM 2661 N N . GLU B 1 126 ? 0.448 13.273 -0.466 1 93.5 126 GLU B N 1
ATOM 2662 C CA . GLU B 1 126 ? -0.682 14.172 -0.677 1 93.5 126 GLU B CA 1
ATOM 2663 C C . GLU B 1 126 ? -1.617 13.641 -1.759 1 93.5 126 GLU B C 1
ATOM 2665 O O . GLU B 1 126 ? -2.834 13.828 -1.683 1 93.5 126 GLU B O 1
ATOM 2670 N N . VAL B 1 127 ? -0.982 12.953 -2.727 1 93.44 127 VAL B N 1
ATOM 2671 C CA . VAL B 1 127 ? -1.76 12.391 -3.824 1 93.44 127 VAL B CA 1
ATOM 2672 C C . VAL B 1 127 ? -2.459 11.117 -3.359 1 93.44 127 VAL B C 1
ATOM 2674 O O . VAL B 1 127 ? -3.627 10.883 -3.688 1 93.44 127 VAL B O 1
ATOM 2677 N N . ASP B 1 128 ? -1.778 10.289 -2.641 1 96.81 128 ASP B N 1
ATOM 2678 C CA . ASP B 1 128 ? -2.326 9.039 -2.137 1 96.81 128 ASP B CA 1
ATOM 2679 C C . ASP B 1 128 ? -1.885 8.781 -0.697 1 96.81 128 ASP B C 1
ATOM 2681 O O . ASP B 1 128 ? -0.817 8.211 -0.46 1 96.81 128 ASP B O 1
ATOM 2685 N N . PRO B 1 129 ? -2.74 9.125 0.23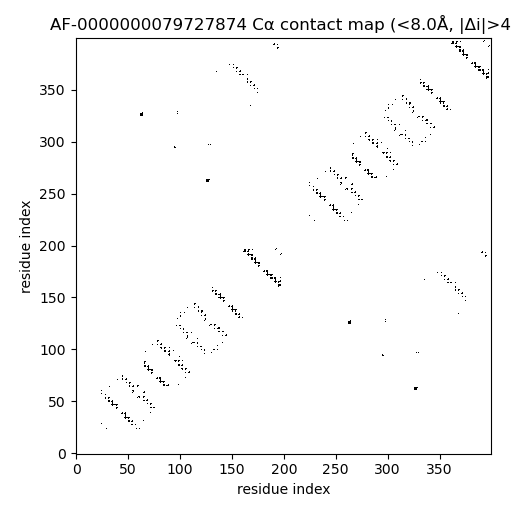6 1 96.06 129 PRO B N 1
ATOM 2686 C CA . PRO B 1 129 ? -2.381 8.945 1.645 1 96.06 129 PRO B CA 1
ATOM 2687 C C . PRO B 1 129 ? -2.381 7.477 2.068 1 96.06 129 PRO B C 1
ATOM 2689 O O . PRO B 1 129 ? -2.02 7.156 3.205 1 96.06 129 PRO B O 1
ATOM 2692 N N . GLU B 1 130 ? -2.688 6.523 1.141 1 96.38 130 GLU B N 1
ATOM 2693 C CA . GLU B 1 130 ? -2.762 5.102 1.473 1 96.38 130 GLU B CA 1
ATOM 2694 C C . GLU B 1 130 ? -1.429 4.406 1.215 1 96.38 130 GLU B C 1
ATOM 2696 O O . GLU B 1 130 ? -1.297 3.203 1.444 1 96.38 130 GLU B O 1
ATOM 2701 N N . LEU B 1 131 ? -0.411 5.16 0.767 1 97.12 131 LEU B N 1
ATOM 2702 C CA . LEU B 1 131 ? 0.91 4.598 0.503 1 97.12 131 LE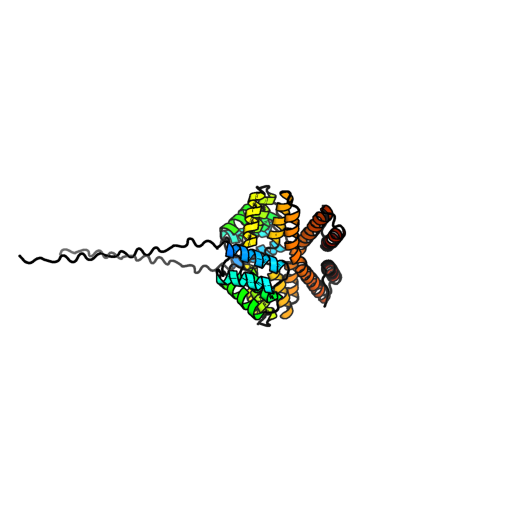U B CA 1
ATOM 2703 C C . LEU B 1 131 ? 1.655 4.328 1.805 1 97.12 131 LEU B C 1
ATOM 2705 O O . LEU B 1 131 ? 2.502 5.121 2.217 1 97.12 131 LEU B O 1
ATOM 2709 N N . SER B 1 132 ? 1.421 3.207 2.412 1 96.56 132 SER B N 1
ATOM 2710 C CA . SER B 1 132 ? 1.985 2.889 3.719 1 96.56 132 SER B CA 1
ATOM 2711 C C . SER B 1 132 ? 3.508 2.965 3.697 1 96.56 132 SER B C 1
ATOM 2713 O O . SER B 1 132 ? 4.121 3.477 4.637 1 96.56 132 SER B O 1
ATOM 2715 N N . GLU B 1 133 ? 4.125 2.48 2.627 1 97.31 133 GLU B N 1
ATOM 2716 C CA . GLU B 1 133 ? 5.578 2.527 2.5 1 97.31 133 GLU B CA 1
ATOM 2717 C C . GLU B 1 133 ? 6.082 3.969 2.467 1 97.31 133 GLU B C 1
ATOM 2719 O O . GLU B 1 133 ? 7.188 4.254 2.934 1 97.31 133 GLU B O 1
ATOM 2724 N N . GLY B 1 134 ? 5.223 4.844 1.928 1 98.56 134 GLY B N 1
ATOM 2725 C CA . GLY B 1 134 ? 5.574 6.258 1.926 1 98.56 134 GLY B CA 1
ATOM 2726 C C . GLY B 1 134 ? 5.668 6.852 3.318 1 98.56 134 GLY B C 1
ATOM 2727 O O . GLY B 1 134 ? 6.594 7.605 3.617 1 98.56 134 GLY B O 1
ATOM 2728 N N . TRP B 1 135 ? 4.789 6.492 4.152 1 98.62 135 TRP B N 1
ATOM 2729 C CA . TRP B 1 135 ? 4.789 6.98 5.527 1 98.62 135 TRP B CA 1
ATOM 2730 C C . TRP B 1 135 ? 5.996 6.441 6.297 1 98.62 135 TRP B C 1
ATOM 2732 O O . TRP B 1 135 ? 6.594 7.156 7.102 1 98.62 135 TRP B O 1
ATOM 2742 N N . ILE B 1 136 ? 6.305 5.195 6.043 1 98.44 136 ILE B N 1
ATOM 2743 C CA . ILE B 1 136 ? 7.48 4.609 6.68 1 98.44 136 ILE B CA 1
ATOM 2744 C C . ILE B 1 136 ? 8.734 5.383 6.262 1 98.44 136 ILE B C 1
ATOM 2746 O O . ILE B 1 136 ? 9.531 5.793 7.109 1 98.44 136 ILE B O 1
ATOM 2750 N N . LEU B 1 137 ? 8.852 5.59 4.953 1 98.75 137 LEU B N 1
ATOM 2751 C CA . LEU B 1 137 ? 10.008 6.312 4.43 1 98.75 137 LEU B CA 1
ATOM 2752 C C . LEU B 1 137 ? 10.062 7.73 4.988 1 98.75 137 LEU B C 1
ATOM 2754 O O . LEU B 1 137 ? 11.125 8.219 5.367 1 98.75 137 LEU B O 1
ATOM 2758 N N . ARG B 1 138 ? 8.906 8.406 5.062 1 98.88 138 ARG B N 1
ATOM 2759 C CA . ARG B 1 138 ? 8.836 9.75 5.629 1 98.88 138 ARG B CA 1
ATOM 2760 C C . ARG B 1 138 ? 9.344 9.766 7.062 1 98.88 138 ARG B C 1
ATOM 2762 O O . ARG B 1 138 ? 10.141 10.633 7.438 1 98.88 138 ARG B O 1
ATOM 2769 N N . GLY B 1 139 ? 8.891 8.789 7.832 1 98.56 139 GLY B N 1
ATOM 2770 C CA . GLY B 1 139 ? 9.359 8.688 9.203 1 98.56 139 GLY B CA 1
ATOM 2771 C C . GLY B 1 139 ? 10.867 8.531 9.312 1 98.56 139 GLY B C 1
ATOM 2772 O O . GLY B 1 139 ? 11.508 9.211 10.117 1 98.56 139 GLY B O 1
ATOM 2773 N N . MET B 1 140 ? 11.414 7.715 8.492 1 98.12 140 MET B N 1
ATOM 2774 C CA . MET B 1 140 ? 12.852 7.457 8.516 1 98.12 140 MET B CA 1
ATOM 2775 C C . MET B 1 140 ? 13.633 8.711 8.141 1 98.12 140 MET B C 1
ATOM 2777 O O . MET B 1 140 ? 14.656 9.023 8.766 1 98.12 140 MET B O 1
ATOM 2781 N N . ILE B 1 141 ? 13.172 9.391 7.168 1 98.75 141 ILE B N 1
ATOM 2782 C CA . ILE B 1 141 ? 13.859 10.609 6.73 1 98.75 141 ILE B CA 1
ATOM 2783 C C . ILE B 1 141 ? 13.75 11.68 7.812 1 98.75 141 ILE B C 1
ATOM 2785 O O . ILE B 1 141 ? 14.719 12.383 8.094 1 98.75 141 ILE B O 1
ATOM 2789 N N . GLU B 1 142 ? 12.555 11.773 8.414 1 98.44 142 GLU B N 1
ATOM 2790 C CA . GLU B 1 142 ? 12.344 12.742 9.492 1 98.44 142 GLU B CA 1
ATOM 2791 C C . GLU B 1 142 ? 13.258 12.445 10.68 1 98.44 142 GLU B C 1
ATOM 2793 O O . GLU B 1 142 ? 13.789 13.367 11.297 1 98.44 142 GLU B O 1
ATOM 2798 N N . GLU B 1 143 ? 13.492 11.188 10.969 1 96.56 143 GLU B N 1
ATOM 2799 C CA . GLU B 1 143 ? 14.469 10.82 11.992 1 96.56 143 GLU B CA 1
ATOM 2800 C C . GLU B 1 143 ? 15.867 11.297 11.617 1 96.56 143 GLU B C 1
ATOM 2802 O O . GLU B 1 143 ? 16.578 11.883 12.438 1 96.56 143 GLU B O 1
ATOM 2807 N N . LYS B 1 144 ? 16.219 11.047 10.375 1 97.06 144 LYS B N 1
ATOM 2808 C CA . LYS B 1 144 ? 17.547 11.438 9.883 1 97.06 144 LYS B CA 1
ATOM 2809 C C . LYS B 1 144 ? 17.75 12.945 9.984 1 97.06 144 LYS B C 1
ATOM 2811 O O . LYS B 1 144 ? 18.844 13.414 10.266 1 97.06 144 LYS B O 1
ATOM 2816 N N . LEU B 1 145 ? 16.688 13.641 9.836 1 97.88 145 LEU B N 1
ATOM 2817 C CA . LEU B 1 145 ? 16.734 15.102 9.828 1 97.88 145 LEU B CA 1
ATOM 2818 C C . LEU B 1 145 ? 16.578 15.656 11.242 1 97.88 145 LEU B C 1
ATOM 2820 O O . LEU B 1 145 ? 16.531 16.875 11.43 1 97.88 145 LEU B O 1
ATOM 2824 N N . GLY B 1 146 ? 16.422 14.805 12.242 1 95.56 146 GLY B N 1
ATOM 2825 C CA . GLY B 1 146 ? 16.359 15.25 13.625 1 95.56 146 GLY B CA 1
ATOM 2826 C C . GLY B 1 146 ? 15 15.82 14 1 95.56 146 GLY B C 1
ATOM 2827 O O . GLY B 1 146 ? 14.914 16.781 14.766 1 95.56 146 GLY B O 1
ATOM 2828 N N . LYS B 1 147 ? 13.961 15.258 13.391 1 96 147 LYS B N 1
ATOM 2829 C CA . LYS B 1 147 ? 12.594 15.672 13.672 1 96 147 LYS B CA 1
ATOM 2830 C C . LYS B 1 147 ? 11.781 14.523 14.266 1 96 147 LYS B C 1
ATOM 2832 O O . LYS B 1 147 ? 10.859 14.008 13.633 1 96 147 LYS B O 1
ATOM 2837 N N . PRO B 1 148 ? 12.016 14.172 15.516 1 94 148 PRO B N 1
ATOM 2838 C CA . PRO B 1 148 ? 11.414 12.977 16.094 1 94 148 PRO B CA 1
ATOM 2839 C C . PRO B 1 148 ? 9.898 13.094 16.25 1 94 148 PRO B C 1
ATOM 2841 O O . PRO B 1 148 ? 9.18 12.094 16.125 1 94 148 PRO B O 1
ATOM 2844 N N . SER B 1 149 ? 9.352 14.25 16.547 1 95.56 149 SER B N 1
ATOM 2845 C CA . SER B 1 149 ? 7.91 14.414 16.688 1 95.56 149 SER B CA 1
ATOM 2846 C C . SER B 1 149 ? 7.195 14.164 15.359 1 95.56 149 SER B C 1
ATOM 2848 O O . SER B 1 149 ? 6.156 13.5 15.328 1 95.56 149 SER B O 1
ATOM 2850 N N . GLU B 1 150 ? 7.809 14.727 14.297 1 97.12 150 GLU B N 1
ATOM 2851 C CA . GLU B 1 150 ? 7.246 14.469 12.969 1 97.12 150 GLU B CA 1
ATOM 2852 C C . GLU B 1 150 ? 7.367 13 12.594 1 97.12 150 GLU B C 1
ATOM 2854 O O . GLU B 1 150 ? 6.434 12.414 12.039 1 97.12 150 GLU B O 1
ATOM 2859 N N . ALA B 1 151 ? 8.5 12.422 12.898 1 97.62 151 ALA B N 1
ATOM 2860 C CA . ALA B 1 151 ? 8.727 11 12.617 1 97.62 151 ALA B CA 1
ATOM 2861 C C . ALA B 1 151 ? 7.688 10.133 13.336 1 97.62 151 ALA B C 1
ATOM 2863 O O . ALA B 1 151 ? 7.156 9.188 12.75 1 97.62 151 ALA B O 1
ATOM 2864 N N . LEU B 1 152 ? 7.418 10.5 14.547 1 97.5 152 LEU B N 1
ATOM 2865 C CA . LEU B 1 152 ? 6.422 9.773 15.328 1 97.5 152 LEU B CA 1
ATOM 2866 C C . LEU B 1 152 ? 5.07 9.773 14.617 1 97.5 152 LEU B C 1
ATOM 2868 O O . LEU B 1 152 ? 4.422 8.734 14.508 1 97.5 152 LEU B O 1
ATOM 2872 N N . GLN B 1 153 ? 4.652 10.914 14.172 1 96.88 153 GLN B N 1
ATOM 2873 C CA . GLN B 1 153 ? 3.373 11.023 13.477 1 96.88 153 GLN B CA 1
ATOM 2874 C C . GLN B 1 153 ? 3.363 10.18 12.203 1 96.88 153 GLN B C 1
ATOM 2876 O O . GLN B 1 153 ? 2.369 9.523 11.898 1 96.88 153 GLN B O 1
ATOM 2881 N N . SER B 1 154 ? 4.488 10.18 11.469 1 98.44 154 SER B N 1
ATOM 2882 C CA . SER B 1 154 ? 4.598 9.398 10.242 1 98.44 154 SER B CA 1
ATOM 2883 C C . SER B 1 154 ? 4.516 7.902 10.539 1 98.44 154 SER B C 1
ATOM 2885 O O . SER B 1 154 ? 3.795 7.168 9.859 1 98.44 154 SER B O 1
ATOM 2887 N N . TYR B 1 155 ? 5.207 7.473 11.57 1 98.31 155 TYR B N 1
ATOM 2888 C CA . TYR B 1 155 ? 5.18 6.062 11.938 1 98.31 155 TYR B CA 1
ATOM 2889 C C . TYR B 1 155 ? 3.797 5.656 12.43 1 98.31 155 TYR B C 1
ATOM 2891 O O . TYR B 1 155 ? 3.348 4.531 12.195 1 98.31 155 TYR B O 1
ATOM 2899 N N . LEU B 1 156 ? 3.186 6.547 13.156 1 97.56 156 LEU B N 1
ATOM 2900 C CA . LEU B 1 156 ? 1.836 6.242 13.617 1 97.56 156 LEU B CA 1
ATOM 2901 C C . LEU B 1 156 ? 0.885 6.055 12.438 1 97.56 156 LEU B C 1
ATOM 2903 O O . LEU B 1 156 ? 0.032 5.164 12.461 1 97.56 156 LEU B O 1
ATOM 2907 N N . LYS B 1 157 ? 1.029 6.879 11.438 1 97.31 157 LYS B N 1
ATOM 2908 C CA . LYS B 1 157 ? 0.227 6.703 10.227 1 97.31 157 LYS B CA 1
ATOM 2909 C C . LYS B 1 157 ? 0.507 5.348 9.578 1 97.31 157 LYS B C 1
ATOM 2911 O O . LYS B 1 157 ? -0.419 4.652 9.156 1 97.31 157 LYS B O 1
ATOM 2916 N N . ALA B 1 158 ? 1.765 4.953 9.477 1 97.88 158 ALA B N 1
ATOM 2917 C CA . ALA B 1 158 ? 2.137 3.664 8.891 1 97.88 158 ALA B CA 1
ATOM 2918 C C . ALA B 1 158 ? 1.581 2.508 9.719 1 97.88 158 ALA B C 1
ATOM 2920 O O . ALA B 1 158 ? 1.185 1.478 9.172 1 97.88 158 ALA B O 1
ATOM 2921 N N . ALA B 1 159 ? 1.498 2.691 11.023 1 97 159 ALA B N 1
ATOM 2922 C CA . ALA B 1 159 ? 1.086 1.634 11.945 1 97 159 ALA B CA 1
ATOM 2923 C C . ALA B 1 159 ? -0.41 1.354 11.82 1 97 159 ALA B C 1
ATOM 2925 O O . ALA B 1 159 ? -0.902 0.344 12.328 1 97 159 ALA B O 1
ATOM 2926 N N . GLU B 1 160 ? -1.139 2.213 11.18 1 94.44 160 GLU B N 1
ATOM 2927 C CA . GLU B 1 160 ? -2.564 1.982 10.961 1 94.44 160 GLU B CA 1
ATOM 2928 C C . GLU B 1 160 ? -2.803 0.705 10.164 1 94.44 160 GLU B C 1
ATOM 2930 O O . GLU B 1 160 ? -3.889 0.125 10.219 1 94.44 160 GLU B O 1
ATOM 2935 N N . GLU B 1 161 ? -1.781 0.245 9.406 1 95 161 GLU B N 1
ATOM 2936 C CA . GLU B 1 161 ? -1.868 -0.987 8.633 1 95 161 GLU B CA 1
ATOM 2937 C C . GLU B 1 161 ? -1.815 -2.217 9.531 1 95 161 GLU B C 1
ATOM 2939 O O . GLU B 1 161 ? -2.109 -3.33 9.094 1 95 161 GLU B O 1
ATOM 2944 N N . SER B 1 162 ? -1.516 -2.082 10.82 1 95.19 162 SER B N 1
ATOM 2945 C CA . SER B 1 162 ? -1.321 -3.199 11.734 1 95.19 162 SER B CA 1
ATOM 2946 C C . SER B 1 162 ? -2.584 -4.047 11.852 1 95.19 162 SER B C 1
ATOM 2948 O O . SER B 1 162 ? -2.51 -5.273 11.938 1 95.19 162 SER B O 1
ATOM 2950 N N . ASP B 1 163 ? -3.729 -3.422 11.812 1 94.62 163 ASP B N 1
ATOM 2951 C CA . ASP B 1 163 ? -4.98 -4.164 11.922 1 94.62 163 ASP B CA 1
ATOM 2952 C C . ASP B 1 163 ? -5.176 -5.086 10.727 1 94.62 163 ASP B C 1
ATOM 2954 O O . ASP B 1 163 ? -5.672 -6.207 10.867 1 94.62 163 ASP B O 1
ATOM 2958 N N . ARG B 1 164 ? -4.816 -4.59 9.594 1 95.62 164 ARG B N 1
ATOM 2959 C CA . ARG B 1 164 ? -4.941 -5.402 8.391 1 95.62 164 ARG B CA 1
ATOM 2960 C C . ARG B 1 164 ? -3.988 -6.59 8.43 1 95.62 164 ARG B C 1
ATOM 2962 O O . ARG B 1 164 ? -4.355 -7.703 8.039 1 95.62 164 ARG B O 1
ATOM 2969 N N . ILE B 1 165 ? -2.816 -6.344 8.914 1 97.38 165 ILE B N 1
ATOM 2970 C CA . ILE B 1 165 ? -1.83 -7.414 9 1 97.38 165 ILE B CA 1
ATOM 2971 C C . ILE B 1 165 ? -2.258 -8.422 10.07 1 97.38 165 ILE B C 1
ATOM 2973 O O . ILE B 1 165 ? -2.045 -9.625 9.914 1 97.38 165 ILE B O 1
ATOM 2977 N N . ALA B 1 166 ? -2.871 -7.926 11.125 1 97.62 166 ALA B N 1
ATOM 2978 C CA . ALA B 1 166 ? -3.441 -8.828 12.125 1 97.62 166 ALA B CA 1
ATOM 2979 C C . ALA B 1 166 ? -4.484 -9.75 11.5 1 97.62 166 ALA B C 1
ATOM 2981 O O . ALA B 1 166 ? -4.473 -10.961 11.734 1 97.62 166 ALA B O 1
ATOM 2982 N N . LEU B 1 167 ? -5.352 -9.172 10.727 1 97.19 167 LEU B N 1
ATOM 2983 C CA . LEU B 1 167 ? -6.379 -9.945 10.039 1 97.19 167 LEU B CA 1
ATOM 2984 C C . LEU B 1 167 ? -5.75 -11 9.125 1 97.19 167 LEU B C 1
ATOM 2986 O O . LEU B 1 167 ? -6.18 -12.156 9.117 1 97.19 167 LEU B O 1
ATOM 2990 N N . VAL B 1 168 ? -4.773 -10.594 8.367 1 98.06 168 VAL B N 1
ATOM 2991 C CA . VAL B 1 168 ? -4.109 -11.492 7.426 1 98.06 168 VAL B CA 1
ATOM 2992 C C . VAL B 1 168 ? -3.496 -12.672 8.188 1 98.06 168 VAL B C 1
ATOM 2994 O O . VAL B 1 168 ? -3.645 -13.82 7.777 1 98.06 168 VAL B O 1
ATOM 2997 N N . ASN B 1 169 ? -2.834 -12.375 9.25 1 98 169 ASN B N 1
ATOM 2998 C CA . ASN B 1 169 ? -2.234 -13.438 10.047 1 98 169 ASN B CA 1
ATOM 2999 C C . ASN B 1 169 ? -3.293 -14.375 10.625 1 98 169 ASN B C 1
ATOM 3001 O O . ASN B 1 169 ? -3.092 -15.586 10.68 1 98 169 ASN B O 1
ATOM 3005 N N . PHE B 1 170 ? -4.359 -13.891 11.047 1 98.25 170 PHE B N 1
ATOM 3006 C CA . PHE B 1 170 ? -5.457 -14.719 11.531 1 98.25 170 PHE B CA 1
ATOM 3007 C C . PHE B 1 170 ? -5.992 -15.617 10.422 1 98.25 170 PHE B C 1
ATOM 3009 O O . PHE B 1 170 ? -6.195 -16.812 10.633 1 98.25 170 PHE B O 1
ATOM 3016 N N . ARG B 1 171 ? -6.23 -15.008 9.258 1 97.69 171 ARG B N 1
ATOM 3017 C CA . ARG B 1 171 ? -6.754 -15.781 8.141 1 97.69 171 ARG B CA 1
ATOM 3018 C C . ARG B 1 171 ? -5.781 -16.891 7.738 1 97.69 171 ARG B C 1
ATOM 3020 O O . ARG B 1 171 ? -6.199 -18.016 7.441 1 97.69 171 ARG B O 1
ATOM 3027 N N . LEU B 1 172 ? -4.523 -16.531 7.75 1 98.12 172 LEU B N 1
ATOM 3028 C CA . LEU B 1 172 ? -3.512 -17.531 7.453 1 98.12 172 LEU B CA 1
ATOM 3029 C C . LEU B 1 172 ? -3.549 -18.656 8.477 1 98.12 172 LEU B C 1
ATOM 3031 O O . LEU B 1 172 ? -3.463 -19.828 8.117 1 98.12 172 LEU B O 1
ATOM 3035 N N . SER B 1 173 ? -3.688 -18.25 9.719 1 97.81 173 SER B N 1
ATOM 3036 C CA . SER B 1 173 ? -3.777 -19.281 10.766 1 97.81 173 SER B CA 1
ATOM 3037 C C . SER B 1 173 ? -4.938 -20.234 10.508 1 97.81 173 SER B C 1
ATOM 3039 O O . SER B 1 173 ? -4.785 -21.453 10.633 1 97.81 173 SER B O 1
ATOM 3041 N N . LYS B 1 174 ? -6.055 -19.688 10.102 1 96.62 174 LYS B N 1
ATOM 3042 C CA . LYS B 1 174 ? -7.238 -20.5 9.852 1 96.62 174 LYS B CA 1
ATOM 3043 C C . LYS B 1 174 ? -7.023 -21.422 8.656 1 96.62 174 LYS B C 1
ATOM 3045 O O . LYS B 1 174 ? -7.375 -22.609 8.703 1 96.62 174 LYS B O 1
ATOM 3050 N N . VAL B 1 175 ? -6.441 -20.891 7.629 1 95.38 175 VAL B N 1
ATOM 3051 C CA . VAL B 1 175 ? -6.223 -21.672 6.426 1 95.38 175 VAL B CA 1
ATOM 3052 C C . VAL B 1 175 ? -5.223 -22.797 6.719 1 95.38 175 VAL B C 1
ATOM 3054 O O . VAL B 1 175 ? -5.441 -23.953 6.344 1 95.38 175 VAL B O 1
ATOM 3057 N N . PHE B 1 176 ? -4.168 -22.484 7.438 1 96.38 176 PHE B N 1
ATOM 3058 C CA . PHE B 1 176 ? -3.152 -23.484 7.754 1 96.38 176 PHE B CA 1
ATOM 3059 C C . PHE B 1 176 ? -3.719 -24.562 8.672 1 96.38 176 PHE B C 1
ATOM 3061 O O . PHE B 1 176 ? -3.383 -25.734 8.539 1 96.38 176 PHE B O 1
ATOM 3068 N N . ARG B 1 177 ? -4.523 -24.141 9.539 1 95.88 177 ARG B N 1
ATOM 3069 C CA . ARG B 1 177 ? -5.156 -25.109 10.406 1 95.88 177 ARG B CA 1
ATOM 3070 C C . ARG B 1 177 ? -6.035 -26.078 9.609 1 95.88 177 ARG B C 1
ATOM 3072 O O . ARG B 1 177 ? -6.012 -27.281 9.836 1 95.88 177 ARG B O 1
ATOM 3079 N N . LYS B 1 178 ? -6.754 -25.562 8.672 1 94 178 LYS B N 1
ATOM 3080 C CA . LYS B 1 178 ? -7.66 -26.359 7.848 1 94 178 LYS B CA 1
ATOM 3081 C C . LYS B 1 178 ? -6.895 -27.391 7.02 1 94 178 LYS B C 1
ATOM 3083 O O . LYS B 1 178 ? -7.391 -28.484 6.777 1 94 178 LYS B O 1
ATOM 3088 N N . ILE B 1 179 ? -5.75 -27.078 6.688 1 93.06 179 ILE B N 1
ATOM 3089 C CA . ILE B 1 179 ? -5.02 -28 5.82 1 93.06 179 ILE B CA 1
ATOM 3090 C C . ILE B 1 179 ? -4.055 -28.828 6.652 1 93.06 179 ILE B C 1
ATOM 3092 O O . ILE B 1 179 ? -3.162 -29.484 6.109 1 93.06 179 ILE B O 1
ATOM 3096 N N . GLY B 1 180 ? -4.039 -28.766 7.98 1 94.81 180 GLY B N 1
ATOM 3097 C CA . GLY B 1 180 ? -3.365 -29.703 8.875 1 94.81 180 GLY B CA 1
ATOM 3098 C C . GLY B 1 180 ? -1.964 -29.25 9.25 1 94.81 180 GLY B C 1
ATOM 3099 O O . GLY B 1 180 ? -1.173 -30.047 9.766 1 94.81 180 GLY B O 1
ATOM 3100 N N . LEU B 1 181 ? -1.64 -28.016 8.891 1 96.12 181 LEU B N 1
ATOM 3101 C CA . LEU B 1 181 ? -0.34 -27.484 9.289 1 96.12 181 LEU B CA 1
ATOM 3102 C C . LEU B 1 181 ? -0.453 -26.656 10.57 1 96.12 181 LEU B C 1
ATOM 3104 O O . LEU B 1 181 ? -0.296 -25.438 10.547 1 96.12 181 LEU B O 1
ATOM 3108 N N . SER B 1 182 ? -0.523 -27.312 11.672 1 97.19 182 SER B N 1
ATOM 3109 C CA . SER B 1 182 ? -0.903 -26.734 12.953 1 97.19 182 SER B CA 1
ATOM 3110 C C . SER B 1 182 ? 0.203 -25.844 13.508 1 97.19 182 SER B C 1
ATOM 3112 O O . SER B 1 182 ? -0.072 -24.797 14.086 1 97.19 182 SER B O 1
ATOM 3114 N N . GLU B 1 183 ? 1.385 -26.266 13.312 1 97.75 183 GLU B N 1
ATOM 3115 C CA . GLU B 1 183 ? 2.486 -25.453 13.82 1 97.75 183 GLU B CA 1
ATOM 3116 C C . GLU B 1 183 ? 2.541 -24.094 13.133 1 97.75 183 GLU B C 1
ATOM 3118 O O . GLU B 1 183 ? 2.695 -23.062 13.789 1 97.75 183 GLU B O 1
ATOM 3123 N N . ARG B 1 184 ? 2.416 -24.172 11.852 1 96.56 184 ARG B N 1
ATOM 3124 C CA . ARG B 1 184 ? 2.373 -22.906 11.109 1 96.56 184 ARG B CA 1
ATOM 3125 C C . ARG B 1 184 ? 1.155 -22.078 11.5 1 96.56 184 ARG B C 1
ATOM 3127 O O . ARG B 1 184 ? 1.252 -20.859 11.656 1 96.56 184 ARG B O 1
ATOM 3134 N N . ALA B 1 185 ? 0.025 -22.75 11.641 1 97.62 185 ALA B N 1
ATOM 3135 C CA . ALA B 1 185 ? -1.202 -22.078 12.055 1 97.62 185 ALA B CA 1
ATOM 3136 C C . ALA B 1 185 ? -1.009 -21.344 13.383 1 97.62 185 ALA B C 1
ATOM 3138 O O . ALA B 1 185 ? -1.414 -20.188 13.523 1 97.62 185 ALA B O 1
ATOM 3139 N N . ASP B 1 186 ? -0.332 -22 14.297 1 97.75 186 ASP B N 1
ATOM 3140 C CA . ASP B 1 186 ? -0.106 -21.438 15.617 1 97.75 186 ASP B CA 1
ATOM 3141 C C . ASP B 1 186 ? 0.799 -20.203 15.539 1 97.75 186 ASP B C 1
ATOM 3143 O O . ASP B 1 186 ? 0.571 -19.219 16.234 1 97.75 186 ASP B O 1
ATOM 3147 N N . ALA B 1 187 ? 1.792 -20.312 14.711 1 97 187 ALA B N 1
ATOM 3148 C CA . ALA B 1 187 ? 2.715 -19.203 14.562 1 97 187 ALA B CA 1
ATOM 3149 C C . ALA B 1 187 ? 1.989 -17.953 14.047 1 97 187 ALA B C 1
ATOM 3151 O O . ALA B 1 187 ? 2.209 -16.844 14.555 1 97 187 ALA B O 1
ATOM 3152 N N . TYR B 1 188 ? 1.135 -18.172 13.07 1 97.75 188 TYR B N 1
ATOM 3153 C CA . TYR B 1 188 ? 0.385 -17.031 12.531 1 97.75 188 TYR B CA 1
ATOM 3154 C C . TYR B 1 188 ? -0.641 -16.531 13.531 1 97.75 188 TYR B C 1
ATOM 3156 O O . TYR B 1 188 ? -0.923 -15.336 13.594 1 97.75 188 TYR B O 1
ATOM 3164 N N . GLU B 1 189 ? -1.198 -17.391 14.305 1 97.56 189 GLU B N 1
ATOM 3165 C CA . GLU B 1 189 ? -2.143 -16.984 15.344 1 97.56 189 GLU B CA 1
ATOM 3166 C C . GLU B 1 189 ? -1.466 -16.109 16.391 1 97.56 189 GLU B C 1
ATOM 3168 O O . GLU B 1 189 ? -2.057 -15.141 16.875 1 97.56 189 GLU B O 1
ATOM 3173 N N . VAL B 1 190 ? -0.291 -16.469 16.75 1 96.31 190 VAL B N 1
ATOM 3174 C CA . VAL B 1 190 ? 0.474 -15.688 17.719 1 96.31 190 VAL B CA 1
ATOM 3175 C C . VAL B 1 190 ? 0.69 -14.273 17.203 1 96.31 190 VAL B C 1
ATOM 3177 O O . VAL B 1 190 ? 0.5 -13.297 17.922 1 96.31 190 VAL B O 1
ATOM 3180 N N . LYS B 1 191 ? 1.048 -14.164 15.93 1 96.94 191 LYS B N 1
ATOM 3181 C CA . LYS B 1 191 ? 1.237 -12.852 15.312 1 96.94 191 LYS B CA 1
ATOM 3182 C C . LYS B 1 191 ? -0.057 -12.047 15.336 1 96.94 191 LYS B C 1
ATOM 3184 O O . LYS B 1 191 ? -0.048 -10.859 15.664 1 96.94 191 LYS B O 1
ATOM 3189 N N . ALA B 1 192 ? -1.136 -12.711 14.938 1 98 192 ALA B N 1
ATOM 3190 C CA . ALA B 1 192 ? -2.436 -12.039 14.914 1 98 192 ALA B CA 1
ATOM 3191 C C . ALA B 1 192 ? -2.805 -11.508 16.297 1 98 192 ALA B C 1
ATOM 3193 O O . ALA B 1 192 ? -3.213 -10.352 16.422 1 98 192 ALA B O 1
ATOM 3194 N N . ARG B 1 193 ? -2.586 -12.258 17.312 1 96.69 193 ARG B N 1
ATOM 3195 C CA . ARG B 1 193 ? -2.93 -11.875 18.672 1 96.69 193 ARG B CA 1
ATOM 3196 C C . ARG B 1 193 ? -2.053 -10.727 19.156 1 96.69 193 ARG B C 1
ATOM 3198 O O . ARG B 1 193 ? -2.539 -9.789 19.812 1 96.69 193 ARG B O 1
ATOM 3205 N N . ALA B 1 194 ? -0.827 -10.844 18.844 1 95.31 194 ALA B N 1
ATOM 3206 C CA . ALA B 1 194 ? 0.107 -9.805 19.266 1 95.31 194 ALA B CA 1
ATOM 3207 C C . ALA B 1 194 ? -0.26 -8.453 18.672 1 95.31 194 ALA B C 1
ATOM 3209 O O . ALA B 1 194 ? -0.062 -7.41 19.297 1 95.31 194 ALA B O 1
ATOM 3210 N N . LEU B 1 195 ? -0.821 -8.531 17.484 1 96.94 195 LEU B N 1
ATOM 3211 C CA . LEU B 1 195 ? -1.204 -7.301 16.797 1 96.94 195 LEU B CA 1
ATOM 3212 C C . LEU B 1 195 ? -2.607 -6.867 17.219 1 96.94 195 LEU B C 1
ATOM 3214 O O . LEU B 1 195 ? -3.139 -5.887 16.688 1 96.94 195 LEU B O 1
ATOM 3218 N N . GLY B 1 196 ? -3.207 -7.605 18.047 1 94.75 196 GLY B N 1
ATOM 3219 C CA . GLY B 1 196 ? -4.449 -7.172 18.672 1 94.75 196 GLY B CA 1
ATOM 3220 C C . GLY B 1 196 ? -5.68 -7.781 18.031 1 94.75 196 GLY B C 1
ATOM 3221 O O . GLY B 1 196 ? -6.801 -7.312 18.25 1 94.75 196 GLY B O 1
ATOM 3222 N N . TYR B 1 197 ? -5.43 -8.797 17.172 1 94.94 197 TYR B N 1
ATOM 3223 C CA . TYR B 1 197 ? -6.602 -9.398 16.547 1 94.94 197 TYR B CA 1
ATOM 3224 C C . TYR B 1 197 ? -7.449 -10.141 17.578 1 94.94 197 TYR B C 1
ATOM 3226 O O . TYR B 1 197 ? -6.93 -10.945 18.359 1 94.94 197 TYR B O 1
ATOM 3234 N N . LYS B 1 198 ? -8.812 -9.781 17.625 1 86.88 198 LYS B N 1
ATOM 3235 C CA . LYS B 1 198 ? -9.789 -10.453 18.484 1 86.88 198 LYS B CA 1
ATOM 3236 C C . LYS B 1 198 ? -10.859 -11.156 17.656 1 86.88 198 LYS B C 1
ATOM 3238 O O . LYS B 1 198 ? -11.453 -10.547 16.766 1 86.88 198 LYS B O 1
ATOM 3243 N N . GLU B 1 199 ? -10.773 -12.453 17.812 1 76 199 GLU B N 1
ATOM 3244 C CA . GLU B 1 199 ? -11.812 -13.156 17.078 1 76 199 GLU B CA 1
ATOM 3245 C C . GLU B 1 199 ? -13.203 -12.766 17.562 1 76 199 GLU B C 1
ATOM 3247 O O . GLU B 1 199 ? -13.43 -12.656 18.781 1 76 199 GLU B O 1
ATOM 3252 N N . LYS B 1 200 ? -14.016 -12.133 16.75 1 57.62 200 LYS B N 1
ATOM 3253 C CA . LYS B 1 200 ? -15.391 -11.898 17.172 1 57.62 200 LYS B CA 1
ATOM 3254 C C . LYS B 1 200 ? -16.188 -13.203 17.219 1 57.62 200 LYS B C 1
ATOM 3256 O O . LYS B 1 200 ? -15.906 -14.133 16.453 1 57.62 200 LYS B O 1
#

Secondary structure (DSSP, 8-state):
--------------------------HHHHHHHHHHHHHHHTT-HHHHHHHHHHHHHH-TTSTTHHHHHHHHHHHTT-HHHHHHHHHHHHHH-TT-HHHHHHHHHHHHHTT--HHHHHHHHHHHHHH-TT-HHHHHHHHHHHHHTT-HHHHHHHHHHHHTTHHHHHHHHHHHHHHHHHTT-HHHHHHHHHHHHHTT----/--------------------------HHHHHHHHHHHHHHHTT-HHHHHHHHHHHHHH-TTSTTHHHHHHHHHHHTT-HHHHHHHHHHHHHH-TT-HHHHHHHHHHHHHTT--HHHHHHHHHHHHHH-TT-HHHHHHHHHHHHHTT-HHHHHHHHHHHHTTHHHHHHHHHHHHHHHHHTT-HHHHHHHHHHHHHTT----

Nearest PDB structures (foldseek):
  9gaw-assembly1_K  TM=7.322E-01  e=7.179E-04  Homo sapiens
  4ui9-assembly1_K  TM=7.198E-01  e=1.263E-03  Homo sapiens
  8sxg-assembly1_C  TM=7.837E-01  e=6.875E-03  Pseudomonas aeruginosa
  3hym-assembly10_H  TM=5.648E-01  e=1.324E-03  Homo sapiens
  3hym-assembly10_L  TM=5.607E-01  e=3.557E-03  Homo sapiens

Organism: NCBI:txid2484979